Protein AF-A2Z6J5-F1 (afdb_monomer_lite)

pLDDT: mean 91.25, std 9.2, range [42.19, 98.94]

Secondary structure (DSSP, 8-state):
-HHHHHHHSS-HHHHHHHHHTT--EEEEEEEGGGGGTTSPPTT--S-HHHHHHHHHHHHHHTT-EEEEEEEE-TT-SSSSGGGT-SSS---TTSSHHHHHHHHHHHHHHHHHHTT-TTEEEEES-S-PBTTTS-HHHHHHHHHHHHHHHHTT-SSSEEEEEPPBT-TTHHHHHHHHTTSTTEEEE----GGGSGGGTT--HHHHHHHIIIIIHHHHHHHS-TT-----TT-EEEEEETTT--EEEEGGGSSSBEEEEESS-SSTTEEEEEESSSSEEEEE-TTSPEEEE-TTSBEEEEESS--GGG-EEEEEETTEEEEEEEE-TTSPEEEE-GGGBEEEEE-SS---STT-TT-EEEEEEE---SHHHHHHHS-HHHHHHHHHHHHHHSS-HHHHHHHHHTT--EEEEEEEGGGGGTTSPSTT--S-HHHHHHHHHHHHHHHT-EEEEEEEE-TT-SSSSGGGT-SSS---TTSSHHHHHHHHHHHHHHHHHHTT-TTEEEEES-S-PBTTTS-HHHHHHHHHHHHHHHHTT-SSSEEEEEPPBTS-TTTTHHHHHTSTTEEEEEE--STT-GGGTT--HHHHHHHIIIIIHHHHHHH--TTS-EEEEEE-

Structure (mmCIF, N/CA/C/O backbone):
data_AF-A2Z6J5-F1
#
_entry.id   AF-A2Z6J5-F1
#
loop_
_atom_site.group_PDB
_atom_site.id
_atom_site.type_symbol
_atom_site.label_atom_id
_atom_site.label_alt_id
_atom_site.label_comp_id
_atom_site.label_asym_id
_atom_site.label_entity_id
_atom_site.label_seq_id
_atom_site.pdbx_PDB_ins_code
_atom_site.Cartn_x
_atom_site.Cartn_y
_atom_site.Cartn_z
_atom_site.occupancy
_atom_site.B_iso_or_equiv
_atom_site.auth_seq_id
_atom_site.auth_comp_id
_atom_site.auth_asym_id
_atom_site.auth_atom_id
_atom_site.pdbx_PDB_model_num
ATOM 1 N N . MET A 1 1 ? 4.887 -47.463 -28.286 1.00 60.59 1 MET A N 1
ATOM 2 C CA . MET A 1 1 ? 5.098 -46.760 -27.005 1.00 60.59 1 MET A CA 1
ATOM 3 C C . MET A 1 1 ? 4.842 -45.259 -27.115 1.00 60.59 1 MET A C 1
ATOM 5 O O . MET A 1 1 ? 3.904 -44.834 -26.471 1.00 60.59 1 MET A O 1
ATOM 9 N N . SER A 1 2 ? 5.540 -44.450 -27.928 1.00 60.44 2 SER A N 1
ATOM 10 C CA . SER A 1 2 ? 5.317 -42.980 -27.911 1.00 60.44 2 SER A CA 1
ATOM 11 C C . SER A 1 2 ? 3.942 -42.510 -28.423 1.00 60.44 2 SER A C 1
ATOM 13 O O . SER A 1 2 ? 3.309 -41.690 -27.771 1.00 60.44 2 SER A O 1
ATOM 15 N N . PHE A 1 3 ? 3.428 -43.069 -29.528 1.00 62.59 3 PHE A N 1
ATOM 16 C CA . PHE A 1 3 ? 2.075 -42.740 -30.022 1.00 62.59 3 PHE A CA 1
ATOM 17 C C . PHE A 1 3 ? 0.967 -43.173 -29.044 1.00 62.59 3 PHE A C 1
ATOM 19 O O . PHE A 1 3 ? 0.002 -42.450 -28.812 1.00 62.59 3 PHE A O 1
ATOM 26 N N . GLU A 1 4 ? 1.134 -44.344 -28.423 1.00 71.62 4 GLU A N 1
ATOM 27 C CA . GLU A 1 4 ? 0.250 -44.834 -27.357 1.00 71.62 4 GLU A CA 1
ATOM 28 C C . GLU A 1 4 ? 0.311 -43.904 -26.137 1.00 71.62 4 GLU A C 1
ATOM 30 O O . GLU A 1 4 ? -0.721 -43.463 -25.659 1.00 71.62 4 GLU A O 1
ATOM 35 N N . HIS A 1 5 ? 1.508 -43.482 -25.720 1.00 78.12 5 HIS A N 1
ATOM 36 C CA . HIS A 1 5 ? 1.690 -42.538 -24.619 1.00 78.12 5 HIS A CA 1
ATOM 37 C C . HIS A 1 5 ? 0.968 -41.201 -24.862 1.00 78.12 5 HIS A C 1
ATOM 39 O O . HIS A 1 5 ? 0.194 -40.773 -24.011 1.00 78.12 5 HIS A O 1
ATOM 45 N N . TRP A 1 6 ? 1.144 -40.555 -26.020 1.00 79.56 6 TRP A N 1
ATOM 46 C CA . TRP A 1 6 ? 0.478 -39.271 -26.294 1.00 79.56 6 TRP A CA 1
ATOM 47 C C . TRP A 1 6 ? -1.042 -39.376 -26.435 1.00 79.56 6 TRP A C 1
ATOM 49 O O . TRP A 1 6 ? -1.739 -38.402 -26.172 1.00 79.56 6 TRP A O 1
ATOM 59 N N . SER A 1 7 ? -1.562 -40.544 -26.817 1.00 76.50 7 SER A N 1
ATOM 60 C CA . SER A 1 7 ? -3.005 -40.776 -26.943 1.00 76.50 7 SER A CA 1
ATOM 61 C C . SER A 1 7 ? -3.673 -41.267 -25.655 1.00 76.50 7 SER A C 1
ATOM 63 O O . SER A 1 7 ? -4.898 -41.380 -25.637 1.00 76.50 7 SER A O 1
ATOM 65 N N . THR A 1 8 ? -2.915 -41.539 -24.583 1.00 80.44 8 THR A N 1
ATOM 66 C CA . THR A 1 8 ? -3.466 -42.043 -23.310 1.00 80.44 8 THR A CA 1
ATOM 67 C C . THR A 1 8 ? -2.998 -41.306 -22.055 1.00 80.44 8 THR A C 1
ATOM 69 O O . THR A 1 8 ? -3.588 -41.525 -21.002 1.00 80.44 8 THR A O 1
ATOM 72 N N . TYR A 1 9 ? -1.929 -40.505 -22.113 1.00 81.31 9 TYR A N 1
ATOM 73 C CA . TYR A 1 9 ? -1.322 -39.913 -20.915 1.00 81.31 9 TYR A CA 1
ATOM 74 C C . TYR A 1 9 ? -1.959 -38.583 -20.504 1.00 81.31 9 TYR A C 1
ATOM 76 O O . TYR A 1 9 ? -2.359 -38.447 -19.355 1.00 81.31 9 TYR A O 1
ATOM 84 N N . ILE A 1 10 ? -2.074 -37.632 -21.438 1.00 86.25 10 ILE A N 1
ATOM 85 C CA . ILE A 1 10 ? -2.779 -36.360 -21.233 1.00 86.25 10 ILE A CA 1
ATOM 86 C C . ILE A 1 10 ? -3.929 -36.280 -22.230 1.00 86.25 10 ILE A C 1
ATOM 88 O O . ILE A 1 10 ? -3.725 -36.322 -23.443 1.00 86.25 10 ILE A O 1
ATOM 92 N N . LEU A 1 11 ? -5.139 -36.164 -21.704 1.00 93.12 11 LEU A N 1
ATOM 93 C CA . LEU A 1 11 ? -6.399 -36.212 -22.424 1.00 93.12 11 LEU A CA 1
ATOM 94 C C . LEU A 1 11 ? -7.224 -34.953 -22.150 1.00 93.12 11 LEU A C 1
ATOM 96 O O . LEU A 1 11 ? -6.984 -34.195 -21.212 1.00 93.12 11 LEU A O 1
ATOM 100 N N . GLU A 1 12 ? -8.289 -34.767 -22.927 1.00 95.44 12 GLU A N 1
ATOM 101 C CA . GLU A 1 12 ? -9.234 -33.666 -22.724 1.00 95.44 12 GLU A CA 1
ATOM 102 C C . GLU A 1 12 ? -9.779 -33.595 -21.283 1.00 95.44 12 GLU A C 1
ATOM 104 O O . GLU A 1 12 ? -9.973 -32.509 -20.730 1.00 95.44 12 GLU A O 1
ATOM 109 N N . ASN A 1 13 ? -10.020 -34.754 -20.661 1.00 95.19 13 ASN A N 1
ATOM 110 C CA . ASN A 1 13 ? -10.529 -34.825 -19.292 1.00 95.19 13 ASN A CA 1
ATOM 111 C C . ASN A 1 13 ? -9.565 -34.208 -18.270 1.00 95.19 13 ASN A C 1
ATOM 113 O O . ASN A 1 13 ? -10.039 -33.678 -17.265 1.00 95.19 13 ASN A O 1
ATOM 117 N N . ASP A 1 14 ? -8.258 -34.211 -18.533 1.00 95.38 14 ASP A N 1
ATOM 118 C CA . ASP A 1 14 ? -7.268 -33.587 -17.656 1.00 95.38 14 ASP A CA 1
ATOM 119 C C . ASP A 1 14 ? -7.378 -32.060 -17.716 1.00 95.38 14 ASP A C 1
ATOM 121 O O . ASP A 1 14 ? -7.395 -31.399 -16.683 1.00 95.38 14 ASP A O 1
ATOM 125 N N . PHE A 1 15 ? -7.592 -31.484 -18.904 1.00 97.12 15 PHE A N 1
ATOM 126 C CA . PHE A 1 15 ? -7.839 -30.044 -19.065 1.00 97.12 15 PHE A CA 1
ATOM 127 C C . PHE A 1 15 ? -9.146 -29.620 -18.392 1.00 97.12 15 PHE A C 1
ATOM 129 O O . PHE A 1 15 ? -9.201 -28.601 -17.699 1.00 97.12 15 PHE A O 1
ATOM 136 N N . LYS A 1 16 ? -10.195 -30.439 -18.528 1.00 95.25 16 LYS A N 1
ATOM 137 C CA . LYS A 1 16 ? -11.450 -30.229 -17.802 1.00 95.25 16 LYS A CA 1
ATOM 138 C C . LYS A 1 16 ? -11.230 -30.259 -16.290 1.00 95.25 16 LYS A C 1
ATOM 140 O O . LYS A 1 16 ? -11.782 -29.416 -15.583 1.00 95.25 16 LYS A O 1
ATOM 145 N N . PHE A 1 17 ? -10.453 -31.220 -15.793 1.00 93.25 17 PHE A N 1
ATOM 146 C CA . PHE A 1 17 ? -10.133 -31.348 -14.374 1.00 93.25 17 PHE A CA 1
ATOM 147 C C . PHE A 1 17 ? -9.347 -30.132 -13.866 1.00 93.25 17 PHE A C 1
ATOM 149 O O . PHE A 1 17 ? -9.744 -29.544 -12.863 1.00 93.25 17 PHE A O 1
ATOM 156 N N . ILE A 1 18 ? -8.302 -29.709 -14.582 1.00 90.75 18 ILE A N 1
ATOM 157 C CA . ILE A 1 18 ? -7.483 -28.527 -14.267 1.00 90.75 18 ILE A CA 1
ATOM 158 C C . ILE A 1 18 ? -8.373 -27.282 -14.144 1.00 90.75 18 ILE A C 1
ATOM 160 O O . ILE A 1 18 ? -8.389 -26.639 -13.094 1.00 90.75 18 ILE A O 1
ATOM 164 N N . SER A 1 19 ? -9.193 -27.008 -15.162 1.00 87.69 19 SER A N 1
ATOM 165 C CA . SER A 1 19 ? -10.121 -25.869 -15.174 1.00 87.69 19 SER A CA 1
ATOM 166 C C . SER A 1 19 ? -11.160 -25.941 -14.044 1.00 87.69 19 SER A C 1
ATOM 168 O O . SER A 1 19 ? -11.390 -24.962 -13.335 1.00 87.69 19 SER A O 1
ATOM 170 N N . SER A 1 20 ? -11.732 -27.125 -13.785 1.00 88.12 20 SER A N 1
ATOM 171 C CA . SER A 1 20 ? -12.742 -27.316 -12.726 1.00 88.12 20 SER A CA 1
ATOM 172 C C . SER A 1 20 ? -12.194 -27.107 -11.308 1.00 88.12 20 SER A C 1
ATOM 174 O O . SER A 1 20 ? -12.975 -26.873 -10.390 1.00 88.12 20 SER A O 1
ATOM 176 N N . ASN A 1 21 ? -10.872 -27.181 -11.122 1.00 87.00 21 ASN A N 1
ATOM 177 C CA . ASN A 1 21 ? -10.198 -26.909 -9.849 1.00 87.00 21 ASN A CA 1
ATOM 178 C C . ASN A 1 21 ? -9.680 -25.461 -9.738 1.00 87.00 21 ASN A C 1
ATOM 180 O O . ASN A 1 21 ? -8.939 -25.146 -8.811 1.00 87.00 21 ASN A O 1
ATOM 184 N N . GLY A 1 22 ? -10.060 -24.571 -10.663 1.00 82.75 22 GLY A N 1
ATOM 185 C CA . GLY A 1 22 ? -9.698 -23.151 -10.619 1.00 82.75 22 GLY A CA 1
ATOM 186 C C . GLY A 1 22 ? -8.278 -22.832 -11.097 1.00 82.75 22 GLY A C 1
ATOM 187 O O . GLY A 1 22 ? -7.841 -21.690 -10.968 1.00 82.75 22 GLY A O 1
ATOM 188 N N . LEU A 1 23 ? -7.560 -23.808 -11.664 1.00 85.88 23 LEU A N 1
ATOM 189 C CA . LEU A 1 23 ? -6.293 -23.561 -12.352 1.00 85.88 23 LEU A CA 1
ATOM 190 C C . LEU A 1 23 ? -6.575 -22.939 -13.726 1.00 85.88 23 LEU A C 1
ATOM 192 O O . LEU A 1 23 ? -7.567 -23.272 -14.371 1.00 85.88 23 LEU A O 1
ATOM 196 N N . ASN A 1 24 ? -5.704 -22.037 -14.177 1.00 90.56 24 ASN A N 1
ATOM 197 C CA . ASN A 1 24 ? -5.952 -21.193 -15.352 1.00 90.56 24 ASN A CA 1
ATOM 198 C C . ASN A 1 24 ? -4.941 -21.383 -16.495 1.00 90.56 24 ASN A C 1
ATOM 200 O O . ASN A 1 24 ? -5.095 -20.763 -17.546 1.00 90.56 24 ASN A O 1
ATOM 204 N N . ALA A 1 25 ? -3.920 -22.225 -16.318 1.00 93.69 25 ALA A N 1
ATOM 205 C CA . ALA A 1 25 ? -2.904 -22.459 -17.334 1.00 93.69 25 ALA A CA 1
ATOM 206 C C . ALA A 1 25 ? -2.280 -23.857 -17.249 1.00 93.69 25 ALA A C 1
ATOM 208 O O . ALA A 1 25 ? -2.289 -24.497 -16.197 1.00 93.69 25 ALA A O 1
ATOM 209 N N . VAL A 1 26 ? -1.697 -24.298 -18.364 1.00 96.69 26 VAL A N 1
ATOM 210 C CA . VAL A 1 26 ? -0.869 -25.502 -18.479 1.00 96.69 26 VAL A CA 1
ATOM 211 C C . VAL A 1 26 ? 0.477 -25.159 -19.115 1.00 96.69 26 VAL A C 1
ATOM 213 O O . VAL A 1 26 ? 0.531 -24.429 -20.102 1.00 96.69 26 VAL A O 1
ATOM 216 N N . ARG A 1 27 ? 1.571 -25.697 -18.567 1.00 96.88 27 ARG A N 1
ATOM 217 C CA . ARG A 1 27 ? 2.914 -25.632 -19.164 1.00 96.88 27 ARG A CA 1
ATOM 218 C C . ARG A 1 27 ? 3.211 -26.957 -19.847 1.00 96.88 27 ARG A C 1
ATOM 220 O O . ARG A 1 27 ? 3.160 -27.998 -19.198 1.00 96.88 27 ARG A O 1
ATOM 227 N N . ILE A 1 28 ? 3.476 -26.917 -21.150 1.00 96.69 28 ILE A N 1
ATOM 228 C CA . ILE A 1 28 ? 3.654 -28.112 -21.977 1.00 96.69 28 ILE A CA 1
ATOM 229 C C . ILE A 1 28 ? 5.087 -28.135 -22.517 1.00 96.69 28 ILE A C 1
ATOM 231 O O . ILE A 1 28 ? 5.405 -27.333 -23.401 1.00 96.69 28 ILE A O 1
ATOM 235 N N . PRO A 1 29 ? 5.943 -29.042 -22.013 1.00 96.00 29 PRO A N 1
ATOM 236 C CA . PRO A 1 29 ? 7.308 -29.177 -22.493 1.00 96.00 29 PRO A CA 1
ATOM 237 C C . PRO A 1 29 ? 7.336 -29.831 -23.878 1.00 96.00 29 PRO A C 1
ATOM 239 O O . PRO A 1 29 ? 6.694 -30.856 -24.120 1.00 96.00 29 PRO A O 1
ATOM 242 N N . VAL A 1 30 ? 8.117 -29.255 -24.786 1.00 96.44 30 VAL A N 1
ATOM 243 C CA . VAL A 1 30 ? 8.359 -29.768 -26.136 1.00 96.44 30 VAL A CA 1
ATOM 244 C C . VAL A 1 30 ? 9.850 -29.830 -26.440 1.00 96.44 30 VAL A C 1
ATOM 246 O O . VAL A 1 30 ? 10.638 -29.005 -25.983 1.00 96.44 30 VAL A O 1
ATOM 249 N N . GLY A 1 31 ? 10.246 -30.817 -27.240 1.00 95.88 31 GLY A N 1
ATOM 250 C CA . GLY A 1 31 ? 11.599 -30.906 -27.781 1.00 95.88 31 GLY A CA 1
ATOM 251 C C . GLY A 1 31 ? 11.687 -30.339 -29.190 1.00 95.88 31 GLY A C 1
ATOM 252 O O . GLY A 1 31 ? 10.709 -30.359 -29.936 1.00 95.88 31 GLY A O 1
ATOM 253 N N . TRP A 1 32 ? 12.875 -29.876 -29.577 1.00 96.69 32 TRP A N 1
ATOM 254 C CA . TRP A 1 32 ? 13.135 -29.226 -30.866 1.00 96.69 32 TRP A CA 1
ATOM 255 C C . TRP A 1 32 ? 12.673 -30.024 -32.096 1.00 96.69 32 TRP A C 1
ATOM 257 O O . TRP A 1 32 ? 12.294 -29.442 -33.113 1.00 96.69 32 TRP A O 1
ATOM 267 N N . TRP A 1 33 ? 12.657 -31.355 -32.003 1.00 95.75 33 TRP A N 1
ATOM 268 C CA . TRP A 1 33 ? 12.222 -32.245 -33.079 1.00 95.75 33 TRP A CA 1
ATOM 269 C C . TRP A 1 33 ? 10.749 -32.060 -33.465 1.00 95.75 33 TRP A C 1
ATOM 271 O O . TRP A 1 33 ? 10.379 -32.438 -34.573 1.00 95.75 33 TRP A O 1
ATOM 281 N N . ILE A 1 34 ? 9.927 -31.427 -32.615 1.00 96.50 34 ILE A N 1
ATOM 282 C CA . ILE A 1 34 ? 8.524 -31.101 -32.919 1.00 96.50 34 ILE A CA 1
ATOM 283 C C . ILE A 1 34 ? 8.379 -30.256 -34.194 1.00 96.50 34 ILE A C 1
ATOM 285 O O . ILE A 1 34 ? 7.385 -30.374 -34.905 1.00 96.50 34 ILE A O 1
ATOM 289 N N . ALA A 1 35 ? 9.385 -29.441 -34.529 1.00 96.81 35 ALA A N 1
ATOM 290 C CA . ALA A 1 35 ? 9.395 -28.638 -35.752 1.00 96.81 35 ALA A CA 1
ATOM 291 C C . ALA A 1 35 ? 9.601 -29.478 -37.031 1.00 96.81 35 ALA A C 1
ATOM 293 O O . ALA A 1 35 ? 9.440 -28.966 -38.135 1.00 96.81 35 ALA A O 1
ATOM 294 N N . SER A 1 36 ? 9.968 -30.756 -36.892 1.00 96.25 36 SER A N 1
ATOM 295 C CA . SER A 1 36 ? 10.157 -31.715 -37.991 1.00 96.25 36 SER A CA 1
ATOM 296 C C . SER A 1 36 ? 9.050 -32.775 -38.064 1.00 96.25 36 SER A C 1
ATOM 298 O O . SER A 1 36 ? 9.156 -33.726 -38.841 1.00 96.25 36 SER A O 1
ATOM 300 N N . ASP A 1 37 ? 7.980 -32.637 -37.276 1.00 94.00 37 ASP A N 1
ATOM 301 C CA . ASP A 1 37 ? 6.844 -33.555 -37.337 1.00 94.00 37 ASP A CA 1
ATOM 302 C C . ASP A 1 37 ? 6.162 -33.539 -38.721 1.00 94.00 37 ASP A C 1
ATOM 304 O O . ASP A 1 37 ? 6.057 -32.485 -39.354 1.00 94.00 37 ASP A O 1
ATOM 308 N N . PRO A 1 38 ? 5.681 -34.698 -39.219 1.00 93.19 38 PRO A N 1
ATOM 309 C CA . PRO A 1 38 ? 5.594 -35.996 -38.535 1.00 93.19 38 PRO A CA 1
ATOM 310 C C . PRO A 1 38 ? 6.847 -36.887 -38.674 1.00 93.19 38 PRO A C 1
ATOM 312 O O . PRO A 1 38 ? 6.816 -38.037 -38.243 1.00 93.19 38 PRO A O 1
ATOM 315 N N . ASN A 1 39 ? 7.934 -36.399 -39.284 1.00 94.75 39 ASN A N 1
ATOM 316 C CA . ASN A 1 39 ? 9.128 -37.197 -39.595 1.00 94.75 39 ASN A CA 1
ATOM 317 C C . ASN A 1 39 ? 10.403 -36.590 -38.978 1.00 94.75 39 ASN A C 1
ATOM 319 O O . ASN A 1 39 ? 11.304 -36.180 -39.718 1.00 94.75 39 ASN A O 1
ATOM 323 N N . PRO A 1 40 ? 10.503 -36.511 -37.640 1.00 94.69 40 PRO A N 1
ATOM 324 C CA . PRO A 1 40 ? 11.703 -36.002 -36.999 1.00 94.69 40 PRO A CA 1
ATOM 325 C C . PRO A 1 40 ? 12.915 -36.921 -37.226 1.00 94.69 40 PRO A C 1
ATOM 327 O O . PRO A 1 40 ? 12.762 -38.109 -37.527 1.00 94.69 40 PRO A O 1
ATOM 330 N N . PRO A 1 41 ? 14.143 -36.396 -37.076 1.00 91.50 41 PRO A N 1
ATOM 331 C CA . PRO A 1 41 ? 15.349 -37.202 -37.208 1.00 91.50 41 PRO A CA 1
ATOM 332 C C . PRO A 1 41 ? 15.449 -38.255 -36.095 1.00 91.50 41 PRO A C 1
ATOM 334 O O . PRO A 1 41 ? 15.133 -37.991 -34.935 1.00 91.50 41 PRO A O 1
ATOM 337 N N . ALA A 1 42 ? 15.954 -39.443 -36.433 1.00 89.19 42 ALA A N 1
ATOM 338 C CA . ALA A 1 42 ? 16.201 -40.501 -35.455 1.00 89.19 42 ALA A CA 1
ATOM 339 C C . ALA A 1 42 ? 17.187 -40.029 -34.358 1.00 89.19 42 ALA A C 1
ATOM 341 O O . ALA A 1 42 ? 18.159 -39.339 -34.675 1.00 89.19 42 ALA A O 1
ATOM 342 N N . PRO A 1 43 ? 16.991 -40.414 -33.081 1.00 89.56 43 PRO A N 1
ATOM 343 C CA . PRO A 1 43 ? 16.043 -41.419 -32.584 1.00 89.56 43 PRO A CA 1
ATOM 344 C C . PRO A 1 43 ? 14.640 -40.878 -32.249 1.00 89.56 43 PRO A C 1
ATOM 346 O O . PRO A 1 43 ? 13.828 -41.622 -31.699 1.00 89.56 43 PRO A O 1
ATOM 349 N N . PHE A 1 44 ? 14.347 -39.608 -32.538 1.00 90.88 44 PHE A N 1
ATOM 350 C CA . PHE A 1 44 ? 13.048 -39.013 -32.235 1.00 90.88 44 PHE A CA 1
ATOM 351 C C . PHE A 1 44 ? 11.957 -39.571 -33.155 1.00 90.88 44 PHE A C 1
ATOM 353 O O . PHE A 1 44 ? 12.217 -40.003 -34.277 1.00 90.88 44 PHE A O 1
ATOM 360 N N . VAL A 1 45 ? 10.723 -39.583 -32.656 1.00 90.19 45 VAL A N 1
ATOM 361 C CA . VAL A 1 45 ? 9.547 -40.107 -33.362 1.00 90.19 45 VAL A CA 1
ATOM 362 C C . VAL A 1 45 ? 8.479 -39.027 -33.433 1.00 90.19 45 VAL A C 1
ATOM 364 O O . VAL A 1 45 ? 8.372 -38.227 -32.504 1.00 90.19 45 VAL A O 1
ATOM 367 N N . GLY A 1 46 ? 7.724 -38.982 -34.531 1.00 89.06 46 GLY A N 1
ATOM 368 C CA . GLY A 1 46 ? 6.747 -37.919 -34.760 1.00 89.06 46 GLY A CA 1
ATOM 369 C C . GLY A 1 46 ? 5.369 -38.195 -34.173 1.00 89.06 46 GLY A C 1
ATOM 370 O O . GLY A 1 46 ? 5.013 -39.351 -33.932 1.00 89.06 46 GLY A O 1
ATOM 371 N N . GLY A 1 47 ? 4.601 -37.125 -33.952 1.00 88.44 47 GLY A N 1
ATOM 372 C CA . GLY A 1 47 ? 3.249 -37.148 -33.377 1.00 88.44 47 GLY A CA 1
ATOM 373 C C . GLY A 1 47 ? 3.057 -36.192 -32.191 1.00 88.44 47 GLY A C 1
ATOM 374 O O . GLY A 1 47 ? 1.932 -36.021 -31.721 1.00 88.44 47 GLY A O 1
ATOM 375 N N . SER A 1 48 ? 4.121 -35.535 -31.719 1.00 90.69 48 SER A N 1
ATOM 376 C CA . SER A 1 48 ? 4.046 -34.568 -30.620 1.00 90.69 48 SER A CA 1
ATOM 377 C C . SER A 1 48 ? 3.354 -33.266 -31.032 1.00 90.69 48 SER A C 1
ATOM 379 O O . SER A 1 48 ? 2.705 -32.636 -30.199 1.00 90.69 48 SER A O 1
ATOM 381 N N . LEU A 1 49 ? 3.423 -32.879 -32.310 1.00 95.06 49 LEU A N 1
ATOM 382 C CA . LEU A 1 49 ? 2.744 -31.690 -32.823 1.00 95.06 49 LEU A CA 1
ATOM 383 C C . LEU A 1 49 ? 1.219 -31.839 -32.784 1.00 95.06 49 LEU A C 1
ATOM 385 O O . LEU A 1 49 ? 0.530 -30.921 -32.350 1.00 95.06 49 LEU A O 1
ATOM 389 N N . GLU A 1 50 ? 0.691 -33.007 -33.165 1.00 93.50 50 GLU A N 1
ATOM 390 C CA . GLU A 1 50 ? -0.749 -33.285 -33.084 1.00 93.50 50 GLU A CA 1
ATOM 391 C C . GLU A 1 50 ? -1.236 -33.312 -31.625 1.00 93.50 50 GLU A C 1
ATOM 393 O O . GLU A 1 50 ? -2.324 -32.820 -31.317 1.00 93.50 50 GLU A O 1
ATOM 398 N N . ALA A 1 51 ? -0.421 -33.839 -30.706 1.00 94.00 51 ALA A N 1
ATOM 399 C CA . ALA A 1 51 ? -0.717 -33.803 -29.277 1.00 94.00 51 ALA A CA 1
ATOM 400 C C . ALA A 1 51 ? -0.773 -32.361 -28.737 1.00 94.00 51 ALA A C 1
ATOM 402 O O . ALA A 1 51 ? -1.697 -32.018 -27.997 1.00 94.00 51 ALA A O 1
ATOM 403 N N . LEU A 1 52 ? 0.154 -31.491 -29.152 1.00 96.25 52 LEU A N 1
ATOM 404 C CA . LEU A 1 52 ? 0.127 -30.076 -28.777 1.00 96.25 52 LEU A CA 1
ATOM 405 C C . LEU A 1 52 ? -1.078 -29.343 -29.395 1.00 96.25 52 LEU A C 1
ATOM 407 O O . LEU A 1 52 ? -1.745 -28.580 -28.701 1.00 96.25 52 LEU A O 1
ATOM 411 N N . ASP A 1 53 ? -1.430 -29.625 -30.652 1.00 97.06 53 ASP A N 1
ATOM 412 C CA . ASP A 1 53 ? -2.638 -29.070 -31.279 1.00 97.06 53 ASP A CA 1
ATOM 413 C C . ASP A 1 53 ? -3.917 -29.465 -30.518 1.00 97.06 53 ASP A C 1
ATOM 415 O O . ASP A 1 53 ? -4.832 -28.655 -30.357 1.00 97.06 53 ASP A O 1
ATOM 419 N N . ASN A 1 54 ? -3.996 -30.717 -30.051 1.00 96.25 54 ASN A N 1
ATOM 420 C CA . ASN A 1 54 ? -5.085 -31.187 -29.195 1.00 96.25 54 ASN A CA 1
ATOM 421 C C . ASN A 1 54 ? -5.137 -30.405 -27.878 1.00 96.25 54 ASN A C 1
ATOM 423 O O . ASN A 1 54 ? -6.210 -29.938 -27.496 1.00 96.25 54 ASN A O 1
ATOM 427 N N . ALA A 1 55 ? -3.990 -30.203 -27.228 1.00 97.06 55 ALA A N 1
ATOM 428 C CA . ALA A 1 55 ? -3.901 -29.430 -25.997 1.00 97.06 55 ALA A CA 1
ATOM 429 C C . ALA A 1 55 ? -4.409 -27.991 -26.170 1.00 97.06 55 ALA A C 1
ATOM 431 O O . ALA A 1 55 ? -5.181 -27.528 -25.335 1.00 97.06 55 ALA A O 1
ATOM 432 N N . PHE A 1 56 ? -4.068 -27.307 -27.268 1.00 98.38 56 PHE A N 1
ATOM 433 C CA . PHE A 1 56 ? -4.615 -25.978 -27.565 1.00 98.38 56 PHE A CA 1
ATOM 434 C C . PHE A 1 56 ? -6.137 -26.004 -27.754 1.00 98.38 56 PHE A C 1
ATOM 436 O O . PHE A 1 56 ? -6.834 -25.176 -27.172 1.00 98.38 56 PHE A O 1
ATOM 443 N N . ARG A 1 57 ? -6.684 -26.991 -28.481 1.00 98.12 57 ARG A N 1
ATOM 444 C CA . ARG A 1 57 ? -8.146 -27.142 -28.626 1.00 98.12 57 ARG A CA 1
ATOM 445 C C . ARG A 1 57 ? -8.847 -27.346 -27.283 1.00 98.12 57 ARG A C 1
ATOM 447 O O . ARG A 1 57 ? -9.915 -26.782 -27.046 1.00 98.12 57 ARG A O 1
ATOM 454 N N . TRP A 1 58 ? -8.276 -28.168 -26.406 1.00 98.31 58 TRP A N 1
ATOM 455 C CA . TRP A 1 58 ? -8.837 -28.412 -25.078 1.00 98.31 58 TRP A CA 1
ATOM 456 C C . TRP A 1 58 ? -8.695 -27.184 -24.177 1.00 98.31 58 TRP A C 1
ATOM 458 O O . TRP A 1 58 ? -9.643 -26.832 -23.479 1.00 98.31 58 TRP A O 1
ATOM 468 N N . ALA A 1 59 ? -7.556 -26.496 -24.233 1.00 98.19 59 ALA A N 1
ATOM 469 C CA . ALA A 1 59 ? -7.325 -25.263 -23.496 1.00 98.19 59 ALA A CA 1
ATOM 470 C C . ALA A 1 59 ? -8.344 -24.181 -23.871 1.00 98.19 59 ALA A C 1
ATOM 472 O O . ALA A 1 59 ? -8.958 -23.600 -22.980 1.00 98.19 59 ALA A O 1
ATOM 473 N N . GLU A 1 60 ? -8.616 -23.993 -25.165 1.00 97.12 60 GLU A N 1
ATOM 474 C CA . GLU A 1 60 ? -9.624 -23.038 -25.640 1.00 97.12 60 GLU A CA 1
ATOM 475 C C . GLU A 1 60 ? -11.018 -23.394 -25.111 1.00 97.12 60 GLU A C 1
ATOM 477 O O . GLU A 1 60 ? -11.744 -22.535 -24.608 1.00 97.12 60 GLU A O 1
ATOM 482 N N . LYS A 1 61 ? -11.380 -24.682 -25.152 1.00 97.81 61 LYS A N 1
ATOM 483 C CA . LYS A 1 61 ? -12.674 -25.176 -24.662 1.00 97.81 61 LYS A CA 1
ATOM 484 C C . LYS A 1 61 ? -12.880 -24.942 -23.163 1.00 97.81 61 LYS A C 1
ATOM 486 O O . LYS A 1 61 ? -14.011 -24.703 -22.743 1.00 97.81 61 LYS A O 1
ATOM 491 N N . TYR A 1 62 ? -11.818 -25.035 -22.365 1.00 95.94 62 TYR A N 1
ATOM 492 C CA . TYR A 1 62 ? -11.877 -24.930 -20.902 1.00 95.94 62 TYR A CA 1
ATOM 493 C C . TYR A 1 62 ? -11.304 -23.617 -20.349 1.00 95.94 62 TYR A C 1
ATOM 495 O O . TYR A 1 62 ? -11.109 -23.509 -19.137 1.00 95.94 62 TYR A O 1
ATOM 503 N N . ASN A 1 63 ? -11.090 -22.620 -21.217 1.00 92.75 63 ASN A N 1
ATOM 504 C CA . ASN A 1 63 ? -10.564 -21.296 -20.879 1.00 92.75 63 ASN A CA 1
ATOM 505 C C . ASN A 1 63 ? -9.232 -21.350 -20.104 1.00 92.75 63 ASN A C 1
ATOM 507 O O . ASN A 1 63 ? -9.059 -20.687 -19.082 1.00 92.75 63 ASN A O 1
ATOM 511 N N . LEU A 1 64 ? -8.307 -22.179 -20.586 1.00 96.00 64 LEU A N 1
ATOM 512 C CA . LEU A 1 64 ? -6.954 -22.311 -20.058 1.00 96.00 64 LEU A CA 1
ATOM 513 C C . LEU A 1 64 ? -5.949 -21.634 -20.995 1.00 96.00 64 LEU A C 1
ATOM 515 O O . LEU A 1 64 ? -6.076 -21.692 -22.221 1.00 96.00 64 LEU A O 1
ATOM 519 N N . GLY A 1 65 ? -4.922 -21.030 -20.404 1.00 97.88 65 GLY A N 1
ATOM 520 C CA . GLY A 1 65 ? -3.718 -20.609 -21.107 1.00 97.88 65 GLY A CA 1
ATOM 521 C C . GLY A 1 65 ? -2.742 -21.771 -21.314 1.00 97.88 65 GLY A C 1
ATOM 522 O O . GLY A 1 65 ? -2.615 -22.650 -20.468 1.00 97.88 65 GLY A O 1
ATOM 523 N N . VAL A 1 66 ? -2.014 -21.766 -22.422 1.00 98.50 66 VAL A N 1
ATOM 524 C CA . VAL A 1 66 ? -0.946 -22.715 -22.744 1.00 98.50 66 VAL A CA 1
ATOM 525 C C . VAL A 1 66 ? 0.380 -21.970 -22.750 1.00 98.50 66 VAL A C 1
ATOM 527 O O . VAL A 1 66 ? 0.559 -20.988 -23.476 1.00 98.50 66 VAL A O 1
ATOM 530 N N . ILE A 1 67 ? 1.311 -22.456 -21.936 1.00 98.69 67 ILE A N 1
ATOM 531 C CA . ILE A 1 67 ? 2.720 -22.084 -21.956 1.00 98.69 67 ILE A CA 1
ATOM 532 C C . ILE A 1 67 ? 3.445 -23.163 -22.756 1.00 98.69 67 ILE A C 1
ATOM 534 O O . ILE A 1 67 ? 3.543 -24.307 -22.307 1.00 98.69 67 ILE A O 1
ATOM 538 N N . VAL A 1 68 ? 3.916 -22.815 -23.951 1.00 98.50 68 VAL A N 1
ATOM 539 C CA . VAL A 1 68 ? 4.730 -23.721 -24.770 1.00 98.50 68 VAL A CA 1
ATOM 540 C C . VAL A 1 68 ? 6.172 -23.600 -24.309 1.00 98.50 68 VAL A C 1
ATOM 542 O O . VAL A 1 68 ? 6.763 -22.532 -24.440 1.00 98.50 68 VAL A O 1
ATOM 545 N N . ASP A 1 69 ? 6.724 -24.682 -23.774 1.00 98.12 69 ASP A N 1
ATOM 546 C CA . ASP A 1 69 ? 8.046 -24.688 -23.160 1.00 98.12 69 ASP A CA 1
ATOM 547 C C . ASP A 1 69 ? 9.053 -25.469 -23.999 1.00 98.12 69 ASP A C 1
ATOM 549 O O . ASP A 1 69 ? 8.949 -26.691 -24.117 1.00 98.12 69 ASP A O 1
ATOM 553 N N . LEU A 1 70 ? 10.027 -24.771 -24.600 1.00 98.19 70 LEU A N 1
ATOM 554 C CA . LEU A 1 70 ? 11.121 -25.434 -25.300 1.00 98.19 70 LEU A CA 1
ATOM 555 C C . LEU A 1 70 ? 12.087 -26.069 -24.293 1.00 98.19 70 LEU A C 1
ATOM 557 O O . LEU A 1 70 ? 13.094 -25.492 -23.873 1.00 98.19 70 LEU A O 1
ATOM 561 N N . HIS A 1 71 ? 11.774 -27.313 -23.958 1.00 96.69 71 HIS A N 1
ATOM 562 C CA . HIS A 1 71 ? 12.403 -28.047 -22.876 1.00 96.69 71 HIS A CA 1
ATOM 563 C C . HIS A 1 71 ? 13.697 -28.754 -23.303 1.00 96.69 71 HIS A C 1
ATOM 565 O O . HIS A 1 71 ? 14.580 -28.998 -22.481 1.00 96.69 71 HIS A O 1
ATOM 571 N N . ALA A 1 72 ? 13.837 -29.055 -24.599 1.00 96.81 72 ALA A N 1
ATOM 572 C CA . ALA A 1 72 ? 15.017 -29.698 -25.174 1.00 96.81 72 ALA A CA 1
ATOM 573 C C . ALA A 1 72 ? 15.457 -29.003 -26.468 1.00 96.81 72 ALA A C 1
ATOM 575 O O . ALA A 1 72 ? 14.755 -29.060 -27.485 1.00 96.81 72 ALA A O 1
ATOM 576 N N . ALA A 1 73 ? 16.640 -28.386 -26.445 1.00 96.62 73 ALA A N 1
ATOM 577 C CA . ALA A 1 73 ? 17.250 -27.760 -27.616 1.00 96.62 73 ALA A CA 1
ATOM 578 C C . ALA A 1 73 ? 18.172 -28.730 -28.391 1.00 96.62 73 ALA A C 1
ATOM 580 O O . ALA A 1 73 ? 18.682 -29.696 -27.813 1.00 96.62 73 ALA A O 1
ATOM 581 N N . PRO A 1 74 ? 18.439 -28.494 -29.693 1.00 94.69 74 PRO A N 1
ATOM 582 C CA . PRO A 1 74 ? 19.409 -29.276 -30.455 1.00 94.69 74 PRO A CA 1
ATOM 583 C C . PRO A 1 74 ? 20.780 -29.291 -29.767 1.00 94.69 74 PRO A C 1
ATOM 585 O O . PRO A 1 74 ? 21.381 -28.249 -29.520 1.00 94.69 74 PRO A O 1
ATOM 588 N N . GLY A 1 75 ? 21.293 -30.482 -29.455 1.00 92.62 75 GLY A N 1
ATOM 589 C CA . GLY A 1 75 ? 22.576 -30.638 -28.767 1.00 92.62 75 GLY A CA 1
ATOM 590 C C . GLY A 1 75 ? 22.530 -30.497 -27.242 1.00 92.62 75 GLY A C 1
ATOM 591 O O . GLY A 1 75 ? 23.591 -30.569 -26.631 1.00 92.62 75 GLY A O 1
ATOM 592 N N . SER A 1 76 ? 21.349 -30.360 -26.627 1.00 95.69 76 SER A N 1
ATOM 593 C CA . SER A 1 76 ? 21.153 -30.346 -25.170 1.00 95.69 76 SER A CA 1
ATOM 594 C C . SER A 1 76 ? 21.781 -29.139 -24.460 1.00 95.69 76 SER A C 1
ATOM 596 O O . SER A 1 76 ? 23.000 -28.955 -24.434 1.00 95.69 76 SER A O 1
ATOM 598 N N . GLN A 1 77 ? 20.948 -28.301 -23.844 1.00 96.06 77 GLN A N 1
ATOM 599 C CA . GLN A 1 77 ? 21.375 -27.112 -23.093 1.00 96.06 77 GLN A CA 1
ATOM 600 C C . GLN A 1 77 ? 21.936 -27.427 -21.699 1.00 96.06 77 GLN A C 1
ATOM 602 O O . GLN A 1 77 ? 22.543 -26.560 -21.068 1.00 96.06 77 GLN A O 1
ATOM 607 N N . ASN A 1 78 ? 21.767 -28.666 -21.239 1.00 95.25 78 ASN A N 1
ATOM 608 C CA . ASN A 1 78 ? 22.300 -29.210 -19.995 1.00 95.25 78 ASN A CA 1
ATOM 609 C C . ASN A 1 78 ? 22.518 -30.745 -20.153 1.00 95.25 78 ASN A C 1
ATOM 611 O O . ASN A 1 78 ? 22.186 -31.288 -21.210 1.00 95.25 78 ASN A O 1
ATOM 615 N N . PRO A 1 79 ? 23.135 -31.450 -19.184 1.00 93.81 79 PRO A N 1
ATOM 616 C CA . PRO A 1 79 ? 23.516 -32.858 -19.320 1.00 93.81 79 PRO A CA 1
ATOM 617 C C . PRO A 1 79 ? 22.421 -33.844 -18.877 1.00 93.81 79 PRO A C 1
ATOM 619 O O . PRO A 1 79 ? 22.687 -35.042 -18.799 1.00 93.81 79 PRO A O 1
ATOM 622 N N . TRP A 1 80 ? 21.226 -33.371 -18.525 1.00 92.31 80 TRP A N 1
ATOM 623 C CA . TRP A 1 80 ? 20.174 -34.214 -17.959 1.00 92.31 80 TRP A CA 1
ATOM 624 C C . TRP A 1 80 ? 19.216 -34.746 -19.028 1.00 92.31 80 TRP A C 1
ATOM 626 O O . TRP A 1 80 ? 19.147 -34.261 -20.155 1.00 92.31 80 TRP A O 1
ATOM 636 N N . GLU A 1 81 ? 18.463 -35.780 -18.679 1.00 89.50 81 GLU A N 1
ATOM 637 C CA . GLU A 1 81 ? 17.580 -36.505 -19.590 1.00 89.50 81 GLU A CA 1
ATOM 638 C C . GLU A 1 81 ? 16.439 -35.643 -20.146 1.00 89.50 81 GLU A C 1
ATOM 640 O O . GLU A 1 81 ? 16.037 -35.822 -21.297 1.00 89.50 81 GLU A O 1
ATOM 645 N N . HIS A 1 82 ? 15.943 -34.677 -19.368 1.00 89.81 82 HIS A N 1
ATOM 646 C CA . HIS A 1 82 ? 14.815 -33.831 -19.767 1.00 89.81 82 HIS A CA 1
ATOM 647 C C . HIS A 1 82 ? 15.167 -32.865 -20.914 1.00 89.81 82 HIS A C 1
ATOM 649 O O . HIS A 1 82 ? 14.287 -32.498 -21.691 1.00 89.81 82 HIS A O 1
ATOM 655 N N . SER A 1 83 ? 16.447 -32.519 -21.096 1.00 93.12 83 SER A N 1
ATOM 656 C CA . SER A 1 83 ? 16.928 -31.727 -22.239 1.00 93.12 83 SER A CA 1
ATOM 657 C C . SER A 1 83 ? 17.269 -32.573 -23.473 1.00 93.12 83 SER A C 1
ATOM 659 O O . SER A 1 83 ? 17.700 -32.044 -24.500 1.00 93.12 83 SER A O 1
ATOM 661 N N . GLY A 1 84 ? 17.034 -33.889 -23.411 1.00 88.88 84 GLY A N 1
ATOM 662 C CA . GLY A 1 84 ? 17.307 -34.820 -24.502 1.00 88.88 84 GLY A CA 1
ATOM 663 C C . GLY A 1 84 ? 18.775 -35.240 -24.607 1.00 88.88 84 GLY A C 1
ATOM 664 O O . GLY A 1 84 ? 19.179 -35.753 -25.656 1.00 88.88 84 GLY A O 1
ATOM 665 N N . SER A 1 85 ? 19.577 -35.044 -23.551 1.00 88.06 85 SER A N 1
ATOM 666 C CA . SER A 1 85 ? 20.962 -35.516 -23.519 1.00 88.06 85 SER A CA 1
ATOM 667 C C . SER A 1 85 ? 21.018 -37.045 -23.582 1.00 88.06 85 SER A C 1
ATOM 669 O O . SER A 1 85 ? 20.358 -37.746 -22.816 1.00 88.06 85 SER A O 1
ATOM 671 N N . ARG A 1 86 ? 21.829 -37.585 -24.498 1.00 84.06 86 ARG A N 1
ATOM 672 C CA . ARG A 1 86 ? 21.991 -39.039 -24.674 1.00 84.06 86 ARG A CA 1
ATOM 673 C C . ARG A 1 86 ? 22.920 -39.664 -23.629 1.00 84.06 86 ARG A C 1
ATOM 675 O O . ARG A 1 86 ? 22.741 -40.821 -23.260 1.00 84.06 86 ARG A O 1
ATOM 682 N N . ASP A 1 87 ? 23.965 -38.940 -23.250 1.00 89.25 87 ASP A N 1
ATOM 683 C CA . ASP A 1 87 ? 25.125 -39.452 -22.508 1.00 89.25 87 ASP A CA 1
ATOM 684 C C . ASP A 1 87 ? 25.720 -38.421 -21.532 1.00 89.25 87 ASP A C 1
ATOM 686 O O . ASP A 1 87 ? 26.855 -38.569 -21.080 1.00 89.25 87 ASP A O 1
ATOM 690 N N . GLY A 1 88 ? 24.972 -37.361 -21.217 1.00 91.06 88 GLY A N 1
ATOM 691 C CA . GLY A 1 88 ? 25.460 -36.240 -20.415 1.00 91.06 88 GLY A CA 1
ATOM 692 C C . GLY A 1 88 ? 26.224 -35.189 -21.222 1.00 91.06 88 GLY A C 1
ATOM 693 O O . GLY A 1 88 ? 26.754 -34.230 -20.653 1.00 91.06 88 GLY A O 1
ATOM 694 N N . SER A 1 89 ? 26.304 -35.333 -22.548 1.00 91.00 89 SER A N 1
ATOM 695 C CA . SER A 1 89 ? 26.824 -34.277 -23.409 1.00 91.00 89 SER A CA 1
ATOM 696 C C . SER A 1 89 ? 25.914 -33.045 -23.399 1.00 91.00 89 SER A C 1
ATOM 698 O O . SER A 1 89 ? 24.687 -33.128 -23.375 1.00 91.00 89 SER A O 1
ATOM 700 N N . GLN A 1 90 ? 26.568 -31.884 -23.410 1.00 93.81 90 GLN A N 1
ATOM 701 C CA . GLN A 1 90 ? 25.962 -30.561 -23.514 1.00 93.81 90 GLN A CA 1
ATOM 702 C C . GLN A 1 90 ? 26.728 -29.835 -24.617 1.00 93.81 90 GLN A C 1
ATOM 704 O O . GLN A 1 90 ? 27.846 -29.361 -24.384 1.00 93.81 90 GLN A O 1
ATOM 709 N N . THR A 1 91 ? 26.173 -29.846 -25.825 1.00 93.12 91 THR A N 1
ATOM 710 C CA . THR A 1 91 ? 26.769 -29.253 -27.029 1.00 93.12 91 THR A CA 1
ATOM 711 C C . THR A 1 91 ? 25.931 -28.119 -27.608 1.00 93.12 91 THR A C 1
ATOM 713 O O . THR A 1 91 ? 26.364 -27.497 -28.574 1.00 93.12 91 THR A O 1
ATOM 716 N N . TRP A 1 92 ? 24.758 -27.820 -27.046 1.00 95.12 92 TRP A N 1
ATOM 717 C CA . TRP A 1 92 ? 24.011 -26.625 -27.427 1.00 95.12 92 TRP A CA 1
ATOM 718 C C . TRP A 1 92 ? 24.863 -25.376 -27.179 1.00 95.12 92 TRP A C 1
ATOM 720 O O . TRP A 1 92 ? 25.461 -25.217 -26.113 1.00 95.12 92 TRP A O 1
ATOM 730 N N . GLY A 1 93 ? 24.955 -24.513 -28.189 1.00 87.88 93 GLY A N 1
ATOM 731 C CA . GLY A 1 93 ? 25.732 -23.280 -28.120 1.00 87.88 93 GLY A CA 1
ATOM 732 C C . GLY A 1 93 ? 27.237 -23.428 -28.362 1.00 87.88 93 GLY A C 1
ATOM 733 O O . GLY A 1 93 ? 27.932 -22.419 -28.443 1.00 87.88 93 GLY A O 1
ATOM 734 N N . THR A 1 94 ? 27.773 -24.640 -28.561 1.00 86.88 94 THR A N 1
ATOM 735 C CA . THR A 1 94 ? 29.186 -24.799 -28.977 1.00 86.88 94 THR A CA 1
ATOM 736 C C . THR A 1 94 ? 29.426 -24.354 -30.422 1.00 86.88 94 THR A C 1
ATOM 738 O O . THR A 1 94 ? 30.561 -24.090 -30.813 1.00 86.88 94 THR A O 1
ATOM 741 N N . THR A 1 95 ? 28.352 -24.252 -31.206 1.00 84.50 95 THR A N 1
ATOM 742 C CA . THR A 1 95 ? 28.313 -23.724 -32.570 1.00 84.50 95 THR A CA 1
ATOM 743 C C . THR A 1 95 ? 27.085 -22.832 -32.736 1.00 84.50 95 THR A C 1
ATOM 745 O O . THR A 1 95 ? 26.043 -23.087 -32.122 1.00 84.50 95 THR A O 1
ATOM 748 N N . ASP A 1 96 ? 27.172 -21.833 -33.619 1.00 88.69 96 ASP A N 1
ATOM 749 C CA . ASP A 1 96 ? 26.026 -20.976 -33.956 1.00 88.69 96 ASP A CA 1
ATOM 750 C C . ASP A 1 96 ? 24.866 -21.776 -34.575 1.00 88.69 96 ASP A C 1
ATOM 752 O O . ASP A 1 96 ? 23.709 -21.385 -34.447 1.00 88.69 96 ASP A O 1
ATOM 756 N N . GLU A 1 97 ? 25.152 -22.919 -35.209 1.00 92.31 97 GLU A N 1
ATOM 757 C CA . GLU A 1 97 ? 24.151 -23.755 -35.878 1.00 92.31 97 GLU A CA 1
ATOM 758 C C . GLU A 1 97 ? 23.060 -24.241 -34.914 1.00 92.31 97 GLU A C 1
ATOM 760 O O . GLU A 1 97 ? 21.873 -24.109 -35.212 1.00 92.31 97 GLU A O 1
ATOM 765 N N . THR A 1 98 ? 23.438 -24.735 -33.731 1.00 93.50 98 THR A N 1
ATOM 766 C CA . THR A 1 98 ? 22.461 -25.221 -32.738 1.00 93.50 98 THR A CA 1
ATOM 767 C C . THR A 1 98 ? 21.586 -24.088 -32.194 1.00 93.50 98 THR A C 1
ATOM 769 O O . THR A 1 98 ? 20.376 -24.258 -32.047 1.00 93.50 98 THR A O 1
ATOM 772 N N . ILE A 1 99 ? 22.156 -22.897 -31.980 1.00 95.31 99 ILE A N 1
ATOM 773 C CA . ILE A 1 99 ? 21.421 -21.692 -31.562 1.00 95.31 99 ILE A CA 1
ATOM 774 C C . ILE A 1 99 ? 20.430 -21.265 -32.650 1.00 95.31 99 ILE A C 1
ATOM 776 O O . ILE A 1 99 ? 19.254 -21.059 -32.357 1.00 95.31 99 ILE A O 1
ATOM 780 N N . ILE A 1 100 ? 20.875 -21.186 -33.909 1.00 96.38 100 ILE A N 1
ATOM 781 C CA . ILE A 1 100 ? 20.029 -20.817 -35.054 1.00 96.38 100 ILE A CA 1
ATOM 782 C C . ILE A 1 100 ? 18.862 -21.797 -35.199 1.00 96.38 100 ILE A C 1
ATOM 784 O O . ILE A 1 100 ? 17.720 -21.363 -35.338 1.00 96.38 100 ILE A O 1
ATOM 788 N N . GLN A 1 101 ? 19.124 -23.104 -35.113 1.00 96.25 101 GLN A N 1
ATOM 789 C CA . GLN A 1 101 ? 18.073 -24.124 -35.158 1.00 96.25 101 GLN A CA 1
ATOM 790 C C . GLN A 1 101 ? 17.075 -23.962 -34.004 1.00 96.25 101 GLN A C 1
ATOM 792 O O . GLN A 1 101 ? 15.872 -24.109 -34.199 1.00 96.25 101 GLN A O 1
ATOM 797 N N . THR A 1 102 ? 17.548 -23.588 -32.813 1.00 98.12 102 THR A N 1
ATOM 798 C CA . THR A 1 102 ? 16.677 -23.353 -31.651 1.00 98.12 102 THR A CA 1
ATOM 799 C C . THR A 1 102 ? 15.766 -22.142 -31.886 1.00 98.12 102 THR A C 1
ATOM 801 O O . THR A 1 102 ? 14.560 -22.228 -31.669 1.00 98.12 102 THR A O 1
ATOM 804 N N . VAL A 1 103 ? 16.302 -21.039 -32.429 1.00 98.69 103 VAL A N 1
ATOM 805 C CA . VAL A 1 103 ? 15.500 -19.864 -32.824 1.00 98.69 103 VAL A CA 1
ATOM 806 C C . VAL A 1 103 ? 14.466 -20.230 -33.896 1.00 98.69 103 VAL A C 1
ATOM 808 O O . VAL A 1 103 ? 13.335 -19.755 -33.833 1.00 98.69 103 VAL A O 1
ATOM 811 N N . GLN A 1 104 ? 14.813 -21.094 -34.856 1.00 98.50 104 GLN A N 1
ATOM 812 C CA . GLN A 1 104 ? 13.876 -21.574 -35.882 1.00 98.50 104 GLN A CA 1
ATOM 813 C C . GLN A 1 104 ? 12.722 -22.391 -35.288 1.00 98.50 104 GLN A C 1
ATOM 815 O O . GLN A 1 104 ? 11.588 -22.257 -35.745 1.00 98.50 104 GLN A O 1
ATOM 820 N N . VAL A 1 105 ? 12.978 -23.194 -34.250 1.00 98.50 105 VAL A N 1
ATOM 821 C CA . VAL A 1 105 ? 11.917 -23.916 -33.529 1.00 98.50 105 VAL A CA 1
ATOM 822 C C . VAL A 1 105 ? 10.975 -22.939 -32.823 1.00 98.50 105 VAL A C 1
ATOM 824 O O . VAL A 1 105 ? 9.758 -23.092 -32.918 1.00 98.50 105 VAL A O 1
ATOM 827 N N . ILE A 1 106 ? 11.512 -21.906 -32.165 1.00 98.81 106 ILE A N 1
ATOM 828 C CA . ILE A 1 106 ? 10.697 -20.858 -31.532 1.00 98.81 106 ILE A CA 1
ATOM 829 C C . ILE A 1 106 ? 9.858 -20.103 -32.570 1.00 98.81 106 ILE A C 1
ATOM 831 O O . ILE A 1 106 ? 8.665 -19.897 -32.350 1.00 98.81 106 ILE A O 1
ATOM 835 N N . ASP A 1 107 ? 10.446 -19.733 -33.712 1.00 98.75 107 ASP A N 1
ATOM 836 C CA . ASP A 1 107 ? 9.735 -19.084 -34.823 1.00 98.75 107 ASP A CA 1
ATOM 837 C C . ASP A 1 107 ? 8.571 -19.958 -35.320 1.00 98.75 107 ASP A C 1
ATOM 839 O O . ASP A 1 107 ? 7.442 -19.481 -35.436 1.00 98.75 107 ASP A O 1
ATOM 843 N N . PHE A 1 108 ? 8.817 -21.259 -35.510 1.00 98.69 108 PHE A N 1
ATOM 844 C CA . PHE A 1 108 ? 7.800 -22.234 -35.900 1.00 98.69 108 PHE A CA 1
ATOM 845 C C . PHE A 1 108 ? 6.646 -22.306 -34.888 1.00 98.69 108 PHE A C 1
ATOM 847 O O . PHE A 1 108 ? 5.487 -22.126 -35.274 1.00 98.69 108 PHE A O 1
ATOM 854 N N . LEU A 1 109 ? 6.943 -22.515 -33.601 1.00 98.62 109 LEU A N 1
ATOM 855 C CA . LEU A 1 109 ? 5.929 -22.634 -32.546 1.00 98.62 109 LEU A CA 1
ATOM 856 C C . LEU A 1 109 ? 5.111 -21.344 -32.402 1.00 98.62 109 LEU A C 1
ATOM 858 O O . LEU A 1 109 ? 3.879 -21.393 -32.368 1.00 98.62 109 LEU A O 1
ATOM 862 N N . ALA A 1 110 ? 5.779 -20.188 -32.388 1.00 98.31 110 ALA A N 1
ATOM 863 C CA . ALA A 1 110 ? 5.113 -18.895 -32.308 1.00 98.31 110 ALA A CA 1
ATOM 864 C C . ALA A 1 110 ? 4.212 -18.651 -33.525 1.00 98.31 110 ALA A C 1
ATOM 866 O O . ALA A 1 110 ? 3.049 -18.292 -33.358 1.00 98.31 110 ALA A O 1
ATOM 867 N N . SER A 1 111 ? 4.699 -18.908 -34.745 1.00 98.44 111 SER A N 1
ATOM 868 C CA . SER A 1 111 ? 3.911 -18.723 -35.971 1.00 98.44 111 SER A CA 1
ATOM 869 C C . SER A 1 111 ? 2.633 -19.567 -35.990 1.00 98.44 111 SER A C 1
ATOM 871 O O . SER A 1 111 ? 1.590 -19.108 -36.462 1.00 98.44 111 SER A O 1
ATOM 873 N N . ARG A 1 112 ? 2.700 -20.790 -35.444 1.00 98.31 112 ARG A N 1
ATOM 874 C CA . ARG A 1 112 ? 1.590 -21.743 -35.428 1.00 98.31 112 ARG A CA 1
ATOM 875 C C . ARG A 1 112 ? 0.495 -21.337 -34.449 1.00 98.31 112 ARG A C 1
ATOM 877 O O . ARG A 1 112 ? -0.679 -21.386 -34.808 1.00 98.31 112 ARG A O 1
ATOM 884 N N . TYR A 1 113 ? 0.875 -20.941 -33.234 1.00 98.50 113 TYR A N 1
ATOM 885 C CA . TYR A 1 113 ? -0.074 -20.737 -32.136 1.00 98.50 113 TYR A CA 1
ATOM 886 C C . TYR A 1 113 ? -0.403 -19.271 -31.847 1.00 98.50 113 TYR A C 1
ATOM 888 O O . TYR A 1 113 ? -1.332 -19.018 -31.091 1.00 98.50 113 TYR A O 1
ATOM 896 N N . ALA A 1 114 ? 0.274 -18.298 -32.471 1.00 96.62 114 ALA A N 1
ATOM 897 C CA . ALA A 1 114 ? 0.080 -16.863 -32.206 1.00 96.62 114 ALA A CA 1
ATOM 898 C C . ALA A 1 114 ? -1.369 -16.363 -32.313 1.00 96.62 114 ALA A C 1
ATOM 900 O O . ALA A 1 114 ? -1.710 -15.356 -31.700 1.00 96.62 114 ALA A O 1
ATOM 901 N N . LYS A 1 115 ? -2.210 -17.034 -33.108 1.00 95.25 115 LYS A N 1
ATOM 902 C CA . LYS A 1 115 ? -3.627 -16.680 -33.289 1.00 95.25 115 LYS A CA 1
ATOM 903 C C . LYS A 1 115 ? -4.572 -17.400 -32.327 1.00 95.25 115 LYS A C 1
ATOM 905 O O . LYS A 1 115 ? -5.760 -17.087 -32.331 1.00 95.25 115 LYS A O 1
ATOM 910 N N . SER A 1 116 ? -4.083 -18.376 -31.563 1.00 97.06 116 SER A N 1
ATOM 911 C CA . SER A 1 116 ? -4.902 -19.051 -30.562 1.00 97.06 116 SER A CA 1
ATOM 912 C C . SER A 1 116 ? -5.078 -18.129 -29.354 1.00 97.06 116 SER A C 1
ATOM 914 O O . SER A 1 116 ? -4.076 -17.672 -28.800 1.00 97.06 116 SER A O 1
ATOM 916 N N . PRO A 1 117 ? -6.318 -17.884 -28.893 1.00 92.69 117 PRO A N 1
ATOM 917 C CA . PRO A 1 117 ? -6.556 -17.127 -27.666 1.00 92.69 117 PRO A CA 1
ATOM 918 C C . PRO A 1 117 ? -6.013 -17.844 -26.422 1.00 92.69 117 PRO A C 1
ATOM 920 O O . PRO A 1 117 ? -5.843 -17.214 -25.383 1.00 92.69 117 PRO A O 1
ATOM 923 N N . SER A 1 118 ? -5.722 -19.144 -26.524 1.00 97.62 118 SER A N 1
ATOM 924 C CA . SER A 1 118 ? -5.101 -19.918 -25.454 1.00 97.62 118 SER A CA 1
ATOM 925 C C . SER A 1 118 ? -3.578 -19.834 -25.441 1.00 97.62 118 SER A C 1
ATOM 927 O O . SER A 1 118 ? -2.985 -20.388 -24.525 1.00 97.62 118 SER A O 1
ATOM 929 N N . LEU A 1 119 ? -2.900 -19.160 -26.381 1.00 98.31 119 LEU A N 1
ATOM 930 C CA . LEU A 1 119 ? -1.452 -18.959 -26.254 1.00 98.31 119 LEU A CA 1
ATOM 931 C C . LEU A 1 119 ? -1.158 -17.935 -25.149 1.00 98.31 119 LEU A C 1
ATOM 933 O O . LEU A 1 119 ? -1.237 -16.729 -25.372 1.00 98.31 119 LEU A O 1
ATOM 937 N N . LEU A 1 120 ? -0.775 -18.424 -23.968 1.00 97.50 120 LEU A N 1
ATOM 938 C CA . LEU A 1 120 ? -0.419 -17.577 -22.832 1.00 97.50 120 LEU A CA 1
ATOM 939 C C . LEU A 1 120 ? 1.040 -17.133 -22.909 1.00 97.50 120 LEU A C 1
ATOM 941 O O . LEU A 1 120 ? 1.337 -15.952 -22.726 1.00 97.50 120 LEU A O 1
ATOM 945 N N . ALA A 1 121 ? 1.956 -18.071 -23.163 1.00 98.25 121 ALA A N 1
ATOM 946 C CA . ALA A 1 121 ? 3.379 -17.770 -23.208 1.00 98.25 121 ALA A CA 1
ATOM 947 C C . ALA A 1 121 ? 4.183 -18.749 -24.070 1.00 98.25 121 ALA A C 1
ATOM 949 O O . ALA A 1 121 ? 3.767 -19.884 -24.311 1.00 98.25 121 ALA A O 1
ATOM 950 N N . VAL A 1 122 ? 5.373 -18.310 -24.477 1.00 98.62 122 VAL A N 1
ATOM 951 C CA . VAL A 1 122 ? 6.413 -19.156 -25.073 1.00 98.62 122 VAL A CA 1
ATOM 952 C C . VAL A 1 122 ? 7.664 -19.059 -24.209 1.00 98.62 122 VAL A C 1
ATOM 954 O O . VAL A 1 122 ? 8.239 -17.977 -24.079 1.00 98.62 122 VAL A O 1
ATOM 957 N N . GLU A 1 123 ? 8.090 -20.173 -23.624 1.00 98.44 123 GLU A N 1
ATOM 958 C CA . GLU A 1 123 ? 9.379 -20.276 -22.946 1.00 98.44 123 GLU A CA 1
ATOM 959 C C . GLU A 1 123 ? 10.467 -20.654 -23.936 1.00 98.44 123 GLU A C 1
ATOM 961 O O . GLU A 1 123 ? 10.387 -21.654 -24.651 1.00 98.44 123 GLU A O 1
ATOM 966 N N . LEU A 1 124 ? 11.469 -19.777 -24.009 1.00 98.56 124 LEU A N 1
ATOM 967 C CA . LEU A 1 124 ? 12.475 -19.813 -25.056 1.00 98.56 124 LEU A CA 1
ATOM 968 C C . LEU A 1 124 ? 13.449 -20.972 -24.871 1.00 98.56 124 LEU A C 1
ATOM 970 O O . LEU A 1 124 ? 13.953 -21.490 -25.862 1.00 98.56 124 LEU A O 1
ATOM 974 N N . LEU A 1 125 ? 13.774 -21.336 -23.633 1.00 97.69 125 LEU A N 1
ATOM 975 C CA . LEU A 1 125 ? 14.681 -22.434 -23.316 1.00 97.69 125 LEU A CA 1
ATOM 976 C C . LEU A 1 125 ? 14.590 -22.758 -21.828 1.00 97.69 125 LEU A C 1
ATOM 978 O O . LEU A 1 125 ? 14.806 -21.860 -21.019 1.00 97.69 125 LEU A O 1
ATOM 982 N N . ASN A 1 126 ? 14.357 -24.020 -21.480 1.00 96.88 126 ASN A N 1
ATOM 983 C CA . ASN A 1 126 ? 14.358 -24.468 -20.089 1.00 96.88 126 ASN A CA 1
ATOM 984 C C . ASN A 1 126 ? 15.783 -24.761 -19.579 1.00 96.88 126 ASN A C 1
ATOM 986 O O . ASN A 1 126 ? 16.507 -25.557 -20.181 1.00 96.88 126 ASN A O 1
ATOM 990 N N . GLU A 1 127 ? 16.169 -24.189 -18.437 1.00 94.69 127 GLU A N 1
ATOM 991 C CA . GLU A 1 127 ? 17.313 -24.623 -17.613 1.00 94.69 127 GLU A CA 1
ATOM 992 C C . GLU A 1 127 ? 18.674 -24.756 -18.341 1.00 94.69 127 GLU A C 1
ATOM 994 O O . GLU A 1 127 ? 19.310 -25.822 -18.309 1.00 94.69 127 GLU A O 1
ATOM 999 N N . PRO A 1 128 ? 19.180 -23.697 -19.004 1.00 95.62 128 PRO A N 1
ATOM 1000 C CA . PRO A 1 128 ? 20.531 -23.720 -19.562 1.00 95.62 128 PRO A CA 1
ATOM 1001 C C . PRO A 1 128 ? 21.588 -23.845 -18.450 1.00 95.62 128 PRO A C 1
ATOM 1003 O O . PRO A 1 128 ? 21.516 -23.146 -17.441 1.00 95.62 128 PRO A O 1
ATOM 1006 N N . LEU A 1 129 ? 22.601 -24.703 -18.626 1.00 94.94 129 LEU A N 1
ATOM 1007 C CA . LEU A 1 129 ? 23.610 -24.957 -17.585 1.00 94.94 129 LEU A CA 1
ATOM 1008 C C . LEU A 1 129 ? 24.926 -24.191 -17.815 1.00 94.94 129 LEU A C 1
ATOM 1010 O O . LEU A 1 129 ? 25.594 -24.353 -18.845 1.00 94.94 129 LEU A O 1
ATOM 1014 N N . ALA A 1 130 ? 25.351 -23.422 -16.810 1.00 92.81 130 ALA A N 1
ATOM 1015 C CA . ALA A 1 130 ? 26.668 -22.790 -16.752 1.00 92.81 130 ALA A CA 1
ATOM 1016 C C . ALA A 1 130 ? 27.783 -23.785 -16.341 1.00 92.81 130 ALA A C 1
ATOM 1018 O O . ALA A 1 130 ? 27.510 -24.791 -15.687 1.00 92.81 130 ALA A O 1
ATOM 1019 N N . PRO A 1 131 ? 29.062 -23.532 -16.694 1.00 90.75 131 PRO A N 1
ATOM 1020 C CA . PRO A 1 131 ? 29.572 -22.391 -17.463 1.00 90.75 131 PRO A CA 1
ATOM 1021 C C . PRO A 1 131 ? 29.598 -22.625 -18.983 1.00 90.75 131 PRO A C 1
ATOM 1023 O O . PRO A 1 131 ? 30.054 -21.757 -19.723 1.00 90.75 131 PRO A O 1
ATOM 1026 N N . LYS A 1 132 ? 29.159 -23.799 -19.463 1.00 92.06 132 LYS A N 1
ATOM 1027 C CA . LYS A 1 132 ? 29.176 -24.135 -20.899 1.00 92.06 132 LYS A CA 1
ATOM 1028 C C . LYS A 1 132 ? 28.243 -23.236 -21.709 1.00 92.06 132 LYS A C 1
ATOM 1030 O O . LYS A 1 132 ? 28.614 -22.816 -22.801 1.00 92.06 132 LYS A O 1
ATOM 1035 N N . VAL A 1 133 ? 27.082 -22.893 -21.153 1.00 93.88 133 VAL A N 1
ATOM 1036 C CA . VAL A 1 133 ? 26.321 -21.724 -21.600 1.00 93.88 133 VAL A CA 1
ATOM 1037 C C . VAL A 1 133 ? 26.915 -20.496 -20.916 1.00 93.88 133 VAL A C 1
ATOM 1039 O O . VAL A 1 133 ? 27.061 -20.481 -19.694 1.00 93.88 133 VAL A O 1
ATOM 1042 N N . SER A 1 134 ? 27.287 -19.481 -21.697 1.00 93.44 134 SER A N 1
ATOM 1043 C CA . SER A 1 134 ? 27.805 -18.205 -21.188 1.00 93.44 134 SER A CA 1
ATOM 1044 C C . SER A 1 134 ? 26.734 -17.114 -21.221 1.00 93.44 134 SER A C 1
ATOM 1046 O O . SER A 1 134 ? 25.794 -17.180 -22.016 1.00 93.44 134 SER A O 1
ATOM 1048 N N . ALA A 1 135 ? 26.902 -16.063 -20.410 1.00 93.38 135 ALA A N 1
ATOM 1049 C CA . ALA A 1 135 ? 25.963 -14.941 -20.362 1.00 93.38 135 ALA A CA 1
ATOM 1050 C C . ALA A 1 135 ? 25.744 -14.292 -21.741 1.00 93.38 135 ALA A C 1
ATOM 1052 O O . ALA A 1 135 ? 24.610 -14.080 -22.165 1.00 93.38 135 ALA A O 1
ATOM 1053 N N . GLY A 1 136 ? 26.830 -14.015 -22.473 1.00 93.38 136 GLY A N 1
ATOM 1054 C CA . GLY A 1 136 ? 26.761 -13.384 -23.794 1.00 93.38 136 GLY A CA 1
ATOM 1055 C C . GLY A 1 136 ? 26.042 -14.244 -24.836 1.00 93.38 136 GLY A C 1
ATOM 1056 O O . GLY A 1 136 ? 25.248 -13.727 -25.621 1.00 93.38 136 GLY A O 1
ATOM 1057 N N . MET A 1 137 ? 26.271 -15.559 -24.805 1.00 93.81 137 MET A N 1
ATOM 1058 C CA . MET A 1 137 ? 25.582 -16.518 -25.669 1.00 93.81 137 MET A CA 1
ATOM 1059 C C . MET A 1 137 ? 24.082 -16.546 -25.376 1.00 93.81 137 MET A C 1
ATOM 1061 O O . MET A 1 137 ? 23.271 -16.436 -26.295 1.00 93.81 137 MET A O 1
ATOM 1065 N N . LEU A 1 138 ? 23.719 -16.634 -24.095 1.00 95.69 138 LEU A N 1
ATOM 1066 C CA . LEU A 1 138 ? 22.328 -16.723 -23.674 1.00 95.69 138 LEU A CA 1
ATOM 1067 C C . LEU A 1 138 ? 21.553 -15.436 -23.986 1.00 95.69 138 LEU A C 1
ATOM 1069 O O . LEU A 1 138 ? 20.447 -15.502 -24.512 1.00 95.69 138 LEU A O 1
ATOM 1073 N N . LYS A 1 139 ? 22.161 -14.262 -23.768 1.00 95.62 139 LYS A N 1
ATOM 1074 C CA . LYS A 1 139 ? 21.579 -12.964 -24.147 1.00 95.62 139 LYS A CA 1
ATOM 1075 C C . LYS A 1 139 ? 21.341 -12.846 -25.649 1.00 95.62 139 LYS A C 1
ATOM 1077 O O . LYS A 1 139 ? 20.271 -12.407 -26.062 1.00 95.62 139 LYS A O 1
ATOM 1082 N N . LYS A 1 140 ? 22.320 -13.246 -26.471 1.00 95.12 140 LYS A N 1
ATOM 1083 C CA . LYS A 1 140 ? 22.177 -13.248 -27.935 1.00 95.12 140 LYS A CA 1
ATOM 1084 C C . LYS A 1 140 ? 21.016 -14.151 -28.358 1.00 95.12 140 LYS A C 1
ATOM 1086 O O . LYS A 1 140 ? 20.141 -13.705 -29.092 1.00 95.12 140 LYS A O 1
ATOM 1091 N N . TYR A 1 141 ? 20.974 -15.377 -27.838 1.00 98.00 141 TYR A N 1
ATOM 1092 C CA . TYR A 1 141 ? 19.889 -16.312 -28.118 1.00 98.00 141 TYR A CA 1
ATOM 1093 C C . TYR A 1 141 ? 18.519 -15.757 -27.700 1.00 98.00 141 TYR A C 1
ATOM 1095 O O . TYR A 1 141 ? 17.603 -15.717 -28.518 1.00 98.00 141 TYR A O 1
ATOM 1103 N N . TYR A 1 142 ? 18.379 -15.280 -26.460 1.00 98.31 142 TYR A N 1
ATOM 1104 C CA . TYR A 1 142 ? 17.117 -14.733 -25.964 1.00 98.31 142 TYR A CA 1
ATOM 1105 C C . TYR A 1 142 ? 16.658 -13.503 -26.745 1.00 98.31 142 TYR A C 1
ATOM 1107 O O . TYR A 1 142 ? 15.465 -13.383 -27.004 1.00 98.31 142 TYR A O 1
ATOM 1115 N N . GLN A 1 143 ? 17.569 -12.633 -27.190 1.00 97.75 143 GLN A N 1
ATOM 1116 C CA . GLN A 1 143 ? 17.231 -11.521 -28.082 1.00 97.75 143 GLN A CA 1
ATOM 1117 C C . GLN A 1 143 ? 16.641 -12.017 -29.411 1.00 97.75 143 GLN A C 1
ATOM 1119 O O . GLN A 1 143 ? 15.602 -11.517 -29.850 1.00 97.75 143 GLN A O 1
ATOM 1124 N N . ASP A 1 144 ? 17.301 -12.982 -30.054 1.00 98.19 144 ASP A N 1
ATOM 1125 C CA . ASP A 1 144 ? 16.907 -13.495 -31.369 1.00 98.19 144 ASP A CA 1
ATOM 1126 C C . ASP A 1 144 ? 15.592 -14.289 -31.294 1.00 98.19 144 ASP A C 1
ATOM 1128 O O . ASP A 1 144 ? 14.695 -14.102 -32.120 1.00 98.19 144 ASP A O 1
ATOM 1132 N N . ALA A 1 145 ? 15.434 -15.121 -30.264 1.00 98.56 145 ALA A N 1
ATOM 1133 C CA . ALA A 1 145 ? 14.234 -15.914 -30.033 1.00 98.56 145 ALA A CA 1
ATOM 1134 C C . ALA A 1 145 ? 13.044 -15.057 -29.554 1.00 98.56 145 ALA A C 1
ATOM 1136 O O . ALA A 1 145 ? 11.923 -15.258 -30.022 1.00 98.56 145 ALA A O 1
ATOM 1137 N N . TYR A 1 146 ? 13.269 -14.029 -28.725 1.00 98.50 146 TYR A N 1
ATOM 1138 C CA . TYR A 1 146 ? 12.242 -13.029 -28.402 1.00 98.50 146 TYR A CA 1
ATOM 1139 C C . TYR A 1 146 ? 11.736 -12.331 -29.668 1.00 98.50 146 TYR A C 1
ATOM 1141 O O . TYR A 1 146 ? 10.527 -12.220 -29.885 1.00 98.50 146 TYR A O 1
ATOM 1149 N N . ASN A 1 147 ? 12.656 -11.908 -30.542 1.00 97.62 147 ASN A N 1
ATOM 1150 C CA . ASN A 1 147 ? 12.296 -11.304 -31.820 1.00 97.62 147 ASN A CA 1
ATOM 1151 C C . ASN A 1 147 ? 11.485 -12.279 -32.684 1.00 97.62 147 ASN A C 1
ATOM 1153 O O . ASN A 1 147 ? 10.526 -11.852 -33.319 1.00 97.62 147 ASN A O 1
ATOM 1157 N N . ALA A 1 148 ? 11.820 -13.574 -32.686 1.00 98.56 148 ALA A N 1
ATOM 1158 C CA . ALA A 1 148 ? 11.057 -14.599 -33.398 1.00 98.56 148 ALA A CA 1
ATOM 1159 C C . ALA A 1 148 ? 9.607 -14.719 -32.896 1.00 98.56 148 ALA A C 1
ATOM 1161 O O . ALA A 1 148 ? 8.693 -14.734 -33.717 1.00 98.56 148 ALA A O 1
ATOM 1162 N N . VAL A 1 149 ? 9.368 -14.702 -31.578 1.00 98.38 149 VAL A N 1
ATOM 1163 C CA . VAL A 1 149 ? 7.996 -14.686 -31.028 1.00 98.38 149 VAL A CA 1
ATOM 1164 C C . VAL A 1 149 ? 7.257 -13.404 -31.425 1.00 98.38 149 VAL A C 1
ATOM 1166 O O . VAL A 1 149 ? 6.124 -13.446 -31.915 1.00 98.38 149 VAL A O 1
ATOM 1169 N N . ARG A 1 150 ? 7.917 -12.249 -31.273 1.00 97.12 150 ARG A N 1
ATOM 1170 C CA . ARG A 1 150 ? 7.316 -10.929 -31.523 1.00 97.12 150 ARG A CA 1
ATOM 1171 C C . ARG A 1 150 ? 7.007 -10.636 -32.989 1.00 97.12 150 ARG A C 1
ATOM 1173 O O . ARG A 1 150 ? 6.226 -9.726 -33.250 1.00 97.12 150 ARG A O 1
ATOM 1180 N N . LYS A 1 151 ? 7.531 -11.415 -33.943 1.00 97.75 151 LYS A N 1
ATOM 1181 C CA . LYS A 1 151 ? 7.078 -11.370 -35.347 1.00 97.75 151 LYS A CA 1
ATOM 1182 C C . LYS A 1 151 ? 5.593 -11.706 -35.496 1.00 97.75 151 LYS A C 1
ATOM 1184 O O . LYS A 1 151 ? 4.964 -11.209 -36.426 1.00 97.75 151 LYS A O 1
ATOM 1189 N N . TYR A 1 152 ? 5.053 -12.559 -34.622 1.00 97.56 152 TYR A N 1
ATOM 1190 C CA . TYR A 1 152 ? 3.719 -13.140 -34.794 1.00 97.56 152 TYR A CA 1
ATOM 1191 C C . TYR A 1 152 ? 2.714 -12.705 -33.726 1.00 97.56 152 TYR A C 1
ATOM 1193 O O . TYR A 1 152 ? 1.521 -12.664 -34.018 1.00 97.56 152 TYR A O 1
ATOM 1201 N N . THR A 1 153 ? 3.164 -12.370 -32.511 1.00 89.00 153 THR A N 1
ATOM 1202 C CA . THR A 1 153 ? 2.269 -11.940 -31.426 1.00 89.00 153 THR A CA 1
ATOM 1203 C C . THR A 1 153 ? 2.912 -10.919 -30.485 1.00 89.00 153 THR A C 1
ATOM 1205 O O . THR A 1 153 ? 4.044 -11.084 -30.016 1.00 89.00 153 THR A O 1
ATOM 1208 N N . SER A 1 154 ? 2.165 -9.854 -30.186 1.00 87.94 154 SER A N 1
ATOM 1209 C CA . SER A 1 154 ? 2.469 -8.884 -29.126 1.00 87.94 154 SER A CA 1
ATOM 1210 C C . SER A 1 154 ? 1.939 -9.302 -27.756 1.00 87.94 154 SER A C 1
ATOM 1212 O O . SER A 1 154 ? 2.367 -8.730 -26.756 1.00 87.94 154 SER A O 1
ATOM 1214 N N . ASP A 1 155 ? 1.027 -10.274 -27.719 1.00 85.12 155 ASP A N 1
ATOM 1215 C CA . ASP A 1 155 ? 0.159 -10.513 -26.564 1.00 85.12 155 ASP A CA 1
ATOM 1216 C C . ASP A 1 155 ? 0.704 -11.627 -25.668 1.00 85.12 155 ASP A C 1
ATOM 1218 O O . ASP A 1 155 ? 0.641 -11.521 -24.446 1.00 85.12 155 ASP A O 1
ATOM 1222 N N . ALA A 1 156 ? 1.294 -12.672 -26.262 1.00 90.31 156 ALA A N 1
ATOM 1223 C CA . ALA A 1 156 ? 1.869 -13.775 -25.498 1.00 90.31 156 ALA A CA 1
ATOM 1224 C C . ALA A 1 156 ? 3.070 -13.308 -24.659 1.00 90.31 156 ALA A C 1
ATOM 1226 O O . ALA A 1 156 ? 3.922 -12.540 -25.130 1.00 90.31 156 ALA A O 1
ATOM 1227 N N . TYR A 1 157 ? 3.189 -13.821 -23.436 1.00 96.38 157 TYR A N 1
ATOM 1228 C CA . TYR A 1 157 ? 4.396 -13.633 -22.640 1.00 96.38 157 TYR A CA 1
ATOM 1229 C C . TYR A 1 157 ? 5.578 -14.400 -23.253 1.00 96.38 157 TYR A C 1
ATOM 1231 O O . TYR A 1 157 ? 5.409 -15.450 -23.874 1.00 96.38 157 TYR A O 1
ATOM 1239 N N . VAL A 1 158 ? 6.792 -13.882 -23.076 1.00 97.25 158 VAL A N 1
ATOM 1240 C CA . VAL A 1 158 ? 8.029 -14.550 -23.502 1.00 97.25 158 VAL A CA 1
ATOM 1241 C C . VAL A 1 158 ? 8.845 -14.898 -22.270 1.00 97.25 158 VAL A C 1
ATOM 1243 O O . VAL A 1 158 ? 9.340 -14.010 -21.581 1.00 97.25 158 VAL A O 1
ATOM 1246 N N . ILE A 1 159 ? 8.971 -16.186 -21.975 1.00 98.00 159 ILE A N 1
ATOM 1247 C CA . ILE A 1 159 ? 9.645 -16.654 -20.766 1.00 98.00 159 ILE A CA 1
ATOM 1248 C C . ILE A 1 159 ? 11.124 -16.931 -21.076 1.00 98.00 159 ILE A C 1
ATOM 1250 O O . ILE A 1 159 ? 11.458 -17.634 -22.031 1.00 98.00 159 ILE A O 1
ATOM 1254 N N . MET A 1 160 ? 12.012 -16.362 -20.262 1.00 97.31 160 MET A N 1
ATOM 1255 C CA . MET A 1 160 ? 13.462 -16.553 -20.297 1.00 97.31 160 MET A CA 1
ATOM 1256 C C . MET A 1 160 ? 13.896 -17.246 -19.006 1.00 97.31 160 MET A C 1
ATOM 1258 O O . MET A 1 160 ? 13.723 -16.687 -17.924 1.00 97.31 160 MET A O 1
ATOM 1262 N N . SER A 1 161 ? 14.468 -18.444 -19.108 1.00 94.38 161 SER A N 1
ATOM 1263 C CA . SER A 1 161 ? 14.912 -19.208 -17.940 1.00 94.38 161 SER A CA 1
ATOM 1264 C C . SER A 1 161 ? 16.230 -18.688 -17.370 1.00 94.38 161 SER A C 1
ATOM 1266 O O . SER A 1 161 ? 17.159 -18.312 -18.101 1.00 94.38 161 SER A O 1
ATOM 1268 N N . ASN A 1 162 ? 16.312 -18.693 -16.043 1.00 89.88 162 ASN A N 1
ATOM 1269 C CA . ASN A 1 162 ? 17.542 -18.497 -15.308 1.00 89.88 162 ASN A CA 1
ATOM 1270 C C . ASN A 1 162 ? 18.530 -19.651 -15.571 1.00 89.88 162 ASN A C 1
ATOM 1272 O O . ASN A 1 162 ? 18.166 -20.819 -15.424 1.00 89.88 162 ASN A O 1
ATOM 1276 N N . PRO A 1 163 ? 19.802 -19.360 -15.883 1.00 91.12 163 PRO A N 1
ATOM 1277 C CA . PRO A 1 163 ? 20.810 -20.400 -16.014 1.00 91.12 163 PRO A CA 1
ATOM 1278 C C . PRO A 1 163 ? 21.118 -21.090 -14.677 1.00 91.12 163 PRO A C 1
ATOM 1280 O O . PRO A 1 163 ? 21.325 -20.446 -13.645 1.00 91.12 163 PRO A O 1
ATOM 1283 N N . ILE A 1 164 ? 21.217 -22.418 -14.701 1.00 89.75 164 ILE A N 1
ATOM 1284 C CA . ILE A 1 164 ? 21.596 -23.207 -13.527 1.00 89.75 164 ILE A CA 1
ATOM 1285 C C . ILE A 1 164 ? 23.089 -23.024 -13.242 1.00 89.75 164 ILE A C 1
ATOM 1287 O O . ILE A 1 164 ? 23.917 -23.023 -14.156 1.00 89.75 164 ILE A O 1
ATOM 1291 N N . ASN A 1 165 ? 23.432 -22.906 -11.954 1.00 85.75 165 ASN A N 1
ATOM 1292 C CA . ASN A 1 165 ? 24.800 -22.774 -11.437 1.00 85.75 165 ASN A CA 1
ATOM 1293 C C . ASN A 1 165 ? 25.595 -21.588 -12.017 1.00 85.75 165 ASN A C 1
ATOM 1295 O O . ASN A 1 165 ? 26.823 -21.633 -12.073 1.00 85.75 165 ASN A O 1
ATOM 1299 N N . ALA A 1 166 ? 24.909 -20.526 -12.445 1.00 84.62 166 ALA A N 1
ATOM 1300 C CA . ALA A 1 166 ? 25.541 -19.319 -12.961 1.00 84.62 166 ALA A CA 1
ATOM 1301 C C . ALA A 1 166 ? 25.715 -18.242 -11.882 1.00 84.62 166 ALA A C 1
ATOM 1303 O O . ALA A 1 166 ? 24.755 -17.845 -11.215 1.00 84.62 166 ALA A O 1
ATOM 1304 N N . ASP A 1 167 ? 26.914 -17.671 -11.808 1.00 86.25 167 ASP A N 1
ATOM 1305 C CA . ASP A 1 167 ? 27.209 -16.442 -11.062 1.00 86.25 167 ASP A CA 1
ATOM 1306 C C . ASP A 1 167 ? 26.656 -15.176 -11.751 1.00 86.25 167 ASP A C 1
ATOM 1308 O O . ASP A 1 167 ? 26.541 -14.121 -11.129 1.00 86.25 167 ASP A O 1
ATOM 1312 N N . TYR A 1 168 ? 26.234 -15.293 -13.012 1.00 85.06 168 TYR A N 1
ATOM 1313 C CA . TYR A 1 168 ? 25.683 -14.216 -13.837 1.00 85.06 168 TYR A CA 1
ATOM 1314 C C . TYR A 1 168 ? 24.140 -14.220 -13.935 1.00 85.06 168 TYR A C 1
ATOM 1316 O O . TYR A 1 168 ? 23.566 -13.522 -14.767 1.00 85.06 168 TYR A O 1
ATOM 1324 N N . SER A 1 169 ? 23.437 -14.959 -13.069 1.00 84.69 169 SER A N 1
ATOM 1325 C CA . SER A 1 169 ? 21.959 -15.022 -13.021 1.00 84.69 169 SER A CA 1
ATOM 1326 C C . SER A 1 169 ? 21.292 -13.631 -12.976 1.00 84.69 169 SER A C 1
ATOM 1328 O O . SER A 1 169 ? 20.382 -13.334 -13.752 1.00 84.69 169 SER A O 1
ATOM 1330 N N . ASN A 1 170 ? 21.820 -12.720 -12.146 1.00 82.12 170 ASN A N 1
ATOM 1331 C CA . ASN A 1 170 ? 21.343 -11.332 -12.052 1.00 82.12 170 ASN A CA 1
ATOM 1332 C C . ASN A 1 170 ? 21.540 -10.535 -13.352 1.00 82.12 170 ASN A C 1
ATOM 1334 O O . ASN A 1 170 ? 20.762 -9.631 -13.649 1.00 82.12 170 ASN A O 1
ATOM 1338 N N . GLU A 1 171 ? 22.572 -10.860 -14.130 1.00 85.00 171 GLU A N 1
ATOM 1339 C CA . GLU A 1 171 ? 22.857 -10.218 -15.413 1.00 85.00 171 GLU A CA 1
ATOM 1340 C C . GLU A 1 171 ? 21.809 -10.601 -16.473 1.00 85.00 171 GLU A C 1
ATOM 1342 O O . GLU A 1 171 ? 21.421 -9.768 -17.296 1.00 85.00 171 GLU A O 1
ATOM 1347 N N . ILE A 1 172 ? 21.331 -11.852 -16.442 1.00 88.50 172 ILE A N 1
ATOM 1348 C CA . ILE A 1 172 ? 20.258 -12.334 -17.324 1.00 88.50 172 ILE A CA 1
ATOM 1349 C C . ILE A 1 172 ? 18.906 -11.785 -16.876 1.00 88.50 172 ILE A C 1
ATOM 1351 O O . ILE A 1 172 ? 18.147 -11.339 -17.731 1.00 88.50 172 ILE A O 1
ATOM 1355 N N . LEU A 1 173 ? 18.640 -11.726 -15.565 1.00 86.31 173 LEU A N 1
ATOM 1356 C CA . LEU A 1 173 ? 17.455 -11.048 -15.033 1.00 86.31 173 LEU A CA 1
ATOM 1357 C C . LEU A 1 173 ? 17.402 -9.601 -15.540 1.00 86.31 173 LEU A C 1
ATOM 1359 O O . LEU A 1 173 ? 16.428 -9.215 -16.180 1.00 86.31 173 LEU A O 1
ATOM 1363 N N . GLN A 1 174 ? 18.482 -8.829 -15.344 1.00 79.31 174 GLN A N 1
ATOM 1364 C CA . GLN A 1 174 ? 18.598 -7.445 -15.828 1.00 79.31 174 GLN A CA 1
ATOM 1365 C C . GLN A 1 174 ? 18.329 -7.317 -17.329 1.00 79.31 174 GLN A C 1
ATOM 1367 O O . GLN A 1 174 ? 17.621 -6.408 -17.756 1.00 79.31 174 GLN A O 1
ATOM 1372 N N . PHE A 1 175 ? 18.861 -8.245 -18.119 1.00 83.38 175 PHE A N 1
ATOM 1373 C CA . PHE A 1 175 ? 18.615 -8.295 -19.551 1.00 83.38 175 PHE A CA 1
ATOM 1374 C C . PHE A 1 175 ? 17.140 -8.578 -19.883 1.00 83.38 175 PHE A C 1
ATOM 1376 O O . PHE A 1 175 ? 16.562 -7.851 -20.687 1.00 83.38 175 PHE A O 1
ATOM 1383 N N . ALA A 1 176 ? 16.512 -9.568 -19.241 1.00 84.38 176 ALA A N 1
ATOM 1384 C CA . ALA A 1 176 ? 15.132 -9.978 -19.508 1.00 84.38 176 ALA A CA 1
ATOM 1385 C C . ALA A 1 176 ? 14.115 -8.848 -19.269 1.00 84.38 176 ALA A C 1
ATOM 1387 O O . ALA A 1 176 ? 13.234 -8.628 -20.097 1.00 84.38 176 ALA A O 1
ATOM 1388 N N . GLY A 1 177 ? 14.259 -8.059 -18.202 1.00 78.12 177 GLY A N 1
ATOM 1389 C CA . GLY A 1 177 ? 13.357 -6.920 -17.956 1.00 78.12 177 GLY A CA 1
ATOM 1390 C C . GLY A 1 177 ? 13.524 -5.723 -18.891 1.00 78.12 177 GLY A C 1
ATOM 1391 O O . GLY A 1 177 ? 12.750 -4.774 -18.789 1.00 78.12 177 GLY A O 1
ATOM 1392 N N . GLY A 1 178 ? 14.477 -5.759 -19.829 1.00 76.31 178 GLY A N 1
ATOM 1393 C CA . GLY A 1 178 ? 14.505 -4.833 -20.964 1.00 76.31 178 GLY A CA 1
ATOM 1394 C C . GLY A 1 178 ? 13.432 -5.123 -22.024 1.00 76.31 178 GLY A C 1
ATOM 1395 O O . GLY A 1 178 ? 13.239 -4.315 -22.934 1.00 76.31 178 GLY A O 1
ATOM 1396 N N . PHE A 1 179 ? 12.730 -6.258 -21.926 1.00 76.38 179 PHE A N 1
ATOM 1397 C CA . PHE A 1 179 ? 11.796 -6.748 -22.936 1.00 76.38 179 PHE A CA 1
ATOM 1398 C C . PHE A 1 179 ? 10.334 -6.660 -22.481 1.00 76.38 179 PHE A C 1
ATOM 1400 O O . PHE A 1 179 ? 9.969 -7.048 -21.372 1.00 76.38 179 PHE A O 1
ATOM 1407 N N . PHE A 1 180 ? 9.463 -6.180 -23.371 1.00 79.50 180 PHE A N 1
ATOM 1408 C CA . PHE A 1 180 ? 8.028 -6.090 -23.103 1.00 79.50 180 PHE A CA 1
ATOM 1409 C C . PHE A 1 180 ? 7.375 -7.479 -23.049 1.00 79.50 180 PHE A C 1
ATOM 1411 O O . PHE A 1 180 ? 7.547 -8.306 -23.950 1.00 79.50 180 PHE A O 1
ATOM 1418 N N . GLY A 1 181 ? 6.585 -7.722 -22.001 1.00 78.88 181 GLY A N 1
ATOM 1419 C CA . GLY A 1 181 ? 5.914 -9.005 -21.791 1.00 78.88 181 GLY A CA 1
ATOM 1420 C C . GLY A 1 181 ? 6.885 -10.165 -21.561 1.00 78.88 181 GLY A C 1
ATOM 1421 O O . GLY A 1 181 ? 6.529 -11.305 -21.848 1.00 78.88 181 GLY A O 1
ATOM 1422 N N . ALA A 1 182 ? 8.112 -9.894 -21.105 1.00 89.38 182 ALA A N 1
ATOM 1423 C CA . ALA A 1 182 ? 9.041 -10.938 -20.704 1.00 89.38 182 ALA A CA 1
ATOM 1424 C C . ALA A 1 182 ? 8.761 -11.420 -19.274 1.00 89.38 182 ALA A C 1
ATOM 1426 O O . ALA A 1 182 ? 8.347 -10.647 -18.409 1.00 89.38 182 ALA A O 1
ATOM 1427 N N . VAL A 1 183 ? 9.004 -12.703 -19.036 1.00 90.50 183 VAL A N 1
ATOM 1428 C CA . VAL A 1 183 ? 8.899 -13.360 -17.729 1.00 90.50 183 VAL A CA 1
ATOM 1429 C C . VAL A 1 183 ? 10.226 -14.057 -17.456 1.00 90.50 183 VAL A C 1
ATOM 1431 O O . VAL A 1 183 ? 10.776 -14.702 -18.345 1.00 90.50 183 VAL A O 1
ATOM 1434 N N . PHE A 1 184 ? 10.756 -13.919 -16.244 1.00 90.25 184 PHE A N 1
ATOM 1435 C CA . PHE A 1 184 ? 11.994 -14.584 -15.844 1.00 90.25 184 PHE A CA 1
ATOM 1436 C C . PHE A 1 184 ? 11.659 -15.852 -15.054 1.00 90.25 184 PHE A C 1
ATOM 1438 O O . PHE A 1 184 ? 11.068 -15.753 -13.978 1.00 90.25 184 PHE A O 1
ATOM 1445 N N . ASP A 1 185 ? 11.989 -17.022 -15.602 1.00 90.25 185 ASP A N 1
ATOM 1446 C CA . ASP A 1 185 ? 11.727 -18.314 -14.955 1.00 90.25 185 ASP A CA 1
ATOM 1447 C C . ASP A 1 185 ? 12.881 -18.709 -14.029 1.00 90.25 185 ASP A C 1
ATOM 1449 O O . ASP A 1 185 ? 14.053 -18.549 -14.373 1.00 90.25 185 ASP A O 1
ATOM 1453 N N . VAL A 1 186 ? 12.545 -19.212 -12.843 1.00 85.88 186 VAL A N 1
ATOM 1454 C CA . VAL A 1 186 ? 13.491 -19.582 -11.786 1.00 85.88 186 VAL A CA 1
ATOM 1455 C C . VAL A 1 186 ? 13.190 -20.990 -11.285 1.00 85.88 186 VAL A C 1
ATOM 1457 O O . VAL A 1 186 ? 12.095 -21.291 -10.812 1.00 85.88 186 VAL A O 1
ATOM 1460 N N . HIS A 1 187 ? 14.200 -21.852 -11.326 1.00 84.12 187 HIS A N 1
ATOM 1461 C CA . HIS A 1 187 ? 14.059 -23.272 -11.015 1.00 84.12 187 HIS A CA 1
ATOM 1462 C C . HIS A 1 187 ? 14.564 -23.582 -9.603 1.00 84.12 187 HIS A C 1
ATOM 1464 O O . HIS A 1 187 ? 15.748 -23.839 -9.376 1.00 84.12 187 HIS A O 1
ATOM 1470 N N . TYR A 1 188 ? 13.658 -23.521 -8.623 1.00 78.94 188 TYR A N 1
ATOM 1471 C CA . TYR A 1 188 ? 13.958 -23.804 -7.217 1.00 78.94 188 TYR A CA 1
ATOM 1472 C C . TYR A 1 188 ? 13.508 -25.206 -6.802 1.00 78.94 188 TYR A C 1
ATOM 1474 O O . TYR A 1 188 ? 12.317 -25.464 -6.632 1.00 78.94 188 TYR A O 1
ATOM 1482 N N . TYR A 1 189 ? 14.470 -26.085 -6.523 1.00 79.00 189 TYR A N 1
ATOM 1483 C CA . TYR A 1 189 ? 14.197 -27.449 -6.071 1.00 79.00 189 TYR A CA 1
ATOM 1484 C C . TYR A 1 189 ? 14.572 -27.650 -4.603 1.00 79.00 189 TYR A C 1
ATOM 1486 O O . TYR A 1 189 ? 15.711 -27.973 -4.273 1.00 79.00 189 TYR A O 1
ATOM 1494 N N . ASN A 1 190 ? 13.595 -27.514 -3.704 1.00 76.56 190 ASN A N 1
ATOM 1495 C CA . ASN A 1 190 ? 13.793 -27.866 -2.292 1.00 76.56 190 ASN A CA 1
ATOM 1496 C C . ASN A 1 190 ? 14.015 -29.381 -2.123 1.00 76.56 190 ASN A C 1
ATOM 1498 O O . ASN A 1 190 ? 14.829 -29.800 -1.310 1.00 76.56 190 ASN A O 1
ATOM 1502 N N . MET A 1 191 ? 13.340 -30.197 -2.939 1.00 73.62 191 MET A N 1
ATOM 1503 C CA . MET A 1 191 ? 13.360 -31.664 -2.853 1.00 73.62 191 MET A CA 1
ATOM 1504 C C . MET A 1 191 ? 14.701 -32.324 -3.207 1.00 73.62 191 MET A C 1
ATOM 1506 O O . MET A 1 191 ? 14.900 -33.486 -2.879 1.00 73.62 191 MET A O 1
ATOM 1510 N N . PHE A 1 192 ? 15.607 -31.612 -3.884 1.00 76.81 192 PHE A N 1
ATOM 1511 C CA . PHE A 1 192 ? 16.943 -32.122 -4.225 1.00 76.81 192 PHE A CA 1
ATOM 1512 C C . PHE A 1 192 ? 18.035 -31.584 -3.294 1.00 76.81 192 PHE A C 1
ATOM 1514 O O . PHE A 1 192 ? 19.218 -31.853 -3.493 1.00 76.81 192 PHE A O 1
ATOM 1521 N N . ASN A 1 193 ? 17.651 -30.816 -2.274 1.00 77.81 193 ASN A N 1
ATOM 1522 C CA . ASN A 1 193 ? 18.560 -30.302 -1.267 1.00 77.81 193 ASN A CA 1
ATOM 1523 C C . ASN A 1 193 ? 18.414 -31.132 0.012 1.00 77.81 193 ASN A C 1
ATOM 1525 O O . ASN A 1 193 ? 17.395 -31.044 0.689 1.00 77.81 193 ASN A O 1
ATOM 1529 N N . GLY A 1 194 ? 19.469 -31.865 0.383 1.00 81.56 194 GLY A N 1
ATOM 1530 C CA . GLY A 1 194 ? 19.466 -32.750 1.556 1.00 81.56 194 GLY A CA 1
ATOM 1531 C C . GLY A 1 194 ? 19.159 -32.062 2.895 1.00 81.56 194 GLY A C 1
ATOM 1532 O O . GLY A 1 194 ? 18.820 -32.718 3.876 1.00 81.56 194 GLY A O 1
ATOM 1533 N N . SER A 1 195 ? 19.208 -30.725 2.947 1.00 80.00 195 SER A N 1
ATOM 1534 C CA . SER A 1 195 ? 18.746 -29.943 4.105 1.00 80.00 195 SER A CA 1
ATOM 1535 C C . SER A 1 195 ? 17.241 -30.104 4.368 1.00 80.00 195 SER A C 1
ATOM 1537 O O . SER A 1 195 ? 16.783 -29.842 5.477 1.00 80.00 195 SER A O 1
ATOM 1539 N N . PHE A 1 196 ? 16.476 -30.536 3.362 1.00 81.06 196 PHE A N 1
ATOM 1540 C CA . PHE A 1 196 ? 15.027 -30.708 3.417 1.00 81.06 196 PHE A CA 1
ATOM 1541 C C . PHE A 1 196 ? 14.602 -32.150 3.747 1.00 81.06 196 PHE A C 1
ATOM 1543 O O . PHE A 1 196 ? 13.436 -32.364 4.080 1.00 81.06 196 PHE A O 1
ATOM 1550 N N . ASP A 1 197 ? 15.524 -33.121 3.745 1.00 83.62 197 ASP A N 1
ATOM 1551 C CA . ASP A 1 197 ? 15.220 -34.560 3.861 1.00 83.62 197 ASP A CA 1
ATOM 1552 C C . ASP A 1 197 ? 14.499 -34.944 5.167 1.00 83.62 197 ASP A C 1
ATOM 1554 O O . ASP A 1 197 ? 13.725 -35.898 5.193 1.00 83.62 197 ASP A O 1
ATOM 1558 N N . ASN A 1 198 ? 14.720 -34.190 6.251 1.00 84.75 198 ASN A N 1
ATOM 1559 C CA . ASN A 1 198 ? 14.135 -34.445 7.577 1.00 84.75 198 ASN A CA 1
ATOM 1560 C C . ASN A 1 198 ? 13.113 -33.378 8.011 1.00 84.75 198 ASN A C 1
ATOM 1562 O O . ASN A 1 198 ? 12.847 -33.210 9.203 1.00 84.75 198 ASN A O 1
ATOM 1566 N N . THR A 1 199 ? 12.563 -32.622 7.061 1.00 82.25 199 THR A N 1
ATOM 1567 C CA . THR A 1 199 ? 11.603 -31.544 7.338 1.00 82.25 199 THR A CA 1
ATOM 1568 C C . THR A 1 199 ? 10.159 -32.028 7.213 1.00 82.25 199 THR A C 1
ATOM 1570 O O . THR A 1 199 ? 9.854 -32.971 6.483 1.00 82.25 199 THR A O 1
ATOM 1573 N N . THR A 1 200 ? 9.236 -31.393 7.940 1.00 86.75 200 THR A N 1
ATOM 1574 C CA . THR A 1 200 ? 7.802 -31.678 7.788 1.00 86.75 200 THR A CA 1
ATOM 1575 C C . THR A 1 200 ? 7.230 -30.937 6.578 1.00 86.75 200 THR A C 1
ATOM 1577 O O . THR A 1 200 ? 7.749 -29.900 6.165 1.00 86.75 200 THR A O 1
ATOM 1580 N N . ALA A 1 201 ? 6.111 -31.426 6.032 1.00 81.06 201 ALA A N 1
ATOM 1581 C CA . ALA A 1 201 ? 5.388 -30.722 4.968 1.00 81.06 201 ALA A CA 1
ATOM 1582 C C . ALA A 1 201 ? 4.999 -29.289 5.381 1.00 81.06 201 ALA A C 1
ATOM 1584 O O . ALA A 1 201 ? 5.148 -28.366 4.586 1.00 81.06 201 ALA A O 1
ATOM 1585 N N . GLU A 1 202 ? 4.582 -29.093 6.638 1.00 81.94 202 GLU A N 1
ATOM 1586 C CA . GLU A 1 202 ? 4.287 -27.765 7.192 1.00 81.94 202 GLU A CA 1
ATOM 1587 C C . GLU A 1 202 ? 5.530 -26.871 7.191 1.00 81.94 202 GLU A C 1
ATOM 1589 O O . GLU A 1 202 ? 5.470 -25.738 6.725 1.00 81.94 202 GLU A O 1
ATOM 1594 N N . TRP A 1 203 ? 6.683 -27.383 7.635 1.00 84.19 203 TRP A N 1
ATOM 1595 C CA . TRP A 1 203 ? 7.926 -26.614 7.610 1.00 84.19 203 TRP A CA 1
ATOM 1596 C C . TRP A 1 203 ? 8.303 -26.204 6.181 1.00 84.19 203 TRP A C 1
ATOM 1598 O O . TRP A 1 203 ? 8.664 -25.054 5.954 1.00 84.19 203 TRP A O 1
ATOM 1608 N N . ASN A 1 204 ? 8.129 -27.096 5.201 1.00 80.38 204 ASN A N 1
ATOM 1609 C CA . ASN A 1 204 ? 8.360 -26.780 3.790 1.00 80.38 204 ASN A CA 1
ATOM 1610 C C . ASN A 1 204 ? 7.427 -25.683 3.270 1.00 80.38 204 ASN A C 1
ATOM 1612 O O . ASN A 1 204 ? 7.883 -24.782 2.565 1.00 80.38 204 ASN A O 1
ATOM 1616 N N . ILE A 1 205 ? 6.144 -25.721 3.642 1.00 79.81 205 ILE A N 1
ATOM 1617 C CA . ILE A 1 205 ? 5.177 -24.668 3.304 1.00 79.81 205 ILE A CA 1
ATOM 1618 C C . ILE A 1 205 ? 5.613 -23.336 3.923 1.00 79.81 205 ILE A C 1
ATOM 1620 O O . ILE A 1 205 ? 5.618 -22.315 3.234 1.00 79.81 205 ILE A O 1
ATOM 1624 N N . GLN A 1 206 ? 6.025 -23.341 5.191 1.00 80.56 206 GLN A N 1
ATOM 1625 C CA . GLN A 1 206 ? 6.491 -22.141 5.884 1.00 80.56 206 GLN A CA 1
ATOM 1626 C C . GLN A 1 206 ? 7.785 -21.591 5.277 1.00 80.56 206 GLN A C 1
ATOM 1628 O O . GLN A 1 206 ? 7.871 -20.391 5.046 1.00 80.56 206 GLN A O 1
ATOM 1633 N N . PHE A 1 207 ? 8.755 -22.439 4.929 1.00 82.00 207 PHE A N 1
ATOM 1634 C CA . PHE A 1 207 ? 9.985 -22.020 4.250 1.00 82.00 207 PHE A CA 1
ATOM 1635 C C . PHE A 1 207 ? 9.688 -21.383 2.884 1.00 82.00 207 PHE A C 1
ATOM 1637 O O . PHE A 1 207 ? 10.232 -20.336 2.532 1.00 82.00 207 PHE A O 1
ATOM 1644 N N . VAL A 1 208 ? 8.768 -21.966 2.108 1.00 79.88 208 VAL A N 1
ATOM 1645 C CA . VAL A 1 208 ? 8.331 -21.362 0.840 1.00 79.88 208 VAL A CA 1
ATOM 1646 C C . VAL A 1 208 ? 7.665 -20.002 1.085 1.00 7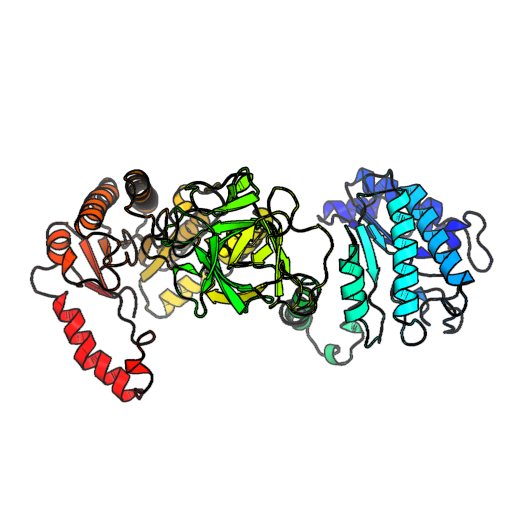9.88 208 VAL A C 1
ATOM 1648 O O . VAL A 1 208 ? 7.954 -19.033 0.381 1.00 79.88 208 VAL A O 1
ATOM 1651 N N . ARG A 1 209 ? 6.800 -19.901 2.100 1.00 76.38 209 ARG A N 1
ATOM 1652 C CA . ARG A 1 209 ? 6.083 -18.663 2.436 1.00 76.38 209 ARG A CA 1
ATOM 1653 C C . ARG A 1 209 ? 6.979 -17.572 2.998 1.00 76.38 209 ARG A C 1
ATOM 1655 O O . ARG A 1 209 ? 6.748 -16.414 2.673 1.00 76.38 209 ARG A O 1
ATOM 1662 N N . ASN A 1 210 ? 7.977 -17.903 3.802 1.00 77.50 210 ASN A N 1
ATOM 1663 C CA . ASN A 1 210 ? 8.757 -16.915 4.543 1.00 77.50 210 ASN A CA 1
ATOM 1664 C C . ASN A 1 210 ? 10.043 -16.551 3.801 1.00 77.50 210 ASN A C 1
ATOM 1666 O O . ASN A 1 210 ? 10.307 -15.369 3.575 1.00 77.50 210 ASN A O 1
ATOM 1670 N N . ASP A 1 211 ? 10.786 -17.555 3.344 1.00 77.50 211 ASP A N 1
ATOM 1671 C CA . ASP A 1 211 ? 12.110 -17.378 2.754 1.00 77.50 211 ASP A CA 1
ATOM 1672 C C . ASP A 1 211 ? 12.019 -17.282 1.229 1.00 77.50 211 ASP A C 1
ATOM 1674 O O . ASP A 1 211 ? 12.380 -16.262 0.633 1.00 77.50 211 ASP A O 1
ATOM 1678 N N . ARG A 1 212 ? 11.432 -18.296 0.576 1.00 76.50 212 ARG A N 1
ATOM 1679 C CA . ARG A 1 212 ? 11.370 -18.331 -0.896 1.00 76.50 212 ARG A CA 1
ATOM 1680 C C . ARG A 1 212 ? 10.536 -17.185 -1.461 1.00 76.50 212 ARG A C 1
ATOM 1682 O O . ARG A 1 212 ? 10.891 -16.612 -2.487 1.00 76.50 212 ARG A O 1
ATOM 1689 N N . SER A 1 213 ? 9.452 -16.803 -0.787 1.00 72.06 213 SER A N 1
ATOM 1690 C CA . SER A 1 213 ? 8.638 -15.662 -1.211 1.00 72.06 213 SER A CA 1
ATOM 1691 C C . SER A 1 213 ? 9.409 -14.339 -1.138 1.00 72.06 213 SER A C 1
ATOM 1693 O O . SER A 1 213 ? 9.180 -13.459 -1.965 1.00 72.06 213 SER A O 1
ATOM 1695 N N . ALA A 1 214 ? 10.338 -14.182 -0.188 1.00 66.19 214 ALA A N 1
ATOM 1696 C CA . ALA A 1 214 ? 11.182 -12.997 -0.088 1.00 66.19 214 ALA A CA 1
ATOM 1697 C C . ALA A 1 214 ? 12.210 -12.947 -1.228 1.00 66.19 214 ALA A C 1
ATOM 1699 O O . ALA A 1 214 ? 12.381 -11.891 -1.840 1.00 66.19 214 ALA A O 1
ATOM 1700 N N . GLU A 1 215 ? 12.816 -14.088 -1.567 1.00 66.56 215 GLU A N 1
ATOM 1701 C CA . GLU A 1 215 ? 13.697 -14.230 -2.732 1.00 66.56 215 GLU A CA 1
ATOM 1702 C C . GLU A 1 215 ? 12.948 -13.925 -4.037 1.00 66.56 215 GLU A C 1
ATOM 1704 O O . GLU A 1 215 ? 13.386 -13.072 -4.810 1.00 66.56 215 GLU A O 1
ATOM 1709 N N . LEU A 1 216 ? 11.760 -14.507 -4.239 1.00 66.94 216 LEU A N 1
ATOM 1710 C CA . LEU A 1 216 ? 10.901 -14.223 -5.395 1.00 66.94 216 LEU A CA 1
ATOM 1711 C C . LEU A 1 216 ? 10.500 -12.744 -5.454 1.00 66.94 216 LEU A C 1
ATOM 1713 O O . LEU A 1 216 ? 10.594 -12.121 -6.508 1.00 66.94 216 LEU A O 1
ATOM 1717 N N . ARG A 1 217 ? 10.134 -12.132 -4.319 1.00 64.81 217 ARG A N 1
ATOM 1718 C CA . ARG A 1 217 ? 9.877 -10.683 -4.222 1.00 64.81 217 ARG A CA 1
ATOM 1719 C C . ARG A 1 217 ? 11.103 -9.832 -4.547 1.00 64.81 217 ARG A C 1
ATOM 1721 O O . ARG A 1 217 ? 10.936 -8.661 -4.876 1.00 64.81 217 ARG A O 1
ATOM 1728 N N . SER A 1 218 ? 12.317 -10.358 -4.413 1.00 59.72 218 SER A N 1
ATOM 1729 C CA . SER A 1 218 ? 13.538 -9.624 -4.754 1.00 59.72 218 SER A CA 1
ATOM 1730 C C . SER A 1 218 ? 13.806 -9.623 -6.263 1.00 59.72 218 SER A C 1
ATOM 1732 O O . SER A 1 218 ? 14.242 -8.601 -6.791 1.00 59.72 218 SER A O 1
ATOM 1734 N N . VAL A 1 219 ? 13.447 -10.705 -6.968 1.00 53.88 219 VAL A N 1
ATOM 1735 C CA . VAL A 1 219 ? 13.641 -10.850 -8.424 1.00 53.88 219 VAL A CA 1
ATOM 1736 C C . VAL A 1 219 ? 12.448 -10.365 -9.253 1.00 53.88 219 VAL A C 1
ATOM 1738 O O . VAL A 1 219 ? 12.637 -9.905 -10.372 1.00 53.88 219 VAL A O 1
ATOM 1741 N N . THR A 1 220 ? 11.232 -10.331 -8.693 1.00 54.88 220 THR A N 1
ATOM 1742 C CA . THR A 1 220 ? 10.078 -9.636 -9.307 1.00 54.88 220 THR A CA 1
ATOM 1743 C C . THR A 1 220 ? 10.184 -8.113 -9.204 1.00 54.88 220 THR A C 1
ATOM 1745 O O . THR A 1 220 ? 9.457 -7.380 -9.871 1.00 54.88 220 THR A O 1
ATOM 1748 N N . LYS A 1 221 ? 11.128 -7.604 -8.403 1.00 56.03 221 LYS A N 1
ATOM 1749 C CA . LYS A 1 221 ? 11.419 -6.174 -8.244 1.00 56.03 221 LYS A CA 1
ATOM 1750 C C . LYS A 1 221 ? 12.534 -5.708 -9.159 1.00 56.03 221 LYS A C 1
ATOM 1752 O O . LYS A 1 221 ? 13.353 -4.875 -8.755 1.00 56.03 221 LYS A O 1
ATOM 1757 N N . GLN A 1 222 ? 12.518 -6.147 -10.413 1.00 42.19 222 GLN A N 1
ATOM 1758 C CA . GLN A 1 222 ? 13.446 -5.596 -11.390 1.00 42.19 222 GLN A CA 1
ATOM 1759 C C . GLN A 1 222 ? 13.342 -4.061 -11.477 1.00 42.19 222 GLN A C 1
ATOM 1761 O O . GLN A 1 222 ? 14.326 -3.415 -11.801 1.00 42.19 222 GLN A O 1
ATOM 1766 N N . ASN A 1 223 ? 12.220 -3.479 -11.022 1.00 46.91 223 ASN A N 1
ATOM 1767 C CA . ASN A 1 223 ? 12.030 -2.048 -10.801 1.00 46.91 223 ASN A CA 1
ATOM 1768 C C . ASN A 1 223 ? 11.081 -1.726 -9.628 1.00 46.91 223 ASN A C 1
ATOM 1770 O O . ASN A 1 223 ? 10.067 -1.068 -9.829 1.00 46.91 223 ASN A O 1
ATOM 1774 N N . GLY A 1 224 ? 11.380 -2.154 -8.392 1.00 43.69 224 GLY A N 1
ATOM 1775 C CA . GLY A 1 224 ? 10.524 -1.828 -7.230 1.00 43.69 224 GLY A CA 1
ATOM 1776 C C . GLY A 1 224 ? 10.142 -0.327 -7.195 1.00 43.69 224 GLY A C 1
ATOM 1777 O O . GLY A 1 224 ? 11.069 0.485 -7.134 1.00 43.69 224 GLY A O 1
ATOM 1778 N N . PRO A 1 225 ? 8.855 0.072 -7.307 1.00 42.66 225 PRO A N 1
ATOM 1779 C CA . PRO A 1 225 ? 8.459 1.459 -7.591 1.00 42.66 225 PRO A CA 1
ATOM 1780 C C . PRO A 1 225 ? 8.945 2.474 -6.541 1.00 42.66 225 PRO A C 1
ATOM 1782 O O . PRO A 1 225 ? 9.339 2.111 -5.435 1.00 42.66 225 PRO A O 1
ATOM 1785 N N . LEU A 1 226 ? 8.850 3.773 -6.844 1.00 49.28 226 LEU A N 1
ATOM 1786 C CA . LEU A 1 226 ? 8.436 4.724 -5.804 1.00 49.28 226 LEU A CA 1
ATOM 1787 C C . LEU A 1 226 ? 7.011 4.296 -5.424 1.00 49.28 226 LEU A C 1
ATOM 1789 O O . LEU A 1 226 ? 6.048 4.666 -6.088 1.00 49.28 226 LEU A O 1
ATOM 1793 N N . THR A 1 227 ? 6.888 3.364 -4.479 1.00 51.00 227 THR A N 1
ATOM 1794 C CA . THR A 1 227 ? 5.619 2.669 -4.200 1.00 51.00 227 THR A CA 1
ATOM 1795 C C . THR A 1 227 ? 4.641 3.506 -3.404 1.00 51.00 227 THR A C 1
ATOM 1797 O O . THR A 1 227 ? 3.476 3.138 -3.321 1.00 51.00 227 THR A O 1
ATOM 1800 N N . TYR A 1 228 ? 5.079 4.621 -2.831 1.00 65.44 228 TYR A N 1
ATOM 1801 C CA . TYR A 1 228 ? 4.272 5.316 -1.848 1.00 65.44 228 TYR A CA 1
ATOM 1802 C C . TYR A 1 228 ? 3.846 6.671 -2.396 1.00 65.44 228 TYR A C 1
ATOM 1804 O O . TYR A 1 228 ? 4.657 7.588 -2.560 1.00 65.44 228 TYR A O 1
ATOM 1812 N N . ASP A 1 229 ? 2.555 6.772 -2.709 1.00 83.75 229 ASP A N 1
ATOM 1813 C CA . ASP A 1 229 ? 1.887 8.066 -2.822 1.00 83.75 229 ASP A CA 1
ATOM 1814 C C . ASP A 1 229 ? 2.249 8.907 -1.582 1.00 83.75 229 ASP A C 1
ATOM 1816 O O . ASP A 1 229 ? 2.393 8.387 -0.477 1.00 83.75 229 ASP A O 1
ATOM 1820 N N . GLY A 1 230 ? 2.521 10.186 -1.771 1.00 88.25 230 GLY A N 1
ATOM 1821 C CA . GLY A 1 230 ? 3.008 11.052 -0.708 1.00 88.25 230 GLY A CA 1
ATOM 1822 C C . GLY A 1 230 ? 4.501 10.993 -0.409 1.00 88.25 230 GLY A C 1
ATOM 1823 O O . GLY A 1 230 ? 4.943 11.723 0.478 1.00 88.25 230 GLY A O 1
ATOM 1824 N N . THR A 1 231 ? 5.298 10.192 -1.130 1.00 90.31 231 THR A N 1
ATOM 1825 C CA . THR A 1 231 ? 6.766 10.245 -0.998 1.00 90.31 231 THR A CA 1
ATOM 1826 C C . THR A 1 231 ? 7.265 11.664 -1.265 1.00 90.31 231 THR A C 1
ATOM 1828 O O . THR A 1 231 ? 6.906 12.276 -2.273 1.00 90.31 231 THR A O 1
ATOM 1831 N N . GLN A 1 232 ? 8.111 12.168 -0.373 1.00 91.94 232 GLN A N 1
ATOM 1832 C CA . GLN A 1 232 ? 8.722 13.486 -0.446 1.00 91.94 232 GLN A CA 1
ATOM 1833 C C . GLN A 1 232 ? 10.135 13.378 -1.015 1.00 91.94 232 GLN A C 1
ATOM 1835 O O . GLN A 1 232 ? 11.022 12.778 -0.405 1.00 91.94 232 GLN A O 1
ATOM 1840 N N . LEU A 1 233 ? 10.339 13.969 -2.189 1.00 92.94 233 LEU A N 1
ATOM 1841 C CA . LEU A 1 233 ? 11.601 13.953 -2.917 1.00 92.94 233 LEU A CA 1
ATOM 1842 C C . LEU A 1 233 ? 12.189 15.352 -3.064 1.00 92.94 233 LEU A C 1
ATOM 1844 O O . LEU A 1 233 ? 11.469 16.331 -3.249 1.00 92.94 233 LEU A O 1
ATOM 1848 N N . GLN A 1 234 ? 13.515 15.417 -3.070 1.00 96.44 234 GLN A N 1
ATOM 1849 C CA . GLN A 1 234 ? 14.276 16.598 -3.467 1.00 96.44 234 GLN A CA 1
ATOM 1850 C C . GLN A 1 234 ? 15.145 16.242 -4.669 1.00 96.44 234 GLN A C 1
ATOM 1852 O O . GLN A 1 234 ? 15.814 15.209 -4.666 1.00 96.44 234 GLN A O 1
ATOM 1857 N N . PHE A 1 235 ? 15.153 17.099 -5.689 1.00 97.25 235 PHE A N 1
ATOM 1858 C CA . PHE A 1 235 ? 15.882 16.873 -6.938 1.00 97.25 235 PHE A CA 1
ATOM 1859 C C . PHE A 1 235 ? 17.038 17.861 -7.044 1.00 97.25 235 PHE A C 1
ATOM 1861 O O . PHE A 1 235 ? 16.812 19.067 -7.115 1.00 97.25 235 PHE A O 1
ATOM 1868 N N . LYS A 1 236 ? 18.274 17.366 -7.077 1.00 97.88 236 LYS A N 1
ATOM 1869 C CA . LYS A 1 236 ? 19.484 18.168 -7.257 1.00 97.88 236 LYS A CA 1
ATOM 1870 C C . LYS A 1 236 ? 20.034 17.973 -8.660 1.00 97.88 236 LYS A C 1
ATOM 1872 O O . LYS A 1 236 ? 20.366 16.857 -9.044 1.00 97.88 236 LYS A O 1
ATOM 1877 N N . SER A 1 237 ? 20.147 19.052 -9.420 1.00 97.19 237 SER A N 1
ATOM 1878 C CA . SER A 1 237 ? 20.735 19.008 -10.758 1.00 97.19 237 SER A CA 1
ATOM 1879 C C . SER A 1 237 ? 22.216 18.649 -10.694 1.00 97.19 237 SER A C 1
ATOM 1881 O O . SER A 1 237 ? 22.962 19.210 -9.887 1.00 97.19 237 SER A O 1
ATOM 1883 N N . VAL A 1 238 ? 22.651 17.737 -11.565 1.00 95.75 238 VAL A N 1
ATOM 1884 C CA . VAL A 1 238 ? 24.062 17.325 -11.643 1.00 95.75 238 VAL A CA 1
ATOM 1885 C C . VAL A 1 238 ? 24.951 18.348 -12.351 1.00 95.75 238 VAL A C 1
ATOM 1887 O O . VAL A 1 238 ? 26.152 18.375 -12.096 1.00 95.75 238 VAL A O 1
ATOM 1890 N N . THR A 1 239 ? 24.379 19.217 -13.191 1.00 94.25 239 THR A N 1
ATOM 1891 C CA . THR A 1 239 ? 25.152 20.166 -14.011 1.00 94.25 239 THR A CA 1
ATOM 1892 C C . THR A 1 239 ? 25.486 21.461 -13.283 1.00 94.25 239 THR A C 1
ATOM 1894 O O . THR A 1 239 ? 26.572 22.004 -13.471 1.00 94.25 239 THR A O 1
ATOM 1897 N N . ASN A 1 240 ? 24.578 21.969 -12.441 1.00 94.69 240 ASN A N 1
ATOM 1898 C CA . ASN A 1 240 ? 24.798 23.202 -11.676 1.00 94.69 240 ASN A CA 1
ATOM 1899 C C . ASN A 1 240 ? 24.849 22.995 -10.153 1.00 94.69 240 ASN A C 1
ATOM 1901 O O . ASN A 1 240 ? 25.062 23.964 -9.429 1.00 94.69 240 ASN A O 1
ATOM 1905 N N . ASN A 1 241 ? 24.681 21.760 -9.664 1.00 95.81 241 ASN A N 1
ATOM 1906 C CA . ASN A 1 241 ? 24.678 21.407 -8.240 1.00 95.81 241 ASN A CA 1
ATOM 1907 C C . ASN A 1 241 ? 23.632 22.149 -7.387 1.00 95.81 241 ASN A C 1
ATOM 1909 O O . ASN A 1 241 ? 23.800 22.244 -6.170 1.00 95.81 241 ASN A O 1
ATOM 1913 N N . MET A 1 242 ? 22.541 22.619 -7.995 1.00 97.81 242 MET A N 1
ATOM 1914 C CA . MET A 1 242 ? 21.441 23.289 -7.299 1.00 97.81 242 MET A CA 1
ATOM 1915 C C . MET A 1 242 ? 20.197 22.401 -7.224 1.00 97.81 242 MET A C 1
ATOM 1917 O O . MET A 1 242 ? 19.923 21.609 -8.129 1.00 97.81 242 MET A O 1
ATOM 1921 N N . TYR A 1 243 ? 19.427 22.547 -6.150 1.00 98.44 243 TYR A N 1
ATOM 1922 C CA . TYR A 1 243 ? 18.130 21.900 -5.984 1.00 98.44 243 TYR A CA 1
ATOM 1923 C C . TYR A 1 243 ? 17.049 22.596 -6.804 1.00 98.44 243 TYR A C 1
ATOM 1925 O O . TYR A 1 243 ? 17.036 23.826 -6.910 1.00 98.44 243 TYR A O 1
ATOM 1933 N N . LEU A 1 244 ? 16.134 21.789 -7.346 1.00 98.44 244 LEU A N 1
ATOM 1934 C CA . LEU A 1 244 ? 14.852 22.263 -7.842 1.00 98.44 244 LEU A CA 1
ATOM 1935 C C . LEU A 1 244 ? 14.052 22.863 -6.686 1.00 98.44 244 LEU A C 1
ATOM 1937 O O . LEU A 1 244 ? 13.997 22.274 -5.612 1.00 98.44 244 LEU A O 1
ATOM 1941 N N . ALA A 1 245 ? 13.414 24.001 -6.929 1.00 98.25 245 ALA A N 1
ATOM 1942 C CA . ALA A 1 245 ? 12.613 24.736 -5.968 1.00 98.25 245 ALA A CA 1
ATOM 1943 C C . ALA A 1 245 ? 11.355 25.283 -6.641 1.00 98.25 245 ALA A C 1
ATOM 1945 O O . ALA A 1 245 ? 11.417 25.817 -7.753 1.00 98.25 245 ALA A O 1
ATOM 1946 N N . ALA A 1 246 ? 10.221 25.179 -5.954 1.00 97.88 246 ALA A N 1
ATOM 1947 C CA . ALA A 1 246 ? 9.012 25.902 -6.313 1.00 97.88 246 ALA A CA 1
ATOM 1948 C C . ALA A 1 246 ? 9.083 27.318 -5.737 1.00 97.88 246 ALA A C 1
ATOM 1950 O O . ALA A 1 246 ? 9.016 27.500 -4.520 1.00 97.88 246 ALA A O 1
ATOM 1951 N N . GLU A 1 247 ? 9.232 28.332 -6.592 1.00 96.31 247 GLU A N 1
ATOM 1952 C CA . GLU A 1 247 ? 9.290 29.720 -6.125 1.00 96.31 247 GLU A CA 1
ATOM 1953 C C . GLU A 1 247 ? 7.998 30.096 -5.382 1.00 96.31 247 GLU A C 1
ATOM 1955 O O . GLU A 1 247 ? 6.894 29.723 -5.788 1.00 96.31 247 GLU A O 1
ATOM 1960 N N . ASN A 1 248 ? 8.151 30.812 -4.263 1.00 96.12 248 ASN A N 1
ATOM 1961 C CA . ASN A 1 248 ? 7.096 31.112 -3.284 1.00 96.12 248 ASN A CA 1
ATOM 1962 C C . ASN A 1 248 ? 6.437 29.880 -2.630 1.00 96.12 248 ASN A C 1
ATOM 1964 O O . ASN A 1 248 ? 5.372 30.002 -2.030 1.00 96.12 248 ASN A O 1
ATOM 1968 N N . GLY A 1 249 ? 7.039 28.691 -2.749 1.00 94.88 249 GLY A N 1
ATOM 1969 C CA . GLY A 1 249 ? 6.445 27.419 -2.327 1.00 94.88 249 GLY A CA 1
ATOM 1970 C C . GLY A 1 249 ? 5.358 26.899 -3.277 1.00 94.88 249 GLY A C 1
ATOM 1971 O O . GLY A 1 249 ? 4.751 25.866 -3.000 1.00 94.88 249 GLY A O 1
ATOM 1972 N N . GLY A 1 250 ? 5.106 27.598 -4.386 1.00 96.38 250 GLY A N 1
ATOM 1973 C CA . GLY A 1 250 ? 4.012 27.355 -5.324 1.00 96.38 250 GLY A CA 1
ATOM 1974 C C . GLY A 1 250 ? 3.414 28.666 -5.845 1.00 96.38 250 GLY A C 1
ATOM 1975 O O . GLY A 1 250 ? 3.534 29.719 -5.222 1.00 96.38 250 GLY A O 1
ATOM 1976 N N . GLY A 1 251 ? 2.784 28.608 -7.017 1.00 95.44 251 GLY A N 1
ATOM 1977 C CA . GLY A 1 251 ? 2.139 29.744 -7.679 1.00 95.44 251 GLY A CA 1
ATOM 1978 C C . GLY A 1 251 ? 3.040 30.460 -8.681 1.00 95.44 251 GLY A C 1
ATOM 1979 O O . GLY A 1 251 ? 2.651 31.489 -9.226 1.00 95.44 251 GLY A O 1
ATOM 1980 N N . SER A 1 252 ? 4.230 29.918 -8.937 1.00 95.81 252 SER A N 1
ATOM 1981 C CA . SER A 1 252 ? 5.240 30.494 -9.825 1.00 95.81 252 SER A CA 1
ATOM 1982 C C . SER A 1 252 ? 6.046 29.394 -10.538 1.00 95.81 252 SER A C 1
ATOM 1984 O O . SER A 1 252 ? 5.601 28.249 -10.634 1.00 95.81 252 SER A O 1
ATOM 1986 N N . ALA A 1 253 ? 7.206 29.746 -11.089 1.00 96.50 253 ALA A N 1
ATOM 1987 C CA . ALA A 1 253 ? 8.110 28.843 -11.791 1.00 96.50 253 ALA A CA 1
ATOM 1988 C C . ALA A 1 253 ? 8.779 27.811 -10.865 1.00 96.50 253 ALA A C 1
ATOM 1990 O O . ALA A 1 253 ? 9.011 28.065 -9.681 1.00 96.50 253 ALA A O 1
ATOM 1991 N N . ILE A 1 254 ? 9.149 26.670 -11.450 1.00 98.19 254 ILE A N 1
ATOM 1992 C CA . ILE A 1 254 ? 10.145 25.759 -10.885 1.00 98.19 254 ILE A CA 1
ATOM 1993 C C . ILE A 1 254 ? 11.525 26.176 -11.400 1.00 98.19 254 ILE A C 1
ATOM 1995 O O . ILE A 1 254 ? 11.725 26.359 -12.602 1.00 98.19 254 ILE A O 1
ATOM 1999 N N . VAL A 1 255 ? 12.485 26.325 -10.492 1.00 97.88 255 VAL A N 1
ATOM 2000 C CA . VAL A 1 255 ? 13.852 26.784 -10.790 1.00 97.88 255 VAL A CA 1
ATOM 2001 C C . VAL A 1 255 ? 14.884 25.916 -10.076 1.00 97.88 255 VAL A C 1
ATOM 2003 O O . VAL A 1 255 ? 14.561 25.254 -9.103 1.00 97.88 255 VAL A O 1
ATOM 2006 N N . ALA A 1 256 ? 16.130 25.921 -10.542 1.00 98.00 256 ALA A N 1
ATOM 2007 C CA . ALA A 1 256 ? 17.251 25.173 -9.978 1.00 98.00 256 ALA A CA 1
ATOM 2008 C C . ALA A 1 256 ? 18.339 26.134 -9.472 1.00 98.00 256 ALA A C 1
ATOM 2010 O O . ALA A 1 256 ? 19.351 26.347 -10.144 1.00 98.00 256 ALA A O 1
ATOM 2011 N N . ASN A 1 257 ? 18.116 26.763 -8.317 1.00 96.25 257 ASN A N 1
ATOM 2012 C CA . ASN A 1 257 ? 18.949 27.867 -7.812 1.00 96.25 257 ASN A CA 1
ATOM 2013 C C . ASN A 1 257 ? 19.219 27.811 -6.292 1.00 96.25 257 ASN A C 1
ATOM 2015 O O . ASN A 1 257 ? 19.636 28.813 -5.712 1.00 96.25 257 ASN A O 1
ATOM 2019 N N . ARG A 1 258 ? 18.952 26.678 -5.630 1.00 96.75 258 ARG A N 1
ATOM 2020 C CA . ARG A 1 258 ? 19.112 26.523 -4.176 1.00 96.75 258 ARG A CA 1
ATOM 2021 C C . ARG A 1 258 ? 20.271 25.595 -3.842 1.00 96.75 258 ARG A C 1
ATOM 2023 O O . ARG A 1 258 ? 20.315 24.464 -4.313 1.00 96.75 258 ARG A O 1
ATOM 2030 N N . GLU A 1 259 ? 21.182 26.042 -2.983 1.00 96.12 259 GLU A N 1
ATOM 2031 C CA . GLU A 1 259 ? 22.313 25.220 -2.519 1.00 96.12 259 GLU A CA 1
ATOM 2032 C C . GLU A 1 259 ? 21.905 24.198 -1.448 1.00 96.12 259 GLU A C 1
ATOM 2034 O O . GLU A 1 259 ? 22.502 23.125 -1.332 1.00 96.12 259 GLU A O 1
ATOM 2039 N N . LYS A 1 260 ? 20.880 24.534 -0.659 1.00 96.12 260 LYS A N 1
ATOM 2040 C CA . LYS A 1 260 ? 20.330 23.711 0.421 1.00 96.12 260 LYS A CA 1
ATOM 2041 C C . LYS A 1 260 ? 18.832 23.550 0.220 1.00 96.12 260 LYS A C 1
ATOM 2043 O O . LYS A 1 260 ? 18.170 24.502 -0.182 1.00 96.12 260 LYS A O 1
ATOM 2048 N N . ALA A 1 261 ? 18.329 22.363 0.526 1.00 95.38 261 ALA A N 1
ATOM 2049 C CA . ALA A 1 261 ? 16.922 22.033 0.393 1.00 95.38 261 ALA A CA 1
ATOM 2050 C C . ALA A 1 261 ? 16.194 22.091 1.743 1.00 95.38 261 ALA A C 1
ATOM 2052 O O . ALA A 1 261 ? 16.749 21.723 2.780 1.00 95.38 261 ALA A O 1
ATOM 2053 N N . SER A 1 262 ? 14.952 22.561 1.706 1.00 94.06 262 SER A N 1
ATOM 2054 C CA . SER A 1 262 ? 13.994 22.621 2.807 1.00 94.06 262 SER A CA 1
ATOM 2055 C C . SER A 1 262 ? 12.580 22.420 2.230 1.00 94.06 262 SER A C 1
ATOM 2057 O O . SER A 1 262 ? 12.374 21.527 1.408 1.00 94.06 262 SER A O 1
ATOM 2059 N N . GLY A 1 263 ? 11.587 23.213 2.643 1.00 94.06 263 GLY A N 1
ATOM 2060 C CA . GLY A 1 263 ? 10.192 23.057 2.222 1.00 94.06 263 GLY A CA 1
ATOM 2061 C C . GLY A 1 263 ? 9.943 23.288 0.727 1.00 94.06 263 GLY A C 1
ATOM 2062 O O . GLY A 1 263 ? 9.256 22.489 0.101 1.00 94.06 263 GLY A O 1
ATOM 2063 N N . TRP A 1 264 ? 10.497 24.350 0.133 1.00 97.56 264 TRP A N 1
ATOM 2064 C CA . TRP A 1 264 ? 10.200 24.724 -1.262 1.00 97.56 264 TRP A CA 1
ATOM 2065 C C . TRP A 1 264 ? 10.886 23.822 -2.290 1.00 97.56 264 TRP A C 1
ATOM 2067 O O . TRP A 1 264 ? 10.444 23.734 -3.434 1.00 97.56 264 TRP A O 1
ATOM 2077 N N . GLU A 1 265 ? 11.951 23.144 -1.875 1.00 98.06 265 GLU A N 1
ATOM 2078 C CA . GLU A 1 265 ? 12.709 22.190 -2.683 1.00 98.06 265 GLU A CA 1
ATOM 2079 C C . GLU A 1 265 ? 12.165 20.758 -2.571 1.00 98.06 265 GLU A C 1
ATOM 2081 O O . GLU A 1 265 ? 12.687 19.842 -3.209 1.00 98.06 265 GLU A O 1
ATOM 2086 N N . THR A 1 266 ? 11.130 20.556 -1.751 1.00 96.38 266 THR A N 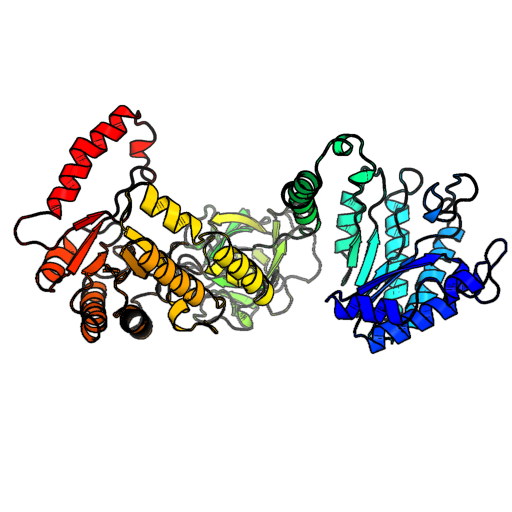1
ATOM 2087 C CA . THR A 1 266 ? 10.531 19.248 -1.489 1.00 96.38 266 THR A CA 1
ATOM 2088 C C . THR A 1 266 ? 9.242 19.076 -2.289 1.00 96.38 266 THR A C 1
ATOM 2090 O O . THR A 1 266 ? 8.302 19.864 -2.182 1.00 96.38 266 THR A O 1
ATOM 2093 N N . PHE A 1 267 ? 9.194 18.007 -3.078 1.00 96.19 267 PHE A N 1
ATOM 2094 C CA . PHE A 1 267 ? 8.090 17.654 -3.963 1.00 96.19 267 PHE A CA 1
ATOM 2095 C C . PHE A 1 267 ? 7.436 16.368 -3.477 1.00 96.19 267 PHE A C 1
ATOM 2097 O O . PHE A 1 267 ? 8.114 15.375 -3.219 1.00 96.19 267 PHE A O 1
ATOM 2104 N N . LYS A 1 268 ? 6.111 16.371 -3.388 1.00 94.88 268 LYS A N 1
ATOM 2105 C CA . LYS A 1 268 ? 5.308 15.214 -2.997 1.00 94.88 268 LYS A CA 1
ATOM 2106 C C . LYS A 1 268 ? 4.818 14.481 -4.239 1.00 94.88 268 LYS A C 1
ATOM 2108 O O . LYS A 1 268 ? 4.291 15.108 -5.160 1.00 94.88 268 LYS A O 1
ATOM 2113 N N . LEU A 1 269 ? 4.973 13.163 -4.267 1.00 93.19 269 LEU A N 1
ATOM 2114 C CA . LEU A 1 269 ? 4.530 12.341 -5.389 1.00 93.19 269 LEU A CA 1
ATOM 2115 C C . LEU A 1 269 ? 3.076 11.918 -5.231 1.00 93.19 269 LEU A C 1
ATOM 2117 O O . LEU A 1 269 ? 2.747 11.224 -4.282 1.00 93.19 269 LEU A O 1
ATOM 2121 N N . TRP A 1 270 ? 2.226 12.250 -6.194 1.00 93.12 270 TRP A N 1
ATOM 2122 C CA . TRP A 1 270 ? 0.893 11.664 -6.321 1.00 93.12 270 TRP A CA 1
ATOM 2123 C C . TRP A 1 270 ? 0.942 10.569 -7.371 1.00 93.12 270 TRP A C 1
ATOM 2125 O O . TRP A 1 270 ? 1.157 10.850 -8.550 1.00 93.12 270 TRP A O 1
ATOM 2135 N N . ARG A 1 271 ? 0.793 9.314 -6.949 1.00 89.44 271 ARG A N 1
ATOM 2136 C CA . ARG A 1 271 ? 0.960 8.164 -7.837 1.00 89.44 271 ARG A CA 1
ATOM 2137 C C . ARG A 1 271 ? -0.276 7.992 -8.713 1.00 89.44 271 ARG A C 1
ATOM 2139 O O . ARG A 1 271 ? -1.393 7.924 -8.208 1.00 89.44 271 ARG A O 1
ATOM 2146 N N . ILE A 1 272 ? -0.048 7.881 -10.021 1.00 85.62 272 ILE A N 1
ATOM 2147 C CA . ILE A 1 272 ? -1.058 7.468 -11.005 1.00 85.62 272 ILE A CA 1
ATOM 2148 C C . ILE A 1 272 ? -0.841 5.991 -11.355 1.00 85.62 272 ILE A C 1
ATOM 2150 O O . ILE A 1 272 ? -1.783 5.208 -11.374 1.00 85.62 272 ILE A O 1
ATOM 2154 N N . ASN A 1 273 ? 0.410 5.602 -11.619 1.00 80.81 273 ASN A N 1
ATOM 2155 C CA . ASN A 1 273 ? 0.833 4.212 -11.800 1.00 80.81 273 ASN A CA 1
ATOM 2156 C C . ASN A 1 273 ? 2.321 4.055 -11.422 1.00 80.81 273 ASN A C 1
ATOM 2158 O O . ASN A 1 273 ? 2.907 4.945 -10.817 1.00 80.81 273 ASN A O 1
ATOM 2162 N N . GLU A 1 274 ? 2.947 2.926 -11.753 1.00 75.25 274 GLU A N 1
ATOM 2163 C CA . GLU A 1 274 ? 4.332 2.604 -11.366 1.00 75.25 274 GLU A CA 1
ATOM 2164 C C . GLU A 1 274 ? 5.386 3.639 -11.768 1.00 75.25 274 GLU A C 1
ATOM 2166 O O . GLU A 1 274 ? 6.363 3.822 -11.041 1.00 75.25 274 GLU A O 1
ATOM 2171 N N . THR A 1 275 ? 5.201 4.307 -12.905 1.00 78.81 275 THR A N 1
ATOM 2172 C CA . THR A 1 275 ? 6.177 5.267 -13.442 1.00 78.81 275 THR A CA 1
ATOM 2173 C C . THR A 1 275 ? 5.615 6.674 -13.572 1.00 78.81 275 THR A C 1
ATOM 2175 O O . THR A 1 275 ? 6.383 7.609 -13.778 1.00 78.81 275 THR A O 1
ATOM 2178 N N . THR A 1 276 ? 4.300 6.841 -13.437 1.00 86.94 276 THR A N 1
ATOM 2179 C CA . THR A 1 276 ? 3.592 8.084 -13.743 1.00 86.94 276 THR A CA 1
ATOM 2180 C C . THR A 1 276 ? 3.035 8.726 -12.479 1.00 86.94 276 THR A C 1
ATOM 2182 O O . THR A 1 276 ? 2.341 8.077 -11.693 1.00 86.94 276 THR A O 1
ATOM 2185 N N . PHE A 1 277 ? 3.316 10.016 -12.308 1.00 93.56 277 PHE A N 1
ATOM 2186 C CA . PHE A 1 277 ? 3.031 10.775 -11.099 1.00 93.56 277 PHE A CA 1
ATOM 2187 C C . PHE A 1 277 ? 2.585 12.201 -11.426 1.00 93.56 277 PHE A C 1
ATOM 2189 O O . PHE A 1 277 ? 2.995 12.780 -12.433 1.00 93.56 277 PHE A O 1
ATOM 2196 N N . ASN A 1 278 ? 1.813 12.805 -10.527 1.00 96.38 278 ASN A N 1
ATOM 2197 C CA . ASN A 1 278 ? 1.798 14.257 -10.387 1.00 96.38 278 ASN A CA 1
ATOM 2198 C C . ASN A 1 278 ? 2.808 14.666 -9.305 1.00 96.38 278 ASN A C 1
ATOM 2200 O O . ASN A 1 278 ? 3.050 13.927 -8.352 1.00 96.38 278 ASN A O 1
ATOM 2204 N N . LEU A 1 279 ? 3.397 15.850 -9.450 1.00 96.44 279 LEU A N 1
ATOM 2205 C CA . LEU A 1 279 ? 4.340 16.421 -8.487 1.00 96.44 279 LEU A CA 1
ATOM 2206 C C . LEU A 1 279 ? 3.645 17.586 -7.782 1.00 96.44 279 LEU A C 1
ATOM 2208 O O . LEU A 1 279 ? 3.307 18.571 -8.438 1.00 96.44 279 LEU A O 1
ATOM 2212 N N . ARG A 1 280 ? 3.415 17.480 -6.473 1.00 96.12 280 ARG A N 1
ATOM 2213 C CA . ARG A 1 280 ? 2.769 18.525 -5.667 1.00 96.12 280 ARG A CA 1
ATOM 2214 C C . ARG A 1 280 ? 3.812 19.280 -4.841 1.00 96.12 280 ARG A C 1
ATOM 2216 O O . ARG A 1 280 ? 4.687 18.662 -4.237 1.00 96.12 280 ARG A O 1
ATOM 2223 N N . VAL A 1 281 ? 3.738 20.607 -4.832 1.00 97.12 281 VAL A N 1
ATOM 2224 C CA . VAL A 1 281 ? 4.694 21.493 -4.144 1.00 97.12 281 VAL A CA 1
ATOM 2225 C C . VAL A 1 281 ? 4.177 21.927 -2.768 1.00 97.12 281 VAL A C 1
ATOM 2227 O O . VAL A 1 281 ? 3.059 21.589 -2.381 1.00 97.12 281 VAL A O 1
ATOM 2230 N N . PHE A 1 282 ? 4.990 22.682 -2.024 1.00 94.81 282 PHE A N 1
ATOM 2231 C CA . PHE A 1 282 ? 4.737 23.090 -0.637 1.00 94.81 282 PHE A CA 1
ATOM 2232 C C . PHE A 1 282 ? 3.340 23.700 -0.398 1.00 94.81 282 PHE A C 1
ATOM 2234 O O . PHE A 1 282 ? 2.642 23.281 0.522 1.00 94.81 282 PHE A O 1
ATOM 2241 N N . ASN A 1 283 ? 2.887 24.615 -1.262 1.00 94.31 283 ASN A N 1
ATOM 2242 C CA . ASN A 1 283 ? 1.559 25.247 -1.198 1.00 94.31 283 ASN A CA 1
ATOM 2243 C C . ASN A 1 283 ? 0.467 24.445 -1.927 1.00 94.31 283 ASN A C 1
ATOM 2245 O O . ASN A 1 283 ? -0.495 25.014 -2.440 1.00 94.31 283 ASN A O 1
ATOM 2249 N N . ASN A 1 284 ? 0.608 23.118 -1.988 1.00 92.81 284 ASN A N 1
ATOM 2250 C CA . ASN A 1 284 ? -0.393 22.178 -2.496 1.00 92.81 284 ASN A CA 1
ATOM 2251 C C . ASN A 1 284 ? -0.750 22.299 -3.992 1.00 92.81 284 ASN A C 1
ATOM 2253 O O . ASN A 1 284 ? -1.673 21.623 -4.450 1.00 92.81 284 ASN A O 1
ATOM 2257 N N . GLN A 1 285 ? -0.018 23.109 -4.757 1.00 96.69 285 GLN A N 1
ATOM 2258 C CA . GLN A 1 285 ? -0.159 23.210 -6.210 1.00 96.69 285 GLN A CA 1
ATOM 2259 C C . GLN A 1 285 ? 0.613 22.102 -6.930 1.00 96.69 285 GLN A C 1
ATOM 2261 O O . GLN A 1 285 ? 1.537 21.508 -6.376 1.00 96.69 285 GLN A O 1
ATOM 2266 N N . PHE A 1 286 ? 0.250 21.837 -8.177 1.00 98.00 286 PHE A N 1
ATOM 2267 C CA . PHE A 1 286 ? 0.862 20.825 -9.024 1.00 98.00 286 PHE A CA 1
ATOM 2268 C C . PHE A 1 286 ? 1.814 21.454 -10.027 1.00 98.00 286 PHE A C 1
ATOM 2270 O O . PHE A 1 286 ? 1.522 22.501 -10.612 1.00 98.00 286 PHE A O 1
ATOM 2277 N N . VAL A 1 287 ? 2.949 20.787 -10.223 1.00 98.25 287 VAL A N 1
ATOM 2278 C CA . VAL A 1 287 ? 3.888 21.100 -11.297 1.00 98.25 287 VAL A CA 1
ATOM 2279 C C . VAL A 1 287 ? 3.200 20.858 -12.640 1.00 98.25 287 VAL A C 1
ATOM 2281 O O . VAL A 1 287 ? 2.521 19.850 -12.805 1.00 98.25 287 VAL A O 1
ATOM 2284 N N . SER A 1 288 ? 3.397 21.758 -13.598 1.00 97.00 288 SER A N 1
ATOM 2285 C CA . SER A 1 288 ? 2.877 21.686 -14.961 1.00 97.00 288 SER A CA 1
ATOM 2286 C C . SER A 1 288 ? 3.870 22.267 -15.970 1.00 97.00 288 SER A C 1
ATOM 2288 O O . SER A 1 288 ? 4.863 22.905 -15.600 1.00 97.00 288 SER A O 1
ATOM 2290 N N . ILE A 1 289 ? 3.615 22.040 -17.261 1.00 93.50 289 ILE A N 1
ATOM 2291 C CA . ILE A 1 289 ? 4.356 22.697 -18.345 1.00 93.50 289 ILE A CA 1
ATOM 2292 C C . ILE A 1 289 ? 3.544 23.877 -18.897 1.00 93.50 289 ILE A C 1
ATOM 2294 O O . ILE A 1 289 ? 2.419 23.706 -19.363 1.00 93.50 289 ILE A O 1
ATOM 2298 N N . GLY A 1 290 ? 4.137 25.071 -18.912 1.00 85.44 290 GLY A N 1
ATOM 2299 C CA . GLY A 1 290 ? 3.606 26.238 -19.614 1.00 85.44 290 GLY A CA 1
ATOM 2300 C C . GLY A 1 290 ? 3.748 26.131 -21.139 1.00 85.44 290 GLY A C 1
ATOM 2301 O O . GLY A 1 290 ? 4.565 25.374 -21.658 1.00 85.44 290 GLY A O 1
ATOM 2302 N N . GLY A 1 291 ? 2.991 26.940 -21.889 1.00 78.56 291 GLY A N 1
ATOM 2303 C CA . GLY A 1 291 ? 2.949 26.875 -23.363 1.00 78.56 291 GLY A CA 1
ATOM 2304 C C . GLY A 1 291 ? 4.281 27.136 -24.087 1.00 78.56 291 GLY A C 1
ATOM 2305 O O . GLY A 1 291 ? 4.416 26.804 -25.259 1.00 78.56 291 GLY A O 1
ATOM 2306 N N . ASN A 1 292 ? 5.277 27.697 -23.399 1.00 82.12 292 ASN A N 1
ATOM 2307 C CA . ASN A 1 292 ? 6.640 27.914 -23.897 1.00 82.12 292 ASN A CA 1
ATOM 2308 C C . ASN A 1 292 ? 7.643 26.835 -23.434 1.00 82.12 292 ASN A C 1
ATOM 2310 O O . ASN A 1 292 ? 8.845 27.007 -23.618 1.00 82.12 292 ASN A O 1
ATOM 2314 N N . GLY A 1 293 ? 7.176 25.758 -22.792 1.00 86.56 293 GLY A N 1
ATOM 2315 C CA . GLY A 1 293 ? 8.027 24.710 -22.228 1.00 86.56 293 GLY A CA 1
ATOM 2316 C C . GLY A 1 293 ? 8.601 25.026 -20.844 1.00 86.56 293 GLY A C 1
ATOM 2317 O O . GLY A 1 293 ? 9.355 24.208 -20.319 1.00 86.56 293 GLY A O 1
ATOM 2318 N N . ALA A 1 294 ? 8.273 26.171 -20.234 1.00 94.00 294 ALA A N 1
ATOM 2319 C CA . ALA A 1 294 ? 8.673 26.477 -18.860 1.00 94.00 294 ALA A CA 1
ATOM 2320 C C . ALA A 1 294 ? 7.962 25.556 -17.862 1.00 94.00 294 ALA A C 1
ATOM 2322 O O . ALA A 1 294 ? 6.780 25.257 -18.024 1.00 94.00 294 ALA A O 1
ATOM 2323 N N . VAL A 1 295 ? 8.665 25.138 -16.812 1.00 97.75 295 VAL A N 1
ATOM 2324 C CA . VAL A 1 295 ? 8.070 24.345 -15.731 1.00 97.75 295 VAL A CA 1
ATOM 2325 C C . VAL A 1 295 ? 7.562 25.286 -14.644 1.00 97.75 295 VAL A C 1
ATOM 2327 O O . VAL A 1 295 ? 8.312 26.121 -14.138 1.00 97.75 295 VAL A O 1
ATOM 2330 N N . ILE A 1 296 ? 6.286 25.171 -14.290 1.00 97.12 296 ILE A N 1
ATOM 2331 C CA . ILE A 1 296 ? 5.611 26.032 -13.306 1.00 97.12 296 ILE A CA 1
ATOM 2332 C C . ILE A 1 296 ? 4.842 25.178 -12.299 1.00 97.12 296 ILE A C 1
ATOM 2334 O O . ILE A 1 296 ? 4.647 23.994 -12.533 1.00 97.12 296 ILE A O 1
ATOM 2338 N N . ALA A 1 297 ? 4.400 25.756 -11.184 1.00 97.44 297 ALA A N 1
ATOM 2339 C CA . ALA A 1 297 ? 3.591 25.072 -10.176 1.00 97.44 297 ALA A CA 1
ATOM 2340 C C . ALA A 1 297 ? 2.385 25.918 -9.753 1.00 97.44 297 ALA A C 1
ATOM 2342 O O . ALA A 1 297 ? 2.305 26.388 -8.621 1.00 97.44 297 ALA A O 1
ATOM 2343 N N . THR A 1 298 ? 1.466 26.172 -10.684 1.00 96.06 298 THR A N 1
ATOM 2344 C CA . THR A 1 298 ? 0.298 27.048 -10.470 1.00 96.06 298 THR A CA 1
ATOM 2345 C C . THR A 1 298 ? -1.026 26.294 -10.368 1.00 96.06 298 THR A C 1
ATOM 2347 O O . THR A 1 298 ? -1.981 26.833 -9.806 1.00 96.06 298 THR A O 1
ATOM 2350 N N . ALA A 1 299 ? -1.097 25.067 -10.889 1.00 96.19 299 ALA A N 1
ATOM 2351 C CA . ALA A 1 299 ? -2.331 24.293 -10.967 1.00 96.19 299 ALA A CA 1
ATOM 2352 C C . ALA A 1 299 ? -2.786 23.829 -9.577 1.00 96.19 299 ALA A C 1
ATOM 2354 O O . ALA A 1 299 ? -1.990 23.322 -8.796 1.00 96.19 299 ALA A O 1
ATOM 2355 N N . THR A 1 300 ? -4.071 23.971 -9.258 1.00 94.06 300 THR A N 1
ATOM 2356 C CA . THR A 1 300 ? -4.654 23.492 -7.988 1.00 94.06 300 THR A CA 1
ATOM 2357 C C . THR A 1 300 ? -5.266 22.096 -8.102 1.00 94.06 300 THR A C 1
ATOM 2359 O O . THR A 1 300 ? -5.544 21.464 -7.087 1.00 94.06 300 THR A O 1
ATOM 2362 N N . VAL A 1 301 ? -5.447 21.603 -9.329 1.00 93.00 301 VAL A N 1
ATOM 2363 C CA . VAL A 1 301 ? -5.955 20.266 -9.657 1.00 93.00 301 VAL A CA 1
ATOM 2364 C C . VAL A 1 301 ? -5.060 19.685 -10.753 1.00 93.00 301 VAL A C 1
ATOM 2366 O O . VAL A 1 301 ? -4.756 20.408 -11.705 1.00 93.00 301 VAL A O 1
ATOM 2369 N N . PRO A 1 302 ? -4.624 18.419 -10.650 1.00 94.00 302 PRO A N 1
ATOM 2370 C CA . PRO A 1 302 ? -3.809 17.804 -11.682 1.00 94.00 302 PRO A CA 1
ATOM 2371 C C . PRO A 1 302 ? -4.656 17.373 -12.886 1.00 94.00 302 PRO A C 1
ATOM 2373 O O . PRO A 1 302 ? -5.747 16.823 -12.732 1.00 94.00 302 PRO A O 1
ATOM 2376 N N . GLY A 1 303 ? -4.125 17.570 -14.089 1.00 91.38 303 GLY A N 1
ATOM 2377 C CA . GLY A 1 303 ? -4.648 17.046 -15.344 1.00 91.38 303 GLY A CA 1
ATOM 2378 C C . GLY A 1 303 ? -3.520 16.537 -16.249 1.00 91.38 303 GLY A C 1
ATOM 2379 O O . GLY A 1 303 ? -2.411 16.280 -15.773 1.00 91.38 303 GLY A O 1
ATOM 2380 N N . PRO A 1 304 ? -3.771 16.392 -17.565 1.00 89.38 304 PRO A N 1
ATOM 2381 C CA . PRO A 1 304 ? -2.781 15.857 -18.500 1.00 89.38 304 PRO A CA 1
ATOM 2382 C C . PRO A 1 304 ? -1.458 16.634 -18.547 1.00 89.38 304 PRO A C 1
ATOM 2384 O O . PRO A 1 304 ? -0.417 16.030 -18.779 1.00 89.38 304 PRO A O 1
ATOM 2387 N N . ASN A 1 305 ? -1.470 17.951 -18.306 1.00 91.06 305 ASN A N 1
ATOM 2388 C CA . ASN A 1 305 ? -0.257 18.782 -18.312 1.00 91.06 305 ASN A CA 1
ATOM 2389 C C . ASN A 1 305 ? 0.563 18.675 -17.015 1.00 91.06 305 ASN A C 1
ATOM 2391 O O . ASN A 1 305 ? 1.715 19.110 -16.977 1.00 91.06 305 ASN A O 1
ATOM 2395 N N . GLU A 1 306 ? -0.013 18.082 -15.971 1.00 96.69 306 GLU A N 1
ATOM 2396 C CA . GLU A 1 306 ? 0.592 17.874 -14.655 1.00 96.69 306 GLU A CA 1
ATOM 2397 C C . GLU A 1 306 ? 1.081 16.423 -14.478 1.00 96.69 306 GLU A C 1
ATOM 2399 O O . GLU A 1 306 ? 1.458 16.018 -13.377 1.00 96.69 306 GLU A O 1
ATOM 2404 N N . THR A 1 307 ? 1.036 15.604 -15.536 1.00 94.31 307 THR A N 1
ATOM 2405 C CA . THR A 1 307 ? 1.344 14.167 -15.510 1.00 94.31 307 THR A CA 1
ATOM 2406 C C . THR A 1 307 ? 2.759 13.873 -16.007 1.00 94.31 307 THR A C 1
ATOM 2408 O O . THR A 1 307 ? 3.031 13.905 -17.204 1.00 94.31 307 THR A O 1
ATOM 2411 N N . PHE A 1 308 ? 3.662 13.516 -15.097 1.00 95.00 308 PHE A N 1
ATOM 2412 C CA . PHE A 1 308 ? 5.075 13.271 -15.391 1.00 95.00 308 PHE A CA 1
ATOM 2413 C C . PHE A 1 308 ? 5.430 11.796 -15.231 1.00 95.00 308 PHE A C 1
ATOM 2415 O O . PHE A 1 308 ? 4.896 11.116 -14.358 1.00 95.00 308 PHE A O 1
ATOM 2422 N N . GLN A 1 309 ? 6.378 11.309 -16.029 1.00 91.94 309 GLN A N 1
ATOM 2423 C CA . GLN A 1 309 ? 7.004 10.010 -15.793 1.00 91.94 309 GLN A CA 1
ATOM 2424 C C . GLN A 1 309 ? 8.333 10.203 -15.064 1.00 91.94 309 GLN A C 1
ATOM 2426 O O . GLN A 1 309 ? 9.178 10.980 -15.510 1.00 91.94 309 GLN A O 1
ATOM 2431 N N . ILE A 1 310 ? 8.540 9.483 -13.965 1.00 89.88 310 ILE A N 1
ATOM 2432 C CA . ILE A 1 310 ? 9.822 9.446 -13.258 1.00 89.88 310 ILE A CA 1
ATOM 2433 C C . ILE A 1 310 ? 10.587 8.211 -13.727 1.00 89.88 310 ILE A C 1
ATOM 2435 O O . ILE A 1 310 ? 10.122 7.083 -13.575 1.00 89.88 310 ILE A O 1
ATOM 2439 N N . ILE A 1 311 ? 11.772 8.434 -14.290 1.00 87.44 311 ILE A N 1
ATOM 2440 C CA . ILE A 1 311 ? 12.658 7.384 -14.799 1.00 87.44 311 ILE A CA 1
ATOM 2441 C C . ILE A 1 311 ? 13.902 7.354 -13.922 1.00 87.44 311 ILE A C 1
ATOM 2443 O O . ILE A 1 311 ? 14.547 8.384 -13.744 1.00 87.44 311 ILE A O 1
ATOM 2447 N N . ARG A 1 312 ? 14.247 6.188 -13.378 1.00 83.19 312 ARG A N 1
ATOM 2448 C CA . ARG A 1 312 ? 15.440 5.992 -12.544 1.00 83.19 312 ARG A CA 1
ATOM 2449 C C . ARG A 1 312 ? 16.529 5.296 -13.349 1.00 83.19 312 ARG A C 1
ATOM 2451 O O . ARG A 1 312 ? 16.214 4.543 -14.265 1.00 83.19 312 ARG A O 1
ATOM 2458 N N . LEU A 1 313 ? 17.788 5.549 -13.010 1.00 83.19 313 LEU A N 1
ATOM 2459 C CA . LEU A 1 313 ? 18.898 4.762 -13.533 1.00 83.19 313 LEU A CA 1
ATOM 2460 C C . LEU A 1 313 ? 18.989 3.438 -12.766 1.00 83.19 313 LEU A C 1
ATOM 2462 O O . LEU A 1 313 ? 19.151 3.433 -11.548 1.00 83.19 313 LEU A O 1
ATOM 2466 N N . ASP A 1 314 ? 18.928 2.318 -13.481 1.00 71.00 314 ASP A N 1
ATOM 2467 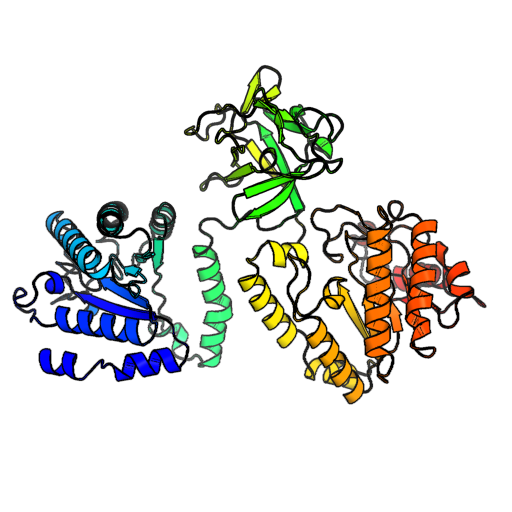C CA . ASP A 1 314 ? 18.892 0.984 -12.867 1.00 71.00 314 ASP A CA 1
ATOM 2468 C C . ASP A 1 314 ? 20.139 0.679 -12.025 1.00 71.00 314 ASP A C 1
ATOM 2470 O O . ASP A 1 314 ? 20.033 0.114 -10.935 1.00 71.00 314 ASP A O 1
ATOM 2474 N N . SER A 1 315 ? 21.318 1.108 -12.491 1.00 74.88 315 SER A N 1
ATOM 2475 C CA . SER A 1 315 ? 22.595 0.911 -11.793 1.00 74.88 315 SER A CA 1
ATOM 2476 C C . SER A 1 315 ? 22.828 1.878 -10.623 1.00 74.88 315 SER A C 1
ATOM 2478 O O . SER A 1 315 ? 23.700 1.626 -9.798 1.00 74.88 315 SER A O 1
ATOM 2480 N N . ASP A 1 316 ? 22.090 2.990 -10.555 1.00 76.81 316 ASP A N 1
ATOM 2481 C CA . ASP A 1 316 ? 22.190 4.005 -9.499 1.00 76.81 316 ASP A CA 1
ATOM 2482 C C . ASP A 1 316 ? 20.829 4.685 -9.304 1.00 76.81 316 ASP A C 1
ATOM 2484 O O . ASP A 1 316 ? 20.496 5.693 -9.931 1.00 76.81 316 ASP A O 1
ATOM 2488 N N . LYS A 1 317 ? 20.039 4.134 -8.381 1.00 75.19 317 LYS A N 1
ATOM 2489 C CA . LYS A 1 317 ? 18.669 4.587 -8.104 1.00 75.19 317 LYS A CA 1
ATOM 2490 C C . LYS A 1 317 ? 18.594 5.977 -7.467 1.00 75.19 317 LYS A C 1
ATOM 2492 O O . LYS A 1 317 ? 17.489 6.504 -7.336 1.00 75.19 317 LYS A O 1
ATOM 2497 N N . SER A 1 318 ? 19.730 6.570 -7.084 1.00 83.12 318 SER A N 1
ATOM 2498 C CA . SER A 1 318 ? 19.784 7.971 -6.665 1.00 83.12 318 SER A CA 1
ATOM 2499 C C . SER A 1 318 ? 19.683 8.929 -7.853 1.00 83.12 318 SER A C 1
ATOM 2501 O O . SER A 1 318 ? 19.400 10.104 -7.652 1.00 83.12 318 SER A O 1
ATOM 2503 N N . ARG A 1 319 ? 19.857 8.456 -9.094 1.00 90.31 319 ARG A N 1
ATOM 2504 C CA . ARG A 1 319 ? 19.745 9.276 -10.305 1.00 90.31 319 ARG A CA 1
ATOM 2505 C C . ARG A 1 319 ? 18.408 9.087 -10.994 1.00 90.31 319 ARG A C 1
ATOM 2507 O O . ARG A 1 319 ? 17.989 7.964 -11.280 1.00 90.31 319 ARG A O 1
ATOM 2514 N N . MET A 1 320 ? 17.757 10.203 -11.305 1.00 91.56 320 MET A N 1
ATOM 2515 C CA . MET A 1 320 ? 16.453 10.221 -11.958 1.00 91.56 320 MET A CA 1
ATOM 2516 C C . MET A 1 320 ? 16.377 11.248 -13.086 1.00 91.56 320 MET A C 1
ATOM 2518 O O . MET A 1 320 ? 17.089 12.252 -13.089 1.00 91.56 320 MET A O 1
ATOM 2522 N N . ARG A 1 321 ? 15.453 11.008 -14.016 1.00 93.06 321 ARG A N 1
ATOM 2523 C CA . ARG A 1 321 ? 14.942 11.977 -14.985 1.00 93.06 321 ARG A CA 1
ATOM 2524 C C . ARG A 1 321 ? 13.439 12.115 -14.813 1.00 93.06 321 ARG A C 1
ATOM 2526 O O . ARG A 1 321 ? 12.754 11.168 -14.427 1.00 93.06 321 ARG A O 1
ATOM 2533 N N . ILE A 1 322 ? 12.930 13.285 -15.170 1.00 95.12 322 ILE A N 1
ATOM 2534 C CA . ILE A 1 322 ? 11.501 13.585 -15.141 1.00 95.12 322 ILE A CA 1
ATOM 2535 C C . ILE A 1 322 ? 11.071 13.839 -16.583 1.00 95.12 322 ILE A C 1
ATOM 2537 O O . ILE A 1 322 ? 11.475 14.834 -17.186 1.00 95.12 322 ILE A O 1
ATOM 2541 N N . ARG A 1 323 ? 10.301 12.921 -17.171 1.00 94.25 323 ARG A N 1
ATOM 2542 C CA . ARG A 1 323 ? 9.702 13.107 -18.495 1.00 94.25 323 ARG A CA 1
ATOM 2543 C C . ARG A 1 323 ? 8.372 13.818 -18.337 1.00 94.25 323 ARG A C 1
ATOM 2545 O O . ARG A 1 323 ? 7.516 13.386 -17.571 1.00 94.25 323 ARG A O 1
ATOM 2552 N N . ALA A 1 324 ? 8.210 14.901 -19.069 1.00 94.62 324 ALA A N 1
ATOM 2553 C CA . ALA A 1 324 ? 7.022 15.722 -19.037 1.00 94.62 324 ALA A CA 1
ATOM 2554 C C . ALA A 1 324 ? 5.966 15.222 -20.048 1.00 94.62 324 ALA A C 1
ATOM 2556 O O . ALA A 1 324 ? 6.310 14.469 -20.966 1.00 94.62 324 ALA A O 1
ATOM 2557 N N . PRO A 1 325 ? 4.695 15.647 -19.920 1.00 89.75 325 PRO A N 1
ATOM 2558 C CA . PRO A 1 325 ? 3.605 15.200 -20.797 1.00 89.75 325 PRO A CA 1
ATOM 2559 C C . PRO A 1 325 ? 3.842 15.395 -22.304 1.00 89.75 325 PRO A C 1
ATOM 2561 O O . PRO A 1 325 ? 3.309 14.654 -23.123 1.00 89.75 325 PRO A O 1
ATOM 2564 N N . ASN A 1 326 ? 4.678 16.362 -22.692 1.00 88.12 326 ASN A N 1
ATOM 2565 C CA . ASN A 1 326 ? 5.062 16.605 -24.088 1.00 88.12 326 ASN A CA 1
ATOM 2566 C C . ASN A 1 326 ? 6.118 15.609 -24.633 1.00 88.12 326 ASN A C 1
ATOM 2568 O O . ASN A 1 326 ? 6.647 15.800 -25.730 1.00 88.12 326 ASN A O 1
ATOM 2572 N N . GLY A 1 327 ? 6.466 14.573 -23.861 1.00 89.81 327 GLY A N 1
ATOM 2573 C CA . GLY A 1 327 ? 7.425 13.524 -24.217 1.00 89.81 327 GLY A CA 1
ATOM 2574 C C . GLY A 1 327 ? 8.899 13.910 -24.053 1.00 89.81 327 GLY A C 1
ATOM 2575 O O . GLY A 1 327 ? 9.776 13.088 -24.328 1.00 89.81 327 GLY A O 1
ATOM 2576 N N . LYS A 1 328 ? 9.196 15.138 -23.613 1.00 92.50 328 LYS A N 1
ATOM 2577 C CA . LYS A 1 328 ? 10.558 15.648 -23.395 1.00 92.50 328 LYS A CA 1
ATOM 2578 C C . LYS A 1 328 ? 10.964 15.530 -21.931 1.00 92.50 328 LYS A C 1
ATOM 2580 O O . LYS A 1 328 ? 10.110 15.495 -21.047 1.00 92.50 328 LYS A O 1
ATOM 2585 N N . PHE A 1 329 ? 12.265 15.463 -21.661 1.00 95.56 329 PHE A N 1
ATOM 2586 C CA . PHE A 1 329 ? 12.755 15.515 -20.283 1.00 95.56 329 PHE A CA 1
ATOM 2587 C C . PHE A 1 329 ? 12.827 16.955 -19.779 1.00 95.56 329 PHE A C 1
ATOM 2589 O O . PHE A 1 329 ? 13.100 17.886 -20.547 1.00 95.56 329 PHE A O 1
ATOM 2596 N N . LEU A 1 330 ? 12.598 17.122 -18.477 1.00 96.94 330 LEU A N 1
ATOM 2597 C CA . LEU A 1 330 ? 12.963 18.347 -17.784 1.00 96.94 330 LEU A CA 1
ATOM 2598 C C . LEU A 1 330 ? 14.478 18.523 -17.843 1.00 96.94 330 LEU A C 1
ATOM 2600 O O . LEU A 1 330 ? 15.209 17.551 -17.677 1.00 96.94 330 LEU A O 1
ATOM 2604 N N . GLN A 1 331 ? 14.941 19.751 -18.054 1.00 96.31 331 GLN A N 1
ATOM 2605 C CA . GLN A 1 331 ? 16.351 20.109 -17.977 1.00 96.31 331 GLN A CA 1
ATOM 2606 C C . GLN A 1 331 ? 16.571 21.446 -17.286 1.00 96.31 331 GLN A C 1
ATOM 2608 O O . GLN A 1 331 ? 15.750 22.364 -17.392 1.00 96.31 331 GLN A O 1
ATOM 2613 N N . VAL A 1 332 ? 17.729 21.560 -16.642 1.00 97.12 332 VAL A N 1
ATOM 2614 C CA . VAL A 1 332 ? 18.239 22.813 -16.088 1.00 97.12 332 VAL A CA 1
ATOM 2615 C C . VAL A 1 332 ? 19.078 23.542 -17.133 1.00 97.12 332 VAL A C 1
ATOM 2617 O O . VAL A 1 332 ? 20.071 23.018 -17.633 1.00 97.12 332 VAL A O 1
ATOM 2620 N N . LYS A 1 333 ? 18.684 24.771 -17.467 1.00 94.81 333 LYS A N 1
ATOM 2621 C CA . LYS A 1 333 ? 19.412 25.657 -18.382 1.00 94.81 333 LYS A CA 1
ATOM 2622 C C . LYS A 1 333 ? 20.398 26.545 -17.613 1.00 94.81 333 LYS A C 1
ATOM 2624 O O . LYS A 1 333 ? 20.426 26.583 -16.380 1.00 94.81 333 LYS A O 1
ATOM 2629 N N . ALA A 1 334 ? 21.179 27.327 -18.361 1.00 86.56 334 ALA A N 1
ATOM 2630 C CA . ALA A 1 334 ? 21.989 28.401 -17.795 1.00 86.56 334 ALA A CA 1
ATOM 2631 C C . ALA A 1 334 ? 21.133 29.328 -16.904 1.00 86.56 334 ALA A C 1
ATOM 2633 O O . ALA A 1 334 ? 19.952 29.553 -17.175 1.00 86.56 334 ALA A O 1
ATOM 2634 N N . MET A 1 335 ? 21.735 29.843 -15.828 1.00 86.88 335 MET A N 1
ATOM 2635 C CA . MET A 1 335 ? 21.071 30.663 -14.799 1.00 86.88 335 MET A CA 1
ATOM 2636 C C . MET A 1 335 ? 19.967 29.946 -13.992 1.00 86.88 335 MET A C 1
ATOM 2638 O O . MET A 1 335 ? 19.236 30.597 -13.253 1.00 86.88 335 MET A O 1
ATOM 2642 N N . GLY A 1 336 ? 19.852 28.615 -14.088 1.00 92.88 336 GLY A N 1
ATOM 2643 C CA . GLY A 1 336 ? 18.972 27.821 -13.222 1.00 92.88 336 GLY A CA 1
ATOM 2644 C C . GLY A 1 336 ? 17.500 27.791 -13.642 1.00 92.88 336 GLY A C 1
ATOM 2645 O O . GLY A 1 336 ? 16.665 27.337 -12.865 1.00 92.88 336 GLY A O 1
ATOM 2646 N N . SER A 1 337 ? 17.147 28.245 -14.848 1.00 95.31 337 SER A N 1
ATOM 2647 C CA . SER A 1 337 ? 15.783 28.047 -15.365 1.00 95.31 337 SER A CA 1
ATOM 2648 C C . SER A 1 337 ? 15.527 26.572 -15.700 1.00 95.31 337 SER A C 1
ATOM 2650 O O . SER A 1 337 ? 16.436 25.867 -16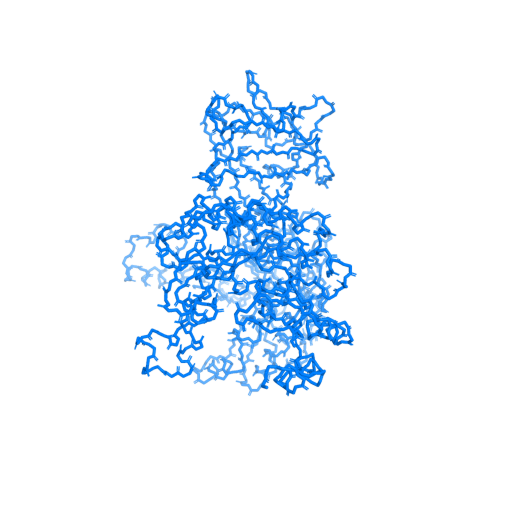.143 1.00 95.31 337 SER A O 1
ATOM 2652 N N . VAL A 1 338 ? 14.297 26.095 -15.476 1.00 97.88 338 VAL A N 1
ATOM 2653 C CA . VAL A 1 338 ? 13.905 24.696 -15.713 1.00 97.88 338 VAL A CA 1
ATOM 2654 C C . VAL A 1 338 ? 12.855 24.637 -16.816 1.00 97.88 338 VAL A C 1
ATOM 2656 O O . VAL A 1 338 ? 11.860 25.362 -16.801 1.00 97.88 338 VAL A O 1
ATOM 2659 N N . THR A 1 339 ? 13.090 23.767 -17.794 1.00 96.88 339 THR A N 1
ATOM 2660 C CA . THR A 1 339 ? 12.281 23.667 -19.021 1.00 96.88 339 THR A CA 1
ATOM 2661 C C . THR A 1 339 ? 12.074 22.213 -19.422 1.00 96.88 339 THR A C 1
ATOM 2663 O O . THR A 1 339 ? 12.900 21.366 -19.098 1.00 96.88 339 THR A O 1
ATOM 2666 N N . ALA A 1 340 ? 10.983 21.920 -20.123 1.00 95.62 340 ALA A N 1
ATOM 2667 C CA . ALA A 1 340 ? 10.596 20.591 -20.589 1.00 95.62 340 ALA A CA 1
ATOM 2668 C C . ALA A 1 340 ? 10.820 20.433 -22.103 1.00 95.62 340 ALA A C 1
ATOM 2670 O O . ALA A 1 340 ? 9.880 20.213 -22.864 1.00 95.62 340 ALA A O 1
ATOM 2671 N N . ASP A 1 341 ? 12.051 20.608 -22.571 1.00 94.00 341 ASP A N 1
ATOM 2672 C CA . ASP A 1 341 ? 12.408 20.616 -23.999 1.00 94.00 341 ASP A CA 1
ATOM 2673 C C . ASP A 1 341 ? 13.624 19.725 -24.322 1.00 94.00 341 ASP A C 1
ATOM 2675 O O . ASP A 1 341 ? 14.142 19.753 -25.439 1.00 94.00 341 ASP A O 1
ATOM 2679 N N . HIS A 1 342 ? 14.086 18.909 -23.369 1.00 92.94 342 HIS A N 1
ATOM 2680 C CA . HIS A 1 342 ? 15.254 18.053 -23.561 1.00 92.94 342 HIS A CA 1
ATOM 2681 C C . HIS A 1 342 ? 14.921 16.758 -24.325 1.00 92.94 342 HIS A C 1
ATOM 2683 O O . HIS A 1 342 ? 13.832 16.194 -24.188 1.00 92.94 342 HIS A O 1
ATOM 2689 N N . GLY A 1 343 ? 15.858 16.301 -25.166 1.00 85.44 343 GLY A N 1
ATOM 2690 C CA . GLY A 1 343 ? 15.679 15.184 -26.104 1.00 85.44 343 GLY A CA 1
ATOM 2691 C C . GLY A 1 343 ? 15.333 13.841 -25.446 1.00 85.44 343 GLY A C 1
ATOM 2692 O O . GLY A 1 343 ? 15.499 13.662 -24.250 1.00 85.44 343 GLY A O 1
ATOM 2693 N N . ALA A 1 344 ? 14.844 12.875 -26.235 1.00 63.81 344 ALA A N 1
ATOM 2694 C CA . ALA A 1 344 ? 14.324 11.597 -25.723 1.00 63.81 344 ALA A CA 1
ATOM 2695 C C . ALA A 1 344 ? 15.400 10.532 -25.407 1.00 63.81 344 ALA A C 1
ATOM 2697 O O . ALA A 1 344 ? 15.092 9.566 -24.709 1.00 63.81 344 ALA A O 1
ATOM 2698 N N . SER A 1 345 ? 16.633 10.704 -25.903 1.00 62.28 345 SER A N 1
ATOM 2699 C CA . SER A 1 345 ? 17.786 9.815 -25.687 1.00 62.28 345 SER A CA 1
ATOM 2700 C C . SER A 1 345 ? 18.977 10.638 -25.216 1.00 62.28 345 SER A C 1
ATOM 2702 O O . SER A 1 345 ? 19.364 11.589 -25.896 1.00 62.28 345 SER A O 1
ATOM 2704 N N . THR A 1 346 ? 19.538 10.290 -24.059 1.00 68.25 346 THR A N 1
ATOM 2705 C CA . THR A 1 346 ? 20.586 11.075 -23.394 1.00 68.25 346 THR A CA 1
ATOM 2706 C C . THR A 1 346 ? 21.466 10.176 -22.508 1.00 68.25 346 THR A C 1
ATOM 2708 O O . THR A 1 346 ? 21.093 9.030 -22.225 1.00 68.25 346 THR A O 1
ATOM 2711 N N . ASN A 1 347 ? 22.629 10.667 -22.064 1.00 83.50 347 ASN A N 1
ATOM 2712 C CA . ASN A 1 347 ? 23.559 9.927 -21.198 1.00 83.50 347 ASN A CA 1
ATOM 2713 C C . ASN A 1 347 ? 23.231 10.153 -19.699 1.00 83.50 347 ASN A C 1
ATOM 2715 O O . ASN A 1 347 ? 22.436 11.013 -19.354 1.00 83.50 347 ASN A O 1
ATOM 2719 N N . TRP A 1 348 ? 23.775 9.367 -18.770 1.00 90.69 348 TRP A N 1
ATOM 2720 C CA . TRP A 1 348 ? 23.510 9.553 -17.326 1.00 90.69 348 TRP A CA 1
ATOM 2721 C C . TRP A 1 348 ? 24.616 10.330 -16.590 1.00 90.69 348 TRP A C 1
ATOM 2723 O O . TRP A 1 348 ? 24.708 10.288 -15.357 1.00 90.69 348 TRP A O 1
ATOM 2733 N N . GLY A 1 349 ? 25.476 11.001 -17.358 1.00 90.31 349 GLY A N 1
ATOM 2734 C CA . GLY A 1 349 ? 26.645 11.718 -16.876 1.00 90.31 349 GLY A CA 1
ATOM 2735 C C . GLY A 1 349 ? 26.291 12.974 -16.084 1.00 90.31 349 GLY A C 1
ATOM 2736 O O . GLY A 1 349 ? 25.151 13.433 -16.059 1.00 90.31 349 GLY A O 1
ATOM 2737 N N . ASN A 1 350 ? 27.292 13.536 -15.406 1.00 92.31 350 ASN A N 1
ATOM 2738 C CA . ASN A 1 350 ? 27.138 14.797 -14.667 1.00 92.31 350 ASN A CA 1
ATOM 2739 C C . ASN A 1 350 ? 27.066 16.029 -15.587 1.00 92.31 350 ASN A C 1
ATOM 2741 O O . ASN A 1 350 ? 26.834 17.137 -15.117 1.00 92.31 350 ASN A O 1
ATOM 2745 N N . ASP A 1 351 ? 27.290 15.837 -16.883 1.00 91.56 351 ASP A N 1
ATOM 2746 C CA . ASP A 1 351 ? 27.169 16.826 -17.949 1.00 91.56 351 ASP A CA 1
ATOM 2747 C C . ASP A 1 351 ? 25.758 16.888 -18.556 1.00 91.56 351 ASP A C 1
ATOM 2749 O O . ASP A 1 351 ? 25.449 17.840 -19.273 1.00 91.56 351 ASP A O 1
ATOM 2753 N N . ASP A 1 352 ? 24.883 15.921 -18.255 1.00 94.69 352 ASP A N 1
ATOM 2754 C CA . ASP A 1 352 ? 23.513 15.901 -18.765 1.00 94.69 352 ASP A CA 1
ATOM 2755 C C . ASP A 1 352 ? 22.577 16.782 -17.912 1.00 94.69 352 ASP A C 1
ATOM 2757 O O . ASP A 1 352 ? 22.308 16.466 -16.748 1.00 94.69 352 ASP A O 1
ATOM 2761 N N . PRO A 1 353 ? 22.015 17.872 -18.473 1.00 95.38 353 PRO A N 1
ATOM 2762 C CA . PRO A 1 353 ? 21.173 18.807 -17.731 1.00 95.38 353 PRO A CA 1
ATOM 2763 C C . PRO A 1 353 ? 19.793 18.253 -17.361 1.00 95.38 353 PRO A C 1
ATOM 2765 O O . PRO A 1 353 ? 19.057 18.936 -16.647 1.00 95.38 353 PRO A O 1
ATOM 2768 N N . SER A 1 354 ? 19.423 17.066 -17.850 1.00 96.06 354 SER A N 1
ATOM 2769 C CA . SER A 1 354 ? 18.168 16.380 -17.530 1.00 96.06 354 SER A CA 1
ATOM 2770 C C . SER A 1 354 ? 18.262 15.391 -16.367 1.00 96.06 354 SER A C 1
ATOM 2772 O O . SER A 1 354 ? 17.240 14.851 -15.935 1.00 96.06 354 SER A O 1
ATOM 2774 N N . VAL A 1 355 ? 19.473 15.146 -15.855 1.00 96.38 355 VAL A N 1
ATOM 2775 C CA . VAL A 1 355 ? 19.726 14.191 -14.773 1.00 96.38 355 VAL A CA 1
ATOM 2776 C C . VAL A 1 355 ? 19.719 14.897 -13.417 1.00 96.38 355 VAL A C 1
ATOM 2778 O O . VAL A 1 355 ? 20.369 15.923 -13.208 1.00 96.38 355 VAL A O 1
ATOM 2781 N N . PHE A 1 356 ? 19.008 14.302 -12.463 1.00 96.38 356 PHE A N 1
ATOM 2782 C CA . PHE A 1 356 ? 18.925 14.769 -11.085 1.00 96.38 356 PHE A CA 1
ATOM 2783 C C . PHE A 1 356 ? 19.415 13.687 -10.129 1.00 96.38 356 PHE A C 1
ATOM 2785 O O . PHE A 1 356 ? 19.012 12.531 -10.247 1.00 96.38 356 PHE A O 1
ATOM 2792 N N . VAL A 1 357 ? 20.237 14.066 -9.154 1.00 95.44 357 VAL A N 1
ATOM 2793 C CA . VAL A 1 357 ? 20.452 13.270 -7.942 1.00 95.44 357 VAL A CA 1
ATOM 2794 C C . VAL A 1 357 ? 19.281 13.529 -7.004 1.00 95.44 357 VAL A C 1
ATOM 2796 O O . VAL A 1 357 ? 18.914 14.678 -6.762 1.00 95.44 357 VAL A O 1
ATOM 2799 N N . VAL A 1 358 ? 18.679 12.468 -6.488 1.00 92.06 358 VAL A N 1
ATOM 2800 C CA . VAL A 1 358 ? 17.428 12.514 -5.740 1.00 92.06 358 VAL A CA 1
ATOM 2801 C C . VAL A 1 358 ? 17.653 12.094 -4.303 1.00 92.06 358 VAL A C 1
ATOM 2803 O O . VAL A 1 358 ? 18.248 11.053 -4.030 1.00 92.06 358 VAL A O 1
ATOM 2806 N N . ASN A 1 359 ? 17.131 12.905 -3.390 1.00 90.00 359 ASN A N 1
ATOM 2807 C CA . ASN A 1 359 ? 17.075 12.592 -1.973 1.00 90.00 359 ASN A CA 1
ATOM 2808 C C . ASN A 1 359 ? 15.635 12.240 -1.582 1.00 90.00 359 ASN A C 1
ATOM 2810 O O . ASN A 1 359 ? 14.709 12.983 -1.915 1.00 90.00 359 ASN A O 1
ATOM 2814 N N . ASN A 1 360 ? 15.452 11.116 -0.889 1.00 87.81 360 ASN A N 1
ATOM 2815 C CA . ASN A 1 360 ? 14.164 10.714 -0.328 1.00 87.81 360 ASN A CA 1
ATOM 2816 C C . ASN A 1 360 ? 14.099 11.181 1.127 1.00 87.81 360 ASN A C 1
ATOM 2818 O O . ASN A 1 360 ? 14.893 10.739 1.953 1.00 87.81 360 ASN A O 1
ATOM 2822 N N . ILE A 1 361 ? 13.177 12.096 1.413 1.00 86.62 361 ILE A N 1
ATOM 2823 C CA . ILE A 1 361 ? 13.081 12.771 2.709 1.00 86.62 361 ILE A CA 1
ATOM 2824 C C . ILE A 1 361 ? 12.154 12.025 3.650 1.00 86.62 361 ILE A C 1
ATOM 2826 O O . ILE A 1 361 ? 12.448 11.878 4.834 1.00 86.62 361 ILE A O 1
ATOM 2830 N N . TYR A 1 362 ? 11.018 11.580 3.126 1.00 83.12 362 TYR A N 1
ATOM 2831 C CA . TYR A 1 362 ? 9.964 10.979 3.921 1.00 83.12 362 TYR A CA 1
ATOM 2832 C C . TYR A 1 362 ? 8.999 10.210 3.020 1.00 83.12 362 TYR A C 1
ATOM 2834 O O . TYR A 1 362 ? 8.739 10.618 1.887 1.00 83.12 362 TYR A O 1
ATOM 2842 N N . GLY A 1 363 ? 8.435 9.117 3.527 1.00 83.44 363 GLY A N 1
ATOM 2843 C CA . GLY A 1 363 ? 7.425 8.331 2.826 1.00 83.44 363 GLY A CA 1
ATOM 2844 C C . GLY A 1 363 ? 6.360 7.842 3.795 1.00 83.44 363 GLY A C 1
ATOM 2845 O O . GLY A 1 363 ? 6.688 7.188 4.783 1.00 83.44 363 GLY A O 1
ATOM 2846 N N . LEU A 1 364 ? 5.101 8.160 3.493 1.00 85.88 364 LEU A N 1
ATOM 2847 C CA . LEU A 1 364 ? 3.940 7.641 4.212 1.00 85.88 364 LEU A CA 1
ATOM 2848 C C . LEU A 1 364 ? 3.729 6.163 3.880 1.00 85.88 364 LEU A C 1
ATOM 2850 O O . LEU A 1 364 ? 4.019 5.724 2.767 1.00 85.88 364 LEU A O 1
ATOM 2854 N N . GLN A 1 365 ? 3.235 5.397 4.849 1.00 85.88 365 GLN A N 1
ATOM 2855 C CA . GLN A 1 365 ? 3.076 3.942 4.727 1.00 85.88 365 GLN A CA 1
ATOM 2856 C C . GLN A 1 365 ? 1.696 3.472 5.215 1.00 85.88 365 GLN A C 1
ATOM 2858 O O . GLN A 1 365 ? 1.529 2.321 5.608 1.00 85.88 365 GLN A O 1
ATOM 2863 N N . GLY A 1 366 ? 0.705 4.370 5.195 1.00 88.94 366 GLY A N 1
ATOM 2864 C CA . GLY A 1 366 ? -0.653 4.095 5.656 1.00 88.94 366 GLY A CA 1
ATOM 2865 C C . GLY A 1 366 ? -1.510 3.377 4.614 1.00 88.94 366 GLY A C 1
ATOM 2866 O O . GLY A 1 366 ? -1.073 3.075 3.499 1.00 88.94 366 GLY A O 1
ATOM 2867 N N . GLU A 1 367 ? -2.778 3.146 4.958 1.00 92.00 367 GLU A N 1
ATOM 2868 C CA . GLU A 1 367 ? -3.716 2.406 4.101 1.00 92.00 367 GLU A CA 1
ATOM 2869 C C . GLU A 1 367 ? -3.919 3.070 2.731 1.00 92.00 367 GLU A C 1
ATOM 2871 O O . GLU A 1 367 ? -4.034 2.363 1.731 1.00 92.00 367 GLU A O 1
ATOM 2876 N N . TYR A 1 368 ? -3.860 4.407 2.642 1.00 93.12 368 TYR A N 1
ATOM 2877 C CA . TYR A 1 368 ? -3.899 5.111 1.354 1.00 93.12 368 TYR A CA 1
ATOM 2878 C C . TYR A 1 368 ? -2.754 4.662 0.437 1.00 93.12 368 TYR A C 1
ATOM 2880 O O . TYR A 1 368 ? -2.975 4.349 -0.734 1.00 93.12 368 TYR A O 1
ATOM 2888 N N . GLN A 1 369 ? -1.525 4.612 0.961 1.00 90.06 369 GLN A N 1
ATOM 2889 C CA . GLN A 1 369 ? -0.344 4.231 0.189 1.00 90.06 369 GLN A CA 1
ATOM 2890 C C . GLN A 1 369 ? -0.340 2.755 -0.176 1.00 90.06 369 GLN A C 1
ATOM 2892 O O . GLN A 1 369 ? 0.082 2.421 -1.278 1.00 90.06 369 GLN A O 1
ATOM 2897 N N . ILE A 1 370 ? -0.835 1.882 0.702 1.00 86.56 370 ILE A N 1
ATOM 2898 C CA . ILE A 1 370 ? -1.009 0.461 0.385 1.00 86.56 370 ILE A CA 1
ATOM 2899 C C . ILE A 1 370 ? -2.020 0.321 -0.756 1.00 86.56 370 ILE A C 1
ATOM 2901 O O . ILE A 1 370 ? -1.698 -0.242 -1.801 1.00 86.56 370 ILE A O 1
ATOM 2905 N N . CYS A 1 371 ? -3.211 0.896 -0.595 1.00 89.38 371 CYS A N 1
ATOM 2906 C CA . CYS A 1 371 ? -4.287 0.762 -1.566 1.00 89.38 371 CYS A CA 1
ATOM 2907 C C . CYS A 1 371 ? -3.939 1.369 -2.927 1.00 89.38 371 CYS A C 1
ATOM 2909 O O . CYS A 1 371 ? -4.194 0.743 -3.950 1.00 89.38 371 CYS A O 1
ATOM 2911 N N . ASN A 1 372 ? -3.341 2.567 -2.954 1.00 87.50 372 ASN A N 1
ATOM 2912 C CA . ASN A 1 372 ? -2.947 3.210 -4.208 1.00 87.50 372 ASN A CA 1
ATOM 2913 C C . ASN A 1 372 ? -1.635 2.655 -4.774 1.00 87.50 372 ASN A C 1
ATOM 2915 O O . ASN A 1 372 ? -1.364 2.822 -5.959 1.00 87.50 372 ASN A O 1
ATOM 2919 N N . GLY A 1 373 ? -0.780 2.065 -3.933 1.00 81.00 373 GLY A N 1
ATOM 2920 C CA . GLY A 1 373 ? 0.496 1.446 -4.302 1.00 81.00 373 GLY A CA 1
ATOM 2921 C C . GLY A 1 373 ? 0.311 0.090 -4.985 1.00 81.00 373 GLY A C 1
ATOM 2922 O O . GLY A 1 373 ? 1.003 -0.230 -5.957 1.00 81.00 373 GLY A O 1
ATOM 2923 N N . TYR A 1 374 ? -0.681 -0.677 -4.548 1.00 71.81 374 TYR A N 1
ATOM 2924 C CA . TYR A 1 374 ? -1.174 -1.842 -5.271 1.00 71.81 374 TYR A CA 1
ATOM 2925 C C . TYR A 1 374 ? -2.194 -1.431 -6.346 1.00 71.81 374 TYR A C 1
ATOM 2927 O O . TYR A 1 374 ? -2.741 -0.333 -6.327 1.00 71.81 374 TYR A O 1
ATOM 2935 N N . SER A 1 375 ? -2.441 -2.293 -7.335 1.00 68.31 375 SER A N 1
ATOM 2936 C CA . SER A 1 375 ? -3.659 -2.160 -8.144 1.00 68.31 375 SER A CA 1
ATOM 2937 C C . SER A 1 375 ? -4.877 -2.455 -7.257 1.00 68.31 375 SER A C 1
ATOM 2939 O O . SER A 1 375 ? -4.751 -3.187 -6.276 1.00 68.31 375 SER A O 1
ATOM 2941 N N . ALA A 1 376 ? -6.066 -1.950 -7.604 1.00 71.25 376 ALA A N 1
ATOM 2942 C CA . ALA A 1 376 ? -7.277 -2.182 -6.803 1.00 71.25 376 ALA A CA 1
ATOM 2943 C C . ALA A 1 376 ? -7.547 -3.679 -6.527 1.00 71.25 376 ALA A C 1
ATOM 2945 O O . ALA A 1 376 ? -7.968 -4.038 -5.429 1.00 71.25 376 ALA A O 1
ATOM 2946 N N . GLY A 1 377 ? -7.250 -4.557 -7.496 1.00 73.31 377 GLY A N 1
ATOM 2947 C CA . GLY A 1 377 ? -7.350 -6.011 -7.328 1.00 73.31 377 GLY A CA 1
ATOM 2948 C C . GLY A 1 377 ? -6.380 -6.549 -6.275 1.00 73.31 377 GLY A C 1
ATOM 2949 O O . GLY A 1 377 ? -6.812 -7.183 -5.315 1.00 73.31 377 GLY A O 1
ATOM 2950 N N . ASN A 1 378 ? -5.091 -6.220 -6.397 1.00 76.94 378 ASN A N 1
ATOM 2951 C CA . ASN A 1 378 ? -4.062 -6.687 -5.464 1.00 76.94 378 ASN A CA 1
ATOM 2952 C C . ASN A 1 378 ? -4.271 -6.107 -4.055 1.00 76.94 378 ASN A C 1
ATOM 2954 O O . ASN A 1 378 ? -4.104 -6.815 -3.068 1.00 76.94 378 ASN A O 1
ATOM 2958 N N . ALA A 1 379 ? -4.678 -4.836 -3.948 1.00 83.31 379 ALA A N 1
ATOM 2959 C CA . ALA A 1 379 ? -5.012 -4.208 -2.671 1.00 83.31 379 ALA A CA 1
ATOM 2960 C C . ALA A 1 379 ? -6.179 -4.931 -1.981 1.00 83.31 379 ALA A C 1
ATOM 2962 O O . ALA A 1 379 ? -6.123 -5.184 -0.781 1.00 83.31 379 ALA A O 1
ATOM 2963 N N . THR A 1 380 ? -7.212 -5.299 -2.749 1.00 85.75 380 THR A N 1
ATOM 2964 C CA . THR A 1 380 ? -8.381 -6.032 -2.241 1.00 85.75 380 THR A CA 1
ATOM 2965 C C . THR A 1 380 ? -7.989 -7.400 -1.695 1.00 85.75 380 THR A C 1
ATOM 2967 O O . THR A 1 380 ? -8.437 -7.768 -0.613 1.00 85.75 380 THR A O 1
ATOM 2970 N N . GLU A 1 381 ? -7.157 -8.151 -2.418 1.00 84.00 381 GLU A N 1
ATOM 2971 C CA . GLU A 1 381 ? -6.677 -9.463 -1.975 1.00 84.00 381 GLU A CA 1
ATOM 2972 C C . GLU A 1 381 ? -5.867 -9.353 -0.677 1.00 84.00 381 GLU A C 1
ATOM 2974 O O . GLU A 1 381 ? -6.195 -10.008 0.311 1.00 84.00 381 GLU A O 1
ATOM 2979 N N . VAL A 1 382 ? -4.876 -8.455 -0.649 1.00 85.38 382 VAL A N 1
ATOM 2980 C CA . VAL A 1 382 ? -4.001 -8.244 0.513 1.00 85.38 382 VAL A CA 1
ATOM 2981 C C . VAL A 1 382 ? -4.795 -7.819 1.749 1.00 85.38 382 VAL A C 1
ATOM 2983 O O . VAL A 1 382 ? -4.594 -8.376 2.827 1.00 85.38 382 VAL A O 1
ATOM 2986 N N . LEU A 1 383 ? -5.699 -6.845 1.613 1.00 91.50 383 LEU A N 1
ATOM 2987 C CA . LEU A 1 383 ? -6.444 -6.319 2.758 1.00 91.50 383 LEU A CA 1
ATOM 2988 C C . LEU A 1 383 ? -7.514 -7.290 3.259 1.00 91.50 383 LEU A C 1
ATOM 2990 O O . LEU A 1 383 ? -7.699 -7.406 4.468 1.00 91.50 383 LEU A O 1
ATOM 2994 N N . ARG A 1 384 ? -8.170 -8.051 2.374 1.00 91.00 384 ARG A N 1
ATOM 2995 C CA . ARG A 1 384 ? -9.119 -9.089 2.807 1.00 91.00 384 ARG A CA 1
ATOM 2996 C C . ARG A 1 384 ? -8.429 -10.237 3.522 1.00 91.00 384 ARG A C 1
ATOM 2998 O O . ARG A 1 384 ? -8.944 -10.685 4.541 1.00 91.00 384 ARG A O 1
ATOM 3005 N N . GLU A 1 385 ? -7.279 -10.687 3.028 1.00 90.94 385 GLU A N 1
ATOM 3006 C CA . GLU A 1 385 ? -6.488 -11.695 3.736 1.00 90.94 385 GLU A CA 1
ATOM 3007 C C . GLU A 1 385 ? -6.066 -11.180 5.116 1.00 90.94 385 GLU A C 1
ATOM 3009 O O . GLU A 1 385 ? -6.271 -11.865 6.117 1.00 90.94 385 GLU A O 1
ATOM 3014 N N . HIS A 1 386 ? -5.572 -9.939 5.194 1.00 92.62 386 HIS A N 1
ATOM 3015 C CA . HIS A 1 386 ? -5.230 -9.295 6.462 1.00 92.62 386 HIS A CA 1
ATOM 3016 C C . HIS A 1 386 ? -6.418 -9.256 7.438 1.00 92.62 386 HIS A C 1
ATOM 3018 O O . HIS A 1 386 ? -6.299 -9.742 8.559 1.00 92.62 386 HIS A O 1
ATOM 3024 N N . TRP A 1 387 ? -7.583 -8.743 7.031 1.00 95.81 387 TRP A N 1
ATOM 3025 C CA . TRP A 1 387 ? -8.756 -8.668 7.912 1.00 95.81 387 TRP A CA 1
ATOM 3026 C C . TRP A 1 387 ? -9.289 -10.039 8.346 1.00 95.81 387 TRP A C 1
ATOM 3028 O O . TRP A 1 387 ? -9.846 -10.149 9.435 1.00 95.81 387 TRP A O 1
ATOM 3038 N N . ASN A 1 388 ? -9.113 -11.081 7.530 1.00 91.44 388 ASN A N 1
ATOM 3039 C CA . ASN A 1 388 ? -9.561 -12.437 7.855 1.00 91.44 388 ASN A CA 1
ATOM 3040 C C . ASN A 1 388 ? -8.616 -13.189 8.804 1.00 91.44 388 ASN A C 1
ATOM 3042 O O . ASN A 1 388 ? -9.013 -14.225 9.338 1.00 91.44 388 ASN A O 1
ATOM 3046 N N . THR A 1 389 ? -7.380 -12.715 8.989 1.00 92.75 389 THR A N 1
ATOM 3047 C CA . THR A 1 389 ? -6.325 -13.479 9.678 1.00 92.75 389 THR A CA 1
ATOM 3048 C C . THR A 1 389 ? -5.615 -12.720 10.792 1.00 92.75 389 THR A C 1
ATOM 3050 O O . THR A 1 389 ? -5.036 -13.357 11.666 1.00 92.75 389 THR A O 1
ATOM 3053 N N . PHE A 1 390 ? -5.642 -11.385 10.786 1.00 95.88 390 PHE A N 1
ATOM 3054 C CA . PHE A 1 390 ? -4.863 -10.579 11.725 1.00 95.88 390 PHE A CA 1
ATOM 3055 C C . PHE A 1 390 ? -5.507 -10.464 13.107 1.00 95.88 390 PHE A C 1
ATOM 3057 O O . PHE A 1 390 ? -4.808 -10.589 14.104 1.00 95.88 390 PHE A O 1
ATOM 3064 N N . ILE A 1 391 ? -6.824 -10.232 13.157 1.00 97.81 391 ILE A N 1
ATOM 3065 C CA . ILE A 1 391 ? -7.630 -10.303 14.380 1.00 97.81 391 ILE A CA 1
ATOM 3066 C C . ILE A 1 391 ? -8.795 -11.244 14.109 1.00 97.81 391 ILE A C 1
ATOM 3068 O O . ILE A 1 391 ? -9.630 -10.989 13.240 1.00 97.81 391 ILE A O 1
ATOM 3072 N N . VAL A 1 392 ? -8.848 -12.329 14.866 1.00 98.00 392 VAL A N 1
ATOM 3073 C CA . VAL A 1 392 ? -9.837 -13.395 14.744 1.00 98.00 392 VAL A CA 1
ATOM 3074 C C . VAL A 1 392 ? -10.549 -13.622 16.078 1.00 98.00 392 VAL A C 1
ATOM 3076 O O . VAL A 1 392 ? -10.272 -12.982 17.092 1.00 98.00 392 VAL A O 1
ATOM 3079 N N . GLU A 1 393 ? -11.506 -14.547 16.099 1.00 98.50 393 GLU A N 1
ATOM 3080 C CA . GLU A 1 393 ? -12.284 -14.839 17.305 1.00 98.50 393 GLU A CA 1
ATOM 3081 C C . GLU A 1 393 ? -11.411 -15.234 18.511 1.00 98.50 393 GLU A C 1
ATOM 3083 O O . GLU A 1 393 ? -11.693 -14.830 19.644 1.00 98.50 393 GLU A O 1
ATOM 3088 N N . ASP A 1 394 ? -10.353 -16.015 18.276 1.00 98.38 394 ASP A N 1
ATOM 3089 C CA . ASP A 1 394 ? -9.459 -16.484 19.337 1.00 98.38 394 ASP A CA 1
ATOM 3090 C C . ASP A 1 394 ? -8.745 -15.328 20.057 1.00 98.38 394 ASP A C 1
ATOM 3092 O O . ASP A 1 394 ? -8.471 -15.444 21.254 1.00 98.38 394 ASP A O 1
ATOM 3096 N N . ASP A 1 395 ? -8.540 -14.182 19.400 1.00 98.56 395 ASP A N 1
ATOM 3097 C CA . ASP A 1 395 ? -7.982 -12.986 20.036 1.00 98.56 395 ASP A CA 1
ATOM 3098 C C . ASP A 1 395 ? -8.962 -12.380 21.048 1.00 98.56 395 ASP A C 1
ATOM 3100 O O . ASP A 1 395 ? -8.575 -12.036 22.164 1.00 98.56 395 ASP A O 1
ATOM 3104 N N . PHE A 1 396 ? -10.260 -12.325 20.730 1.00 98.75 396 PHE A N 1
ATOM 3105 C CA . PHE A 1 396 ? -11.286 -11.870 21.679 1.00 98.75 396 PHE A CA 1
ATOM 3106 C C . PHE A 1 396 ? -11.422 -12.829 22.865 1.00 98.75 396 PHE A C 1
ATOM 3108 O O . PHE A 1 396 ? -11.554 -12.396 24.014 1.00 98.75 396 PHE A O 1
ATOM 3115 N N . LYS A 1 397 ? -11.321 -14.137 22.616 1.00 98.38 397 LYS A N 1
ATOM 3116 C CA . LYS A 1 397 ? -11.265 -15.138 23.685 1.00 98.38 397 LYS A CA 1
ATOM 3117 C C . LYS A 1 397 ? -10.043 -14.929 24.578 1.00 98.38 397 LYS A C 1
ATOM 3119 O O . LYS A 1 397 ? -10.168 -15.008 25.803 1.00 98.38 397 LYS A O 1
ATOM 3124 N N . PHE A 1 398 ? -8.878 -14.668 23.988 1.00 98.06 398 PHE A N 1
ATOM 3125 C CA . PHE A 1 398 ? -7.645 -14.387 24.716 1.00 98.06 398 PHE A CA 1
ATOM 3126 C C . PHE A 1 398 ? -7.777 -13.122 25.573 1.00 98.06 398 PHE A C 1
ATOM 3128 O O . PHE A 1 398 ? -7.493 -13.177 26.769 1.00 98.06 398 PHE A O 1
ATOM 3135 N N . ILE A 1 399 ? -8.269 -12.018 25.003 1.00 97.88 399 ILE A N 1
ATOM 3136 C CA . ILE A 1 399 ? -8.505 -10.743 25.702 1.00 97.88 399 ILE A CA 1
ATOM 3137 C C . ILE A 1 399 ? -9.393 -10.970 26.933 1.00 97.88 399 ILE A C 1
ATOM 3139 O O . ILE A 1 399 ? -8.993 -10.639 28.051 1.00 97.88 399 ILE A O 1
ATOM 3143 N N . SER A 1 400 ? -10.540 -11.629 26.748 1.00 98.00 400 SER A N 1
ATOM 3144 C CA . SER A 1 400 ? -11.484 -11.934 27.833 1.00 98.00 400 SER A CA 1
ATOM 3145 C C . SER A 1 400 ? -10.868 -12.842 28.905 1.00 98.00 400 SER A C 1
ATOM 3147 O O . SER A 1 400 ? -10.959 -12.561 30.101 1.00 98.00 400 SER A O 1
ATOM 3149 N N . SER A 1 401 ? -10.147 -13.894 28.497 1.00 97.88 401 SER A N 1
ATOM 3150 C CA . SER A 1 401 ? -9.512 -14.849 29.423 1.00 97.88 401 SER A CA 1
ATOM 3151 C C . SER A 1 401 ? -8.394 -14.228 30.268 1.00 97.88 401 SER A C 1
ATOM 3153 O O . SER A 1 401 ? -8.078 -14.750 31.335 1.00 97.88 401 SER A O 1
ATOM 3155 N N . ASN A 1 402 ? -7.809 -13.114 29.818 1.00 97.88 402 ASN A N 1
ATOM 3156 C CA . ASN A 1 402 ? -6.799 -12.353 30.557 1.00 97.88 402 ASN A CA 1
ATOM 3157 C C . ASN A 1 402 ? -7.398 -11.213 31.404 1.00 97.88 402 ASN A C 1
ATOM 3159 O O . ASN A 1 402 ? -6.657 -10.401 31.956 1.00 97.88 402 ASN A O 1
ATOM 3163 N N . GLY A 1 403 ? -8.727 -11.146 31.535 1.00 97.25 403 GLY A N 1
ATOM 3164 C CA . GLY A 1 403 ? -9.413 -10.169 32.383 1.00 97.25 403 GLY A CA 1
ATOM 3165 C C . GLY A 1 403 ? -9.526 -8.765 31.783 1.00 97.25 403 GLY A C 1
ATOM 3166 O O . GLY A 1 403 ? -9.946 -7.844 32.483 1.00 97.25 403 GLY A O 1
ATOM 3167 N N . LEU A 1 404 ? -9.182 -8.589 30.503 1.00 97.62 404 LEU A N 1
ATOM 3168 C CA . LEU A 1 404 ? -9.467 -7.361 29.766 1.00 97.62 404 LEU A CA 1
ATOM 3169 C C . LEU A 1 404 ? -10.943 -7.357 29.349 1.00 97.62 404 LEU A C 1
ATOM 3171 O O . LEU A 1 404 ? -11.490 -8.379 28.940 1.00 97.62 404 LEU A O 1
ATOM 3175 N N . ASN A 1 405 ? -11.595 -6.203 29.460 1.00 97.50 405 ASN A N 1
ATOM 3176 C CA . ASN A 1 405 ? -13.050 -6.079 29.325 1.00 97.50 405 ASN A CA 1
ATOM 3177 C C . ASN A 1 405 ? -13.496 -5.143 28.194 1.00 97.50 405 ASN A C 1
ATOM 3179 O O . ASN A 1 405 ? -14.696 -5.006 27.961 1.00 97.50 405 ASN A O 1
ATOM 3183 N N . ALA A 1 406 ? -12.562 -4.504 27.489 1.00 97.88 406 ALA A N 1
ATOM 3184 C CA . ALA A 1 406 ? -12.867 -3.633 26.366 1.00 97.88 406 ALA A CA 1
ATOM 3185 C C . ALA A 1 406 ? -11.744 -3.618 25.323 1.00 97.88 406 ALA A C 1
ATOM 3187 O O . ALA A 1 406 ? -10.582 -3.869 25.642 1.00 97.88 406 ALA A O 1
ATOM 3188 N N . VAL A 1 407 ? -12.102 -3.281 24.085 1.00 98.50 407 VAL A N 1
ATOM 3189 C CA . VAL A 1 407 ? -11.184 -3.030 22.969 1.00 98.50 407 VAL A CA 1
ATOM 3190 C C . VAL A 1 407 ? -11.522 -1.701 22.296 1.00 98.50 407 VAL A C 1
ATOM 3192 O O . VAL A 1 407 ? -12.693 -1.344 22.161 1.00 98.50 407 VAL A O 1
ATOM 3195 N N . ARG A 1 408 ? -10.498 -0.968 21.851 1.00 98.69 408 ARG A N 1
ATOM 3196 C CA . ARG A 1 408 ? -10.629 0.230 21.008 1.00 98.69 408 ARG A CA 1
ATOM 3197 C C . ARG A 1 408 ? -10.289 -0.162 19.577 1.00 98.69 408 ARG A C 1
ATOM 3199 O O . ARG A 1 408 ? -9.176 -0.618 19.338 1.00 98.69 408 ARG A O 1
ATOM 3206 N N . ILE A 1 409 ? -11.240 -0.021 18.654 1.00 98.75 409 ILE A N 1
ATOM 3207 C CA . ILE A 1 409 ? -11.106 -0.452 17.257 1.00 98.75 409 ILE A CA 1
ATOM 3208 C C . ILE A 1 409 ? -11.075 0.786 16.349 1.00 98.75 409 ILE A C 1
ATOM 3210 O O . ILE A 1 409 ? -12.124 1.400 16.132 1.00 98.75 409 ILE A O 1
ATOM 3214 N N . PRO A 1 410 ? -9.893 1.154 15.822 1.00 98.69 410 PRO A N 1
ATOM 3215 C CA . PRO A 1 410 ? -9.741 2.224 14.843 1.00 98.69 410 PRO A CA 1
ATOM 3216 C C . PRO A 1 410 ? -10.391 1.863 13.505 1.00 98.69 410 PRO A C 1
ATOM 3218 O O . PRO A 1 410 ? -10.177 0.770 12.982 1.00 98.69 410 PRO A O 1
ATOM 3221 N N . VAL A 1 411 ? -11.140 2.796 12.920 1.00 98.75 411 VAL A N 1
ATOM 3222 C CA . VAL A 1 411 ? -11.741 2.660 11.587 1.00 98.75 411 VAL A CA 1
ATOM 3223 C C . VAL A 1 411 ? -11.535 3.916 10.751 1.00 98.75 411 VAL A C 1
ATOM 3225 O O . VAL A 1 411 ? -11.527 5.034 11.264 1.00 98.75 411 VAL A O 1
ATOM 3228 N N . GLY A 1 412 ? -11.386 3.745 9.440 1.00 98.44 412 GLY A N 1
ATOM 3229 C CA . GLY A 1 412 ? -11.332 4.858 8.498 1.00 98.44 412 GLY A CA 1
ATOM 3230 C C . GLY A 1 412 ? -12.704 5.253 7.969 1.00 98.44 412 GLY A C 1
ATOM 3231 O O . GLY A 1 412 ? -13.603 4.423 7.864 1.00 98.44 412 GLY A O 1
ATOM 3232 N N . TRP A 1 413 ? -12.864 6.518 7.577 1.00 98.56 413 TRP A N 1
ATOM 3233 C CA . TRP A 1 413 ? -14.125 7.062 7.056 1.00 98.56 413 TRP A CA 1
ATOM 3234 C C . TRP A 1 413 ? -14.716 6.275 5.874 1.00 98.56 413 TRP A C 1
ATOM 3236 O O . TRP A 1 413 ? -15.935 6.261 5.688 1.00 98.56 413 TRP A O 1
ATOM 3246 N N . TRP A 1 414 ? -13.868 5.615 5.078 1.00 98.06 414 TRP A N 1
ATOM 3247 C CA . TRP A 1 414 ? -14.279 4.826 3.915 1.00 98.06 414 TRP A CA 1
ATOM 3248 C C . TRP A 1 414 ? -15.164 3.631 4.285 1.00 98.06 414 TRP A C 1
ATOM 3250 O O . TRP A 1 414 ? -15.960 3.201 3.452 1.00 98.06 414 TRP A O 1
ATOM 3260 N N . ILE A 1 415 ? -15.119 3.166 5.541 1.00 98.31 415 ILE A N 1
ATOM 3261 C CA . ILE A 1 415 ? -15.935 2.051 6.049 1.00 98.31 415 ILE A CA 1
ATOM 3262 C C . ILE A 1 415 ? -17.443 2.270 5.853 1.00 98.31 4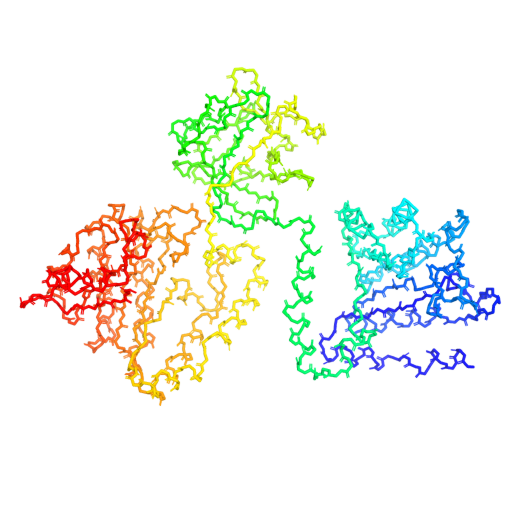15 ILE A C 1
ATOM 3264 O O . ILE A 1 415 ? -18.193 1.317 5.658 1.00 98.31 415 ILE A O 1
ATOM 3268 N N . ALA A 1 416 ? -17.907 3.527 5.857 1.00 98.31 416 ALA A N 1
ATOM 3269 C CA . ALA A 1 416 ? -19.320 3.860 5.662 1.00 98.31 416 ALA A CA 1
ATOM 3270 C C . ALA A 1 416 ? -19.806 3.655 4.216 1.00 98.31 416 ALA A C 1
ATOM 3272 O O . ALA A 1 416 ? -21.001 3.745 3.947 1.00 98.31 416 ALA A O 1
ATOM 3273 N N . SER A 1 417 ? -18.886 3.419 3.279 1.00 98.06 417 SER A N 1
ATOM 3274 C CA . SER A 1 417 ? -19.172 3.182 1.860 1.00 98.06 417 SER A CA 1
ATOM 3275 C C . SER A 1 417 ? -18.960 1.722 1.444 1.00 98.06 417 SER A C 1
ATOM 3277 O O . SER A 1 417 ? -19.048 1.402 0.258 1.00 98.06 417 SER A O 1
ATOM 3279 N N . ASP A 1 418 ? -18.704 0.818 2.393 1.00 96.50 418 ASP A N 1
ATOM 3280 C CA . ASP A 1 418 ? -18.577 -0.608 2.098 1.00 96.50 418 ASP A CA 1
ATOM 3281 C C . ASP A 1 418 ? -19.864 -1.188 1.471 1.00 96.50 418 ASP A C 1
ATOM 3283 O O . ASP A 1 418 ? -20.976 -0.793 1.837 1.00 96.50 418 ASP A O 1
ATOM 3287 N N . PRO A 1 419 ? -19.746 -2.138 0.518 1.00 95.12 419 PRO A N 1
ATOM 3288 C CA . PRO A 1 419 ? -18.515 -2.802 0.069 1.00 95.12 419 PRO A CA 1
ATOM 3289 C C . PRO A 1 419 ? -17.752 -2.059 -1.047 1.00 95.12 419 PRO A C 1
ATOM 3291 O O . PRO A 1 419 ? -16.800 -2.614 -1.590 1.00 95.12 419 PRO A O 1
ATOM 3294 N N . ASN A 1 420 ? -18.169 -0.844 -1.419 1.00 95.38 420 ASN A N 1
ATOM 3295 C CA . ASN A 1 420 ? -17.615 -0.090 -2.548 1.00 95.38 420 ASN A CA 1
ATOM 3296 C C . ASN A 1 420 ? -17.092 1.289 -2.100 1.00 95.38 420 ASN A C 1
ATOM 3298 O O . ASN A 1 420 ? -17.659 2.316 -2.494 1.00 95.38 420 ASN A O 1
ATOM 3302 N N . PRO A 1 421 ? -16.042 1.344 -1.261 1.00 96.56 421 PRO A N 1
ATOM 3303 C CA . PRO A 1 421 ? -15.486 2.613 -0.824 1.00 96.56 421 PRO A CA 1
ATOM 3304 C C . PRO A 1 421 ? -14.880 3.417 -1.986 1.00 96.56 421 PRO A C 1
ATOM 3306 O O . PRO A 1 421 ? -14.529 2.853 -3.027 1.00 96.56 421 PRO A O 1
ATOM 3309 N N . PRO A 1 422 ? -14.736 4.746 -1.836 1.00 94.44 422 PRO A N 1
ATOM 3310 C CA . PRO A 1 422 ? -14.071 5.565 -2.841 1.00 94.44 422 PRO A CA 1
ATOM 3311 C C . PRO A 1 422 ? -12.606 5.159 -3.031 1.00 94.44 422 PRO A C 1
ATOM 3313 O O . PRO A 1 422 ? -11.890 4.903 -2.062 1.00 94.44 422 PRO A O 1
ATOM 3316 N N . ALA A 1 423 ? -12.142 5.179 -4.282 1.00 91.25 423 ALA A N 1
ATOM 3317 C CA . ALA A 1 423 ? -10.748 4.908 -4.609 1.00 91.25 423 ALA A CA 1
ATOM 3318 C C . ALA A 1 423 ? -9.794 5.869 -3.858 1.00 91.25 423 ALA A C 1
ATOM 3320 O O . ALA A 1 423 ? -10.106 7.056 -3.712 1.00 91.25 423 ALA A O 1
ATOM 3321 N N . PRO A 1 424 ? -8.617 5.395 -3.412 1.00 92.00 424 PRO A N 1
ATOM 3322 C CA . PRO A 1 424 ? -8.051 4.074 -3.691 1.00 92.00 424 PRO A CA 1
ATOM 3323 C C . PRO A 1 424 ? -8.504 2.967 -2.727 1.00 92.00 424 PRO A C 1
ATOM 3325 O O . PRO A 1 424 ? -8.149 1.819 -2.963 1.00 92.00 424 PRO A O 1
ATOM 3328 N N . PHE A 1 425 ? -9.252 3.283 -1.665 1.00 95.62 425 PHE A N 1
ATOM 3329 C CA . PHE A 1 425 ? -9.630 2.316 -0.630 1.00 95.62 425 PHE A CA 1
ATOM 3330 C C . PHE A 1 425 ? -10.426 1.133 -1.199 1.00 95.62 425 PHE A C 1
ATOM 3332 O O . PHE A 1 425 ? -11.093 1.247 -2.228 1.00 95.62 425 PHE A O 1
ATOM 3339 N N . VAL A 1 426 ? -10.367 -0.007 -0.508 1.00 95.06 426 VAL A N 1
ATOM 3340 C CA . VAL A 1 426 ? -11.022 -1.261 -0.918 1.00 95.06 426 VAL A CA 1
ATOM 3341 C C . VAL A 1 426 ? -11.983 -1.754 0.160 1.00 95.06 426 VAL A C 1
ATOM 3343 O O . VAL A 1 426 ? -11.804 -1.460 1.340 1.00 95.06 426 VAL A O 1
ATOM 3346 N N . GLY A 1 427 ? -13.021 -2.490 -0.244 1.00 95.00 427 GLY A N 1
ATOM 3347 C CA . GLY A 1 427 ? -14.092 -2.908 0.662 1.00 95.00 427 GLY A CA 1
ATOM 3348 C C . GLY A 1 427 ? -13.831 -4.218 1.408 1.00 95.00 427 GLY A C 1
ATOM 3349 O O . GLY A 1 427 ? -13.269 -5.170 0.847 1.00 95.00 427 GLY A O 1
ATOM 3350 N N . GLY A 1 428 ? -14.325 -4.291 2.648 1.00 95.12 428 GLY A N 1
ATOM 3351 C CA . GLY A 1 428 ? -14.259 -5.475 3.516 1.00 95.12 428 GLY A CA 1
ATOM 3352 C C . GLY A 1 428 ? -14.079 -5.154 5.005 1.00 95.12 428 GLY A C 1
ATOM 3353 O O . GLY A 1 428 ? -14.391 -5.996 5.850 1.00 95.12 428 GLY A O 1
ATOM 3354 N N . SER A 1 429 ? -13.645 -3.938 5.344 1.00 96.56 429 SER A N 1
ATOM 3355 C CA . SER A 1 429 ? -13.404 -3.521 6.730 1.00 96.56 429 SER A CA 1
ATOM 3356 C C . SER A 1 429 ? -14.684 -3.476 7.572 1.00 96.56 429 SER A C 1
ATOM 3358 O O . SER A 1 429 ? -14.643 -3.785 8.764 1.00 96.56 429 SER A O 1
ATOM 3360 N N . LEU A 1 430 ? -15.847 -3.188 6.972 1.00 98.50 430 LEU A N 1
ATOM 3361 C CA . LEU A 1 430 ? -17.127 -3.208 7.683 1.00 98.50 430 LEU A CA 1
ATOM 3362 C C . LEU A 1 430 ? -17.500 -4.618 8.151 1.00 98.50 430 LEU A C 1
ATOM 3364 O O . LEU A 1 430 ? -17.968 -4.787 9.276 1.00 98.50 430 LEU A O 1
ATOM 3368 N N . GLN A 1 431 ? -17.251 -5.634 7.320 1.00 98.19 431 GLN A N 1
ATOM 3369 C CA . GLN A 1 431 ? -17.495 -7.029 7.690 1.00 98.19 431 GLN A CA 1
ATOM 3370 C C . GLN A 1 431 ? -16.558 -7.480 8.819 1.00 98.19 431 GLN A C 1
ATOM 3372 O O . GLN A 1 431 ? -16.980 -8.222 9.708 1.00 98.19 431 GLN A O 1
ATOM 3377 N N . ALA A 1 432 ? -15.305 -7.019 8.811 1.00 98.44 432 ALA A N 1
ATOM 3378 C CA . ALA A 1 432 ? -14.364 -7.282 9.895 1.00 98.44 432 ALA A CA 1
ATOM 3379 C C . ALA A 1 432 ? -14.856 -6.676 11.221 1.00 98.44 432 ALA A C 1
ATOM 3381 O O . ALA A 1 432 ? -14.875 -7.362 12.244 1.00 98.44 432 ALA A O 1
ATOM 3382 N N . LEU A 1 433 ? -15.350 -5.431 11.195 1.00 98.75 433 LEU A N 1
ATOM 3383 C CA . LEU A 1 433 ? -15.939 -4.793 12.374 1.00 98.75 433 LEU A CA 1
ATOM 3384 C C . LEU A 1 433 ? -17.209 -5.518 12.852 1.00 98.75 433 LEU A C 1
ATOM 3386 O O . LEU A 1 433 ? -17.370 -5.740 14.050 1.00 98.75 433 LEU A O 1
ATOM 3390 N N . ASP A 1 434 ? -18.080 -5.957 11.941 1.00 98.75 434 ASP A N 1
ATOM 3391 C CA . ASP A 1 434 ? -19.261 -6.757 12.293 1.00 98.75 434 ASP A CA 1
ATOM 3392 C C . ASP A 1 434 ? -18.891 -8.060 13.010 1.00 98.75 434 ASP A C 1
ATOM 3394 O O . ASP A 1 434 ? -19.565 -8.475 13.955 1.00 98.75 434 ASP A O 1
ATOM 3398 N N . ASN A 1 435 ? -17.830 -8.729 12.556 1.00 98.69 435 ASN A N 1
ATOM 3399 C CA . ASN A 1 435 ? -17.327 -9.936 13.200 1.00 98.69 435 ASN A CA 1
ATOM 3400 C C . ASN A 1 435 ? -16.767 -9.628 14.593 1.00 98.69 435 ASN A C 1
ATOM 3402 O O . ASN A 1 435 ? -17.105 -10.340 15.539 1.00 98.69 435 ASN A O 1
ATOM 3406 N N . ALA A 1 436 ? -16.020 -8.531 14.745 1.00 98.81 436 ALA A N 1
ATOM 3407 C CA . ALA A 1 436 ? -15.533 -8.073 16.042 1.00 98.81 436 ALA A CA 1
ATOM 3408 C C . ALA A 1 436 ? -16.678 -7.849 17.043 1.00 98.81 436 ALA A C 1
ATOM 3410 O O . ALA A 1 436 ? -16.588 -8.318 18.175 1.00 98.81 436 ALA A O 1
ATOM 3411 N N . PHE A 1 437 ? -17.791 -7.228 16.630 1.00 98.88 437 PHE A N 1
ATOM 3412 C CA . PHE A 1 437 ? -18.975 -7.076 17.487 1.00 98.88 437 PHE A CA 1
ATOM 3413 C C . PHE A 1 437 ? -19.585 -8.420 17.907 1.00 98.88 437 PHE A C 1
ATOM 3415 O O . PHE A 1 437 ? -19.894 -8.602 19.083 1.00 98.88 437 PHE A O 1
ATOM 3422 N N . LYS A 1 438 ? -19.693 -9.397 16.996 1.00 98.75 438 LYS A N 1
ATOM 3423 C CA . LYS A 1 438 ? -20.185 -10.746 17.341 1.00 98.75 438 LYS A CA 1
ATOM 3424 C C . LYS A 1 438 ? -19.285 -11.444 18.361 1.00 98.75 438 LYS A C 1
ATOM 3426 O O . LYS A 1 438 ? -19.777 -12.079 19.293 1.00 98.75 438 LYS A O 1
ATOM 3431 N N . TRP A 1 439 ? -17.967 -11.354 18.184 1.00 98.81 439 TRP A N 1
ATOM 3432 C CA . TRP A 1 439 ? -17.008 -11.947 19.116 1.00 98.81 439 TRP A CA 1
ATOM 3433 C C . TRP A 1 439 ? -17.037 -11.231 20.467 1.00 98.81 439 TRP A C 1
ATOM 3435 O O . TRP A 1 439 ? -17.043 -11.881 21.510 1.00 98.81 439 TRP A O 1
ATOM 3445 N N . ALA A 1 440 ? -17.142 -9.904 20.462 1.00 98.81 440 ALA A N 1
ATOM 3446 C CA . ALA A 1 440 ? -17.245 -9.106 21.672 1.00 98.81 440 ALA A CA 1
ATOM 3447 C C . ALA A 1 440 ? -18.489 -9.457 22.499 1.00 98.81 440 ALA A C 1
ATOM 3449 O O . ALA A 1 440 ? -18.374 -9.638 23.711 1.00 98.81 440 ALA A O 1
ATOM 3450 N N . GLU A 1 441 ? -19.644 -9.652 21.857 1.00 98.62 441 GLU A N 1
ATOM 3451 C CA . GLU A 1 441 ? -20.873 -10.082 22.539 1.00 98.62 441 GLU A CA 1
ATOM 3452 C C . GLU A 1 441 ? -20.710 -11.475 23.159 1.00 98.62 441 GLU A C 1
ATOM 3454 O O . GLU A 1 441 ? -21.104 -11.704 24.303 1.00 98.62 441 GLU A O 1
ATOM 3459 N N . LYS A 1 442 ? -20.065 -12.401 22.436 1.00 98.62 442 LYS A N 1
ATOM 3460 C CA . LYS A 1 442 ? -19.800 -13.766 22.912 1.00 98.62 442 LYS A CA 1
ATOM 3461 C C . LYS A 1 442 ? -18.887 -13.802 24.140 1.00 98.62 442 LYS A C 1
ATOM 3463 O O . LYS A 1 442 ? -19.096 -14.633 25.023 1.00 98.62 442 LYS A O 1
ATOM 3468 N N . TYR A 1 443 ? -17.879 -12.933 24.190 1.00 98.62 443 TYR A N 1
ATOM 3469 C CA . TYR A 1 443 ? -16.853 -12.930 25.240 1.00 98.62 443 TYR A CA 1
ATOM 3470 C C . TYR A 1 443 ? -17.011 -11.801 26.269 1.00 98.62 443 TYR A C 1
ATOM 3472 O O . TYR A 1 443 ? -16.114 -11.601 27.091 1.00 98.62 443 TYR A O 1
ATOM 3480 N N . ASN A 1 444 ? -18.157 -11.107 26.260 1.00 98.00 444 ASN A N 1
ATOM 3481 C CA . ASN A 1 444 ? -18.493 -10.003 27.163 1.00 98.00 444 ASN A CA 1
ATOM 3482 C C . ASN A 1 444 ? -17.431 -8.885 27.172 1.00 98.00 444 ASN A C 1
ATOM 3484 O O . ASN A 1 444 ? -16.988 -8.426 28.225 1.00 98.00 444 ASN A O 1
ATOM 3488 N N . ILE A 1 445 ? -17.010 -8.474 25.977 1.00 98.75 445 ILE A N 1
ATOM 3489 C CA . ILE A 1 445 ? -16.067 -7.379 25.742 1.00 98.75 445 ILE A CA 1
ATOM 3490 C C . ILE A 1 445 ? -16.845 -6.157 25.236 1.00 98.75 445 ILE A C 1
ATOM 3492 O O . ILE A 1 445 ? -17.714 -6.275 24.370 1.00 98.75 445 ILE A O 1
ATOM 3496 N N . GLY A 1 446 ? -16.534 -4.976 25.769 1.00 98.75 446 GLY A N 1
ATOM 3497 C CA . GLY A 1 446 ? -16.997 -3.696 25.235 1.00 98.75 446 GLY A CA 1
ATOM 3498 C C . GLY A 1 446 ? -16.142 -3.225 24.053 1.00 98.75 446 GLY A C 1
ATOM 3499 O O . GLY A 1 446 ? -14.930 -3.401 24.041 1.00 98.75 446 GLY A O 1
ATOM 3500 N N . ILE A 1 447 ? -16.752 -2.588 23.063 1.00 98.88 447 ILE A N 1
ATOM 3501 C CA . ILE A 1 447 ? -16.087 -2.001 21.900 1.00 98.88 447 ILE A CA 1
ATOM 3502 C C . ILE A 1 447 ? -16.209 -0.482 21.965 1.00 98.88 447 ILE A C 1
ATOM 3504 O O . ILE A 1 447 ? -17.309 0.071 22.048 1.00 98.88 447 ILE A O 1
ATOM 3508 N N . ILE A 1 448 ? -15.060 0.183 21.878 1.00 98.88 448 ILE A N 1
ATOM 3509 C CA . ILE A 1 448 ? -14.935 1.596 21.537 1.00 98.88 448 ILE A CA 1
ATOM 3510 C C . ILE A 1 448 ? -14.665 1.668 20.034 1.00 98.88 448 ILE A C 1
ATOM 3512 O O . ILE A 1 448 ? -13.603 1.240 19.581 1.00 98.88 448 ILE A O 1
ATOM 3516 N N . VAL A 1 449 ? -15.620 2.180 19.257 1.00 98.88 449 VAL A N 1
ATOM 3517 C CA . VAL A 1 449 ? -15.416 2.426 17.821 1.00 98.88 449 VAL A CA 1
ATOM 3518 C C . VAL A 1 449 ? -14.747 3.785 17.663 1.00 98.88 449 VAL A C 1
ATOM 3520 O O . VAL A 1 449 ? -15.337 4.796 18.035 1.00 98.88 449 VAL A O 1
ATOM 3523 N N . ASP A 1 450 ? -13.533 3.810 17.123 1.00 98.88 450 ASP A N 1
ATOM 3524 C CA . ASP A 1 450 ? -12.728 5.022 16.967 1.00 98.88 450 ASP A CA 1
ATOM 3525 C C . ASP A 1 450 ? -12.654 5.450 15.502 1.00 98.88 450 ASP A C 1
ATOM 3527 O O . ASP A 1 450 ? -12.051 4.752 14.685 1.00 98.88 450 ASP A O 1
ATOM 3531 N N . LEU A 1 451 ? -13.251 6.599 15.156 1.00 98.88 451 LEU A N 1
ATOM 3532 C CA . LEU A 1 451 ? -13.056 7.186 13.833 1.00 98.88 451 LEU A CA 1
ATOM 3533 C C . LEU A 1 451 ? -11.632 7.746 13.717 1.00 98.88 451 LEU A C 1
ATOM 3535 O O . LEU A 1 451 ? -11.339 8.897 14.046 1.00 98.88 451 LEU A O 1
ATOM 3539 N N . HIS A 1 452 ? -10.750 6.905 13.193 1.00 98.75 452 HIS A N 1
ATOM 3540 C CA . HIS A 1 452 ? -9.313 7.111 13.221 1.00 98.75 452 HIS A CA 1
ATOM 3541 C C . HIS A 1 452 ? -8.792 7.966 12.066 1.00 98.75 452 HIS A C 1
ATOM 3543 O O . HIS A 1 452 ? -7.798 8.678 12.196 1.00 98.75 452 HIS A O 1
ATOM 3549 N N . ALA A 1 453 ? -9.478 7.917 10.925 1.00 98.50 453 ALA A N 1
ATOM 3550 C CA . ALA A 1 453 ? -9.116 8.659 9.726 1.00 98.50 453 ALA A CA 1
ATOM 3551 C C . ALA A 1 453 ? -10.343 9.361 9.148 1.00 98.50 453 ALA A C 1
ATOM 3553 O O . ALA A 1 453 ? -11.321 8.702 8.787 1.00 98.50 453 ALA A O 1
ATOM 3554 N N . ALA A 1 454 ? -10.274 10.685 9.008 1.00 98.25 454 ALA A N 1
ATOM 3555 C CA . ALA A 1 454 ? -11.313 11.483 8.364 1.00 98.25 454 ALA A CA 1
ATOM 3556 C C . ALA A 1 454 ? -10.948 11.862 6.911 1.00 98.25 454 ALA A C 1
ATOM 3558 O O . ALA A 1 454 ? -9.765 11.864 6.551 1.00 98.25 454 ALA A O 1
ATOM 3559 N N . PRO A 1 455 ? -11.933 12.206 6.053 1.00 96.94 455 PRO A N 1
ATOM 3560 C CA . PRO A 1 455 ? -11.671 12.635 4.681 1.00 96.94 455 PRO A CA 1
ATOM 3561 C C . PRO A 1 455 ? -10.694 13.817 4.637 1.00 96.94 455 PRO A C 1
ATOM 3563 O O . PRO A 1 455 ? -10.916 14.848 5.276 1.00 96.94 455 PRO A O 1
ATOM 3566 N N . GLY A 1 456 ? -9.606 13.660 3.880 1.00 93.88 456 GLY A N 1
ATOM 3567 C CA . GLY A 1 456 ? -8.558 14.675 3.748 1.00 93.88 456 GLY A CA 1
ATOM 3568 C C . GLY A 1 456 ? -7.506 14.689 4.864 1.00 93.88 456 GLY A C 1
ATOM 3569 O O . GLY A 1 456 ? -6.615 15.532 4.801 1.00 93.88 456 GLY A O 1
ATOM 3570 N N . SER A 1 457 ? -7.569 13.763 5.830 1.00 97.62 457 SER A N 1
ATOM 3571 C CA . SER A 1 457 ? -6.697 13.672 7.013 1.00 97.62 457 SER A CA 1
ATOM 3572 C C . SER A 1 457 ? -6.793 14.874 7.958 1.00 97.62 457 SER A C 1
ATOM 3574 O O . SER A 1 457 ? -6.675 16.036 7.569 1.00 97.62 457 SER A O 1
ATOM 3576 N N . GLN A 1 458 ? -6.969 14.572 9.241 1.00 98.12 458 GLN A N 1
ATOM 3577 C CA . GLN A 1 458 ? -7.029 15.541 10.334 1.00 98.12 458 GLN A CA 1
ATOM 3578 C C . GLN A 1 458 ? -5.664 15.868 10.952 1.00 98.12 458 GLN A C 1
ATOM 3580 O O . GLN A 1 458 ? -5.590 16.740 11.818 1.00 98.12 458 GLN A O 1
ATOM 3585 N N . ASN A 1 459 ? -4.592 15.172 10.549 1.00 96.62 459 ASN A N 1
ATOM 3586 C CA . ASN A 1 459 ? -3.293 15.308 11.214 1.00 96.62 459 ASN A CA 1
ATOM 3587 C C . ASN A 1 459 ? -2.043 15.051 10.362 1.00 96.62 459 ASN A C 1
ATOM 3589 O O . ASN A 1 459 ? -0.949 15.082 10.913 1.00 96.62 459 ASN A O 1
ATOM 3593 N N . ARG A 1 460 ? -2.167 14.880 9.035 1.00 94.25 460 ARG A N 1
ATOM 3594 C CA . ARG A 1 460 ? -1.047 14.696 8.079 1.00 94.25 460 ARG A CA 1
ATOM 3595 C C . ARG A 1 460 ? -0.348 13.336 8.146 1.00 94.25 460 ARG A C 1
ATOM 3597 O O . ARG A 1 460 ? 0.490 13.058 7.294 1.00 94.25 460 ARG A O 1
ATOM 3604 N N . LEU A 1 461 ? -0.656 12.505 9.130 1.00 93.19 461 LEU A N 1
ATOM 3605 C CA . LEU A 1 461 ? 0.069 11.264 9.370 1.00 93.19 461 LEU A CA 1
ATOM 3606 C C . LEU A 1 461 ? -0.533 10.086 8.594 1.00 93.19 461 LEU A C 1
ATOM 3608 O O . LEU A 1 461 ? -1.657 10.126 8.089 1.00 93.19 461 LEU A O 1
ATOM 3612 N N . ASP A 1 462 ? 0.246 9.020 8.488 1.00 92.06 462 ASP A N 1
ATOM 3613 C CA . ASP A 1 462 ? -0.133 7.772 7.829 1.00 92.06 462 ASP A CA 1
ATOM 3614 C C . ASP A 1 462 ? -1.339 7.098 8.496 1.00 92.06 462 ASP A C 1
ATOM 3616 O O . ASP A 1 462 ? -2.229 6.613 7.796 1.00 92.06 462 ASP A O 1
ATOM 3620 N N . HIS A 1 463 ? -1.429 7.146 9.828 1.00 94.00 463 HIS A N 1
ATOM 3621 C CA . HIS A 1 463 ? -2.544 6.562 10.582 1.00 94.00 463 HIS A CA 1
ATOM 3622 C C . HIS A 1 463 ? -3.907 7.239 10.333 1.00 94.00 463 HIS A C 1
ATOM 3624 O O . HIS A 1 463 ? -4.942 6.636 10.586 1.00 94.00 463 HIS A O 1
ATOM 3630 N N . SER A 1 464 ? -3.938 8.450 9.763 1.00 97.06 464 SER A N 1
ATOM 3631 C CA . SER A 1 464 ? -5.168 9.129 9.335 1.00 97.06 464 SER A CA 1
ATOM 3632 C C . SER A 1 464 ? -5.389 9.008 7.825 1.00 97.06 464 SER A C 1
ATOM 3634 O O . SER A 1 464 ? -6.173 9.759 7.240 1.00 97.06 464 SER A O 1
ATOM 3636 N N . ALA A 1 465 ? -4.672 8.073 7.191 1.00 95.12 465 ALA A N 1
ATOM 3637 C CA . ALA A 1 465 ? -4.652 7.842 5.755 1.00 95.12 465 ALA A CA 1
ATOM 3638 C C . ALA A 1 465 ? -4.367 9.120 4.950 1.00 95.12 465 ALA A C 1
ATOM 3640 O O . ALA A 1 465 ? -4.948 9.331 3.881 1.00 95.12 465 ALA A O 1
ATOM 3641 N N . SER A 1 466 ? -3.475 9.986 5.456 1.00 94.25 466 SER A N 1
ATOM 3642 C CA . SER A 1 466 ? -3.017 11.130 4.672 1.00 94.25 466 SER A CA 1
ATOM 3643 C C . SER A 1 466 ? -2.415 10.639 3.360 1.00 94.25 466 SER A C 1
ATOM 3645 O O . SER A 1 466 ? -1.626 9.693 3.323 1.00 94.25 466 SER A O 1
ATOM 3647 N N . ARG A 1 467 ? -2.785 11.298 2.264 1.00 91.81 467 ARG A N 1
ATOM 3648 C CA . ARG A 1 467 ? -2.237 10.986 0.948 1.00 91.81 467 ARG A CA 1
ATOM 3649 C C . ARG A 1 467 ? -0.772 11.395 0.834 1.00 91.81 467 ARG A C 1
ATOM 3651 O O . ARG A 1 467 ? 0.028 10.639 0.299 1.00 91.81 467 ARG A O 1
ATOM 3658 N N . ASP A 1 468 ? -0.435 12.601 1.297 1.00 91.56 468 ASP A N 1
ATOM 3659 C CA . ASP A 1 468 ? 0.875 13.214 1.040 1.00 91.56 468 ASP A CA 1
ATOM 3660 C C . ASP A 1 468 ? 1.485 14.017 2.200 1.00 91.56 468 ASP A C 1
ATOM 3662 O O . ASP A 1 468 ? 2.473 14.736 2.020 1.00 91.56 468 ASP A O 1
ATOM 3666 N N . GLY A 1 469 ? 0.882 13.947 3.386 1.00 91.94 469 GLY A N 1
ATOM 3667 C CA . GLY A 1 469 ? 1.218 14.821 4.508 1.00 91.94 469 GLY A CA 1
ATOM 3668 C C . GLY A 1 469 ? 0.423 16.127 4.503 1.00 91.94 469 GLY A C 1
ATOM 3669 O O . GLY A 1 469 ? 0.713 17.055 5.265 1.00 91.94 469 GLY A O 1
ATOM 3670 N N . SER A 1 470 ? -0.564 16.255 3.617 1.00 91.38 470 SER A N 1
ATOM 3671 C CA . SER A 1 470 ? -1.565 17.311 3.662 1.00 91.38 470 SER A CA 1
ATOM 3672 C C . SER A 1 470 ? -2.589 17.044 4.761 1.00 91.38 470 SER A C 1
ATOM 3674 O O . SER A 1 470 ? -2.949 15.899 5.043 1.00 91.38 470 SER A O 1
ATOM 3676 N N . LEU A 1 471 ? -3.061 18.142 5.344 1.00 94.12 471 LEU A N 1
ATOM 3677 C CA . LEU A 1 471 ? -4.227 18.207 6.211 1.00 94.12 471 LEU A CA 1
ATOM 3678 C C . LEU A 1 471 ? -5.267 19.033 5.467 1.00 94.12 471 LEU A C 1
ATOM 3680 O O . LEU A 1 471 ? -5.089 20.234 5.271 1.00 94.12 471 LEU A O 1
ATOM 3684 N N . GLU A 1 472 ? -6.307 18.365 4.988 1.00 93.19 472 GLU A N 1
ATOM 3685 C CA . GLU A 1 472 ? -7.407 18.979 4.239 1.00 93.19 472 GLU A CA 1
ATOM 3686 C C . GLU A 1 472 ? -8.739 18.843 4.991 1.00 93.19 472 GLU A C 1
ATOM 3688 O O . GLU A 1 472 ? -9.732 19.497 4.649 1.00 93.19 472 GLU A O 1
ATOM 3693 N N . TRP A 1 473 ? -8.778 18.036 6.054 1.00 96.75 473 TRP A N 1
ATOM 3694 C CA . TRP A 1 473 ? -9.921 17.994 6.954 1.00 96.75 473 TRP A CA 1
ATOM 3695 C C . TRP A 1 473 ? -10.129 19.359 7.630 1.00 96.75 473 TRP A C 1
ATOM 3697 O O . TRP A 1 473 ? -9.180 20.013 8.050 1.00 96.75 473 TRP A O 1
ATOM 3707 N N . GLY A 1 474 ? -11.377 19.828 7.690 1.00 90.31 474 GLY A N 1
ATOM 3708 C CA . GLY A 1 474 ? -11.715 21.156 8.222 1.00 90.31 474 GLY A CA 1
ATOM 3709 C C . GLY A 1 474 ? -11.505 22.332 7.258 1.00 90.31 474 GLY A C 1
ATOM 3710 O O . GLY A 1 474 ? -12.001 23.420 7.534 1.00 90.31 474 GLY A O 1
ATOM 3711 N N . THR A 1 475 ? -10.875 22.130 6.094 1.00 88.75 475 THR A N 1
ATOM 3712 C CA . THR A 1 475 ? -10.736 23.188 5.066 1.00 88.75 475 THR A CA 1
ATOM 3713 C C . THR A 1 475 ? -12.006 23.402 4.235 1.00 88.75 475 THR A C 1
ATOM 3715 O O . THR A 1 475 ? -12.164 24.435 3.586 1.00 88.75 475 THR A O 1
ATOM 3718 N N . SER A 1 476 ? -12.940 22.444 4.265 1.00 88.44 476 SER A N 1
ATOM 3719 C CA . SER A 1 476 ? -14.237 22.530 3.595 1.00 88.44 476 SER A CA 1
ATOM 3720 C C . SER A 1 476 ? -15.362 22.003 4.487 1.00 88.44 476 SER A C 1
ATOM 3722 O O . SER A 1 476 ? -15.188 21.047 5.248 1.00 88.44 476 SER A O 1
ATOM 3724 N N . ALA A 1 477 ? -16.554 22.590 4.350 1.00 92.94 477 ALA A N 1
ATOM 3725 C CA . ALA A 1 477 ? -17.751 22.101 5.035 1.00 92.94 477 ALA A CA 1
ATOM 3726 C C . ALA A 1 477 ? -18.142 20.676 4.595 1.00 92.94 477 ALA A C 1
ATOM 3728 O O . ALA A 1 477 ? -18.752 19.944 5.370 1.00 92.94 477 ALA A O 1
ATOM 3729 N N . ALA A 1 478 ? -17.764 20.271 3.375 1.00 93.44 478 ALA A N 1
ATOM 3730 C CA . ALA A 1 478 ? -18.044 18.944 2.837 1.00 93.44 478 ALA A CA 1
ATOM 3731 C C . ALA A 1 478 ? -17.304 17.840 3.610 1.00 93.44 478 ALA A C 1
ATOM 3733 O O . ALA A 1 478 ? -17.939 16.867 4.010 1.00 93.44 478 ALA A O 1
ATOM 3734 N N . ASN A 1 479 ? -16.008 18.023 3.902 1.00 94.00 479 ASN A N 1
ATOM 3735 C CA . ASN A 1 479 ? -15.233 17.045 4.679 1.00 94.00 479 ASN A CA 1
ATOM 3736 C C . ASN A 1 479 ? -15.818 16.870 6.088 1.00 94.00 479 ASN A C 1
ATOM 3738 O O . ASN A 1 479 ? -15.980 15.745 6.558 1.00 94.00 479 ASN A O 1
ATOM 3742 N N . ILE A 1 480 ? -16.209 17.970 6.743 1.00 97.00 480 ILE A N 1
ATOM 3743 C CA . ILE A 1 480 ? -16.852 17.930 8.066 1.00 97.00 480 ILE A CA 1
ATOM 3744 C C . ILE A 1 480 ? -18.194 17.191 8.005 1.00 97.00 480 ILE A C 1
ATOM 3746 O O . ILE A 1 480 ? -18.412 16.260 8.779 1.00 97.00 480 ILE A O 1
ATOM 3750 N N . ALA A 1 481 ? -19.070 17.547 7.061 1.00 97.75 481 ALA A N 1
ATOM 3751 C CA . ALA A 1 481 ? -20.378 16.910 6.911 1.00 97.75 481 ALA A CA 1
ATOM 3752 C C . ALA A 1 481 ? -20.265 15.407 6.607 1.00 97.75 481 ALA A C 1
ATOM 3754 O O . ALA A 1 481 ? -21.001 14.606 7.181 1.00 97.75 481 ALA A O 1
ATOM 3755 N N . GLN A 1 482 ? -19.314 15.013 5.756 1.00 97.88 482 GLN A N 1
ATOM 3756 C CA . GLN A 1 482 ? -19.034 13.607 5.474 1.00 97.88 482 GLN A CA 1
ATOM 3757 C C . GLN A 1 482 ? -18.557 12.868 6.730 1.00 97.88 482 GLN A C 1
ATOM 3759 O O . GLN A 1 482 ? -19.023 11.765 6.997 1.00 97.88 482 GLN A O 1
ATOM 3764 N N . THR A 1 483 ? -17.689 13.489 7.533 1.00 98.69 483 THR A N 1
ATOM 3765 C CA . THR A 1 483 ? -17.199 12.906 8.793 1.00 98.69 483 THR A CA 1
ATOM 3766 C C . THR A 1 483 ? -18.350 12.687 9.787 1.00 98.69 483 THR A C 1
ATOM 3768 O O . THR A 1 483 ? -18.481 11.601 10.344 1.00 98.69 483 THR A O 1
ATOM 3771 N N . VAL A 1 484 ? -19.257 13.664 9.940 1.00 98.88 484 VAL A N 1
ATOM 3772 C CA . VAL A 1 484 ? -20.480 13.508 10.757 1.00 98.88 484 VAL A CA 1
ATOM 3773 C C . VAL A 1 484 ? -21.368 12.381 10.215 1.00 98.88 484 VAL A C 1
ATOM 3775 O O . VAL A 1 484 ? -21.918 11.605 10.993 1.00 98.88 484 VAL A O 1
ATOM 3778 N N . GLY A 1 485 ? -21.484 12.251 8.889 1.00 98.88 485 GLY A N 1
ATOM 3779 C CA . GLY A 1 485 ? -22.228 11.166 8.246 1.00 98.88 485 GLY A CA 1
ATOM 3780 C C . GLY A 1 485 ? -21.676 9.772 8.559 1.00 98.88 485 GLY A C 1
ATOM 3781 O O . GLY A 1 485 ? -22.454 8.841 8.761 1.00 98.88 485 GLY A O 1
ATOM 3782 N N . VAL A 1 486 ? -20.352 9.625 8.674 1.00 98.88 486 VAL A N 1
ATOM 3783 C CA . VAL A 1 486 ? -19.720 8.366 9.110 1.00 98.88 486 VAL A CA 1
ATOM 3784 C C . VAL A 1 486 ? -20.084 8.042 10.559 1.00 98.88 486 VAL A C 1
ATOM 3786 O O . VAL A 1 486 ? -20.433 6.901 10.856 1.00 98.88 486 VAL A O 1
ATOM 3789 N N . ILE A 1 487 ? -20.063 9.034 11.455 1.00 98.94 487 ILE A N 1
ATOM 3790 C CA . ILE A 1 487 ? -20.475 8.842 12.853 1.00 98.94 487 ILE A CA 1
ATOM 3791 C C . ILE A 1 487 ? -21.953 8.444 12.947 1.00 98.94 487 ILE A C 1
ATOM 3793 O O . ILE A 1 487 ? -22.282 7.516 13.684 1.00 98.94 487 ILE A O 1
ATOM 3797 N N . ASP A 1 488 ? -22.836 9.089 12.176 1.00 98.88 488 ASP A N 1
ATOM 3798 C CA . ASP A 1 488 ? -24.259 8.726 12.100 1.00 98.88 488 ASP A CA 1
ATOM 3799 C C . ASP A 1 488 ? -24.437 7.264 11.659 1.00 98.88 488 ASP A C 1
ATOM 3801 O O . ASP A 1 488 ? -25.159 6.504 12.305 1.00 98.88 488 ASP A O 1
ATOM 3805 N N . PHE A 1 489 ? -23.708 6.845 10.618 1.00 98.88 489 PHE A N 1
ATOM 3806 C CA . PHE A 1 489 ? -23.710 5.472 10.117 1.00 98.88 489 PHE A CA 1
ATOM 3807 C C . PHE A 1 489 ? -23.255 4.455 11.176 1.00 98.88 489 PHE A C 1
ATOM 3809 O O . PHE A 1 489 ? -23.965 3.479 11.434 1.00 98.88 489 PHE A O 1
ATOM 3816 N N . LEU A 1 490 ? -22.100 4.682 11.812 1.00 98.88 490 LEU A N 1
ATOM 3817 C CA . LEU A 1 490 ? -21.545 3.777 12.825 1.00 98.88 490 LEU A CA 1
ATOM 3818 C C . LEU A 1 490 ? -22.464 3.682 14.051 1.00 98.88 490 LEU A C 1
ATOM 3820 O O . LEU A 1 490 ? -22.743 2.582 14.532 1.00 98.88 490 LEU A O 1
ATOM 3824 N N . ALA A 1 491 ? -22.991 4.817 14.517 1.00 98.88 491 ALA A N 1
ATOM 3825 C CA . ALA A 1 491 ? -23.928 4.855 15.632 1.00 98.88 491 ALA A CA 1
ATOM 3826 C C . ALA A 1 491 ? -25.226 4.108 15.310 1.00 98.88 491 ALA A C 1
ATOM 3828 O O . ALA A 1 491 ? -25.648 3.257 16.089 1.00 98.88 491 ALA A O 1
ATOM 3829 N N . SER A 1 492 ? -25.829 4.368 14.147 1.00 98.75 492 SER A N 1
ATOM 3830 C CA . SER A 1 492 ? -27.048 3.690 13.692 1.00 98.75 492 SER A CA 1
ATOM 3831 C C . SER A 1 492 ? -26.876 2.172 13.636 1.00 98.75 492 SER A C 1
ATOM 3833 O O . SER A 1 492 ? -27.734 1.418 14.104 1.00 98.75 492 SER A O 1
ATOM 3835 N N . ARG A 1 493 ? -25.734 1.719 13.104 1.00 98.69 493 ARG A N 1
ATOM 3836 C CA . ARG A 1 493 ? -25.436 0.301 12.904 1.00 98.69 493 ARG A CA 1
ATOM 3837 C C . ARG A 1 493 ? -25.282 -0.466 14.215 1.00 98.69 493 ARG A C 1
ATOM 3839 O O . ARG A 1 493 ? -25.847 -1.551 14.344 1.00 98.69 493 ARG A O 1
ATOM 3846 N N . TYR A 1 494 ? -24.538 0.086 15.174 1.00 98.75 494 TYR A N 1
ATOM 3847 C CA . TYR A 1 494 ? -24.134 -0.644 16.380 1.00 98.75 494 TYR A CA 1
ATOM 3848 C C . TYR A 1 494 ? -24.914 -0.270 17.644 1.00 98.75 494 TYR A C 1
ATOM 3850 O O . TYR A 1 494 ? -24.748 -0.935 18.662 1.00 98.75 494 TYR A O 1
ATOM 3858 N N . ALA A 1 495 ? -25.813 0.723 17.603 1.00 98.12 495 ALA A N 1
ATOM 3859 C CA . ALA A 1 495 ? -26.557 1.203 18.778 1.00 98.12 495 ALA A CA 1
ATOM 3860 C C . ALA A 1 495 ? -27.330 0.127 19.560 1.00 98.12 495 ALA A C 1
ATOM 3862 O O . ALA A 1 495 ? -27.635 0.333 20.734 1.00 98.12 495 ALA A O 1
ATOM 3863 N N . LYS A 1 496 ? -27.681 -0.995 18.918 1.00 97.50 496 LYS A N 1
ATOM 3864 C CA . LYS A 1 496 ? -28.412 -2.109 19.544 1.00 97.50 496 LYS A CA 1
ATOM 3865 C C . LYS A 1 496 ? -27.511 -3.208 20.107 1.00 97.50 496 LYS A C 1
ATOM 3867 O O . LYS A 1 496 ? -28.030 -4.089 20.787 1.00 97.50 496 LYS A O 1
ATOM 3872 N N . SER A 1 497 ? -26.214 -3.192 19.806 1.00 98.31 497 SER A N 1
ATOM 3873 C CA . SER A 1 497 ? -25.285 -4.186 20.339 1.00 98.31 497 SER A CA 1
ATOM 3874 C C . SER A 1 497 ? -25.018 -3.911 21.814 1.00 98.31 497 SER A C 1
ATOM 3876 O O . SER A 1 497 ? -24.694 -2.784 22.191 1.00 98.31 497 SER A O 1
ATOM 3878 N N . SER A 1 498 ? -25.096 -4.950 22.647 1.00 97.19 498 SER A N 1
ATOM 3879 C CA . SER A 1 498 ? -24.715 -4.858 24.063 1.00 97.19 498 SER A CA 1
ATOM 3880 C C . SER A 1 498 ? -23.220 -4.615 24.260 1.00 97.19 498 SER A C 1
ATOM 3882 O O . SER A 1 498 ? -22.808 -4.204 25.341 1.00 97.19 498 SER A O 1
ATOM 3884 N N . SER A 1 499 ? -22.414 -4.860 23.225 1.00 98.56 499 SER A N 1
ATOM 3885 C CA . SER A 1 499 ? -20.978 -4.613 23.238 1.00 98.56 499 SER A CA 1
ATOM 3886 C C . SER A 1 499 ? -20.604 -3.202 22.793 1.00 98.56 499 SER A C 1
ATOM 3888 O O . SER A 1 499 ? -19.431 -2.867 22.884 1.00 98.56 499 SER A O 1
ATOM 3890 N N . LEU A 1 500 ? -21.525 -2.336 22.348 1.00 98.81 500 LEU A N 1
ATOM 3891 C CA . LEU A 1 500 ? -21.166 -0.942 22.053 1.00 98.81 500 LEU A CA 1
ATOM 3892 C C . LEU A 1 500 ? -20.934 -0.158 23.356 1.00 98.81 500 LEU A C 1
ATOM 3894 O O . LEU A 1 500 ? -21.882 0.294 23.996 1.00 98.81 500 LEU A O 1
ATOM 3898 N N . LEU A 1 501 ? -19.665 0.045 23.720 1.00 98.56 501 LEU A N 1
ATOM 3899 C CA . LEU A 1 501 ? -19.269 0.795 24.913 1.00 98.56 501 LEU A CA 1
ATOM 3900 C C . LEU A 1 501 ? -19.203 2.301 24.637 1.00 98.56 501 LEU A C 1
ATOM 3902 O O . LEU A 1 501 ? -19.731 3.105 25.410 1.00 98.56 501 LEU A O 1
ATOM 3906 N N . ALA A 1 502 ? -18.549 2.690 23.540 1.00 98.81 502 ALA A N 1
ATOM 3907 C CA . ALA A 1 502 ? -18.373 4.091 23.182 1.00 98.81 502 ALA A CA 1
ATOM 3908 C C . ALA A 1 502 ? -18.141 4.301 21.681 1.00 98.81 502 ALA A C 1
ATOM 3910 O O . ALA A 1 502 ? -17.764 3.377 20.958 1.00 98.81 502 ALA A O 1
ATOM 3911 N N . ILE A 1 503 ? -18.325 5.543 21.234 1.00 98.88 503 ILE A N 1
ATOM 3912 C CA . ILE A 1 503 ? -17.892 6.017 19.915 1.00 98.88 503 ILE A CA 1
ATOM 3913 C C . ILE A 1 503 ? -16.959 7.206 20.121 1.00 98.88 503 ILE A C 1
ATOM 3915 O O . ILE A 1 503 ? -17.365 8.212 20.707 1.00 98.88 503 ILE A O 1
ATOM 3919 N N . GLU A 1 504 ? -15.726 7.096 19.639 1.00 98.88 504 GLU A N 1
ATOM 3920 C CA . GLU A 1 504 ? -14.781 8.205 19.565 1.00 98.88 504 GLU A CA 1
ATOM 3921 C C . GLU A 1 504 ? -14.938 8.939 18.239 1.00 98.88 504 GLU A C 1
ATOM 3923 O O . GLU A 1 504 ? -14.900 8.351 17.156 1.00 98.88 504 GLU A O 1
ATOM 3928 N N . LEU A 1 505 ? -15.201 10.242 18.350 1.00 98.88 505 LEU A N 1
ATOM 3929 C CA . LEU A 1 505 ? -15.687 11.044 17.237 1.00 98.88 505 LEU A CA 1
ATOM 3930 C C . LEU A 1 505 ? -14.601 11.335 16.204 1.00 98.88 505 LEU A C 1
ATOM 3932 O O . LEU A 1 505 ? -14.921 11.455 15.026 1.00 98.88 505 LEU A O 1
ATOM 3936 N N . LEU A 1 506 ? -13.351 11.516 16.625 1.00 98.69 506 LEU A N 1
ATOM 3937 C CA . LEU A 1 506 ? -12.219 11.729 15.729 1.00 98.69 506 LEU A CA 1
ATOM 3938 C C . LEU A 1 506 ? -10.910 11.592 16.501 1.00 98.69 506 LEU A C 1
ATOM 3940 O O . LEU A 1 506 ? -10.70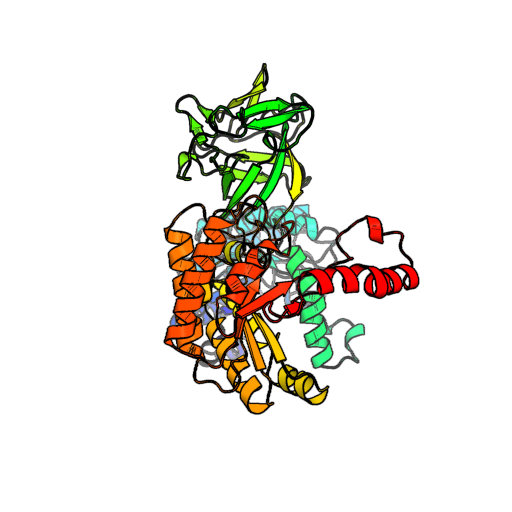6 12.317 17.471 1.00 98.69 506 LEU A O 1
ATOM 3944 N N . ASN A 1 507 ? -10.012 10.738 16.026 1.00 98.62 507 ASN A N 1
ATOM 3945 C CA . ASN A 1 507 ? -8.696 10.554 16.629 1.00 98.62 507 ASN A CA 1
ATOM 3946 C C . ASN A 1 507 ? -7.721 11.697 16.300 1.00 98.62 507 ASN A C 1
ATOM 3948 O O . ASN A 1 507 ? -7.514 12.015 15.127 1.00 98.62 507 ASN A O 1
ATOM 3952 N N . GLU A 1 508 ? -7.040 12.234 17.315 1.00 97.56 508 GLU A N 1
ATOM 3953 C CA . GLU A 1 508 ? -5.813 13.045 17.192 1.00 97.56 508 GLU A CA 1
ATOM 3954 C C . GLU A 1 508 ? -5.820 14.145 16.104 1.00 97.56 508 GLU A C 1
ATOM 3956 O O . GLU A 1 508 ? -4.909 14.193 15.272 1.00 97.56 508 GLU A O 1
ATOM 3961 N N . PRO A 1 509 ? -6.806 15.057 16.062 1.00 98.19 509 PRO A N 1
ATOM 3962 C CA . PRO A 1 509 ? -6.730 16.240 15.202 1.00 98.19 509 PRO A CA 1
ATOM 3963 C C . PRO A 1 509 ? -5.505 17.110 15.546 1.00 98.19 509 PRO A C 1
ATOM 3965 O O . PRO A 1 509 ? -5.189 17.308 16.715 1.00 98.19 509 PRO A O 1
ATOM 3968 N N . LEU A 1 510 ? -4.800 17.658 14.553 1.00 97.81 510 LEU A N 1
ATOM 3969 C CA . LEU A 1 510 ? -3.526 18.364 14.776 1.00 97.81 510 LEU A CA 1
ATOM 3970 C C . LEU A 1 510 ? -3.699 19.858 15.101 1.00 97.81 510 LEU A C 1
ATOM 3972 O O . LEU A 1 510 ? -4.329 20.591 14.342 1.00 97.81 510 LEU A O 1
ATOM 3976 N N . ALA A 1 511 ? -3.073 20.346 16.177 1.00 96.44 511 ALA A N 1
ATOM 3977 C CA . ALA A 1 511 ? -2.940 21.778 16.454 1.00 96.44 511 ALA A CA 1
ATOM 3978 C C . ALA A 1 511 ? -1.688 22.395 15.783 1.00 96.44 511 ALA A C 1
ATOM 3980 O O . ALA A 1 511 ? -0.677 21.711 15.626 1.00 96.44 511 ALA A O 1
ATOM 3981 N N . PRO A 1 512 ? -1.706 23.699 15.433 1.00 95.19 512 PRO A N 1
ATOM 3982 C CA . PRO A 1 512 ? -2.861 24.599 15.437 1.00 95.19 512 PRO A CA 1
ATOM 3983 C C . PRO A 1 512 ? -3.736 24.472 14.175 1.00 95.19 512 PRO A C 1
ATOM 3985 O O . PRO A 1 512 ? -4.766 25.138 14.101 1.00 95.19 512 PRO A O 1
ATOM 3988 N N . ASP A 1 513 ? -3.328 23.641 13.209 1.00 94.88 513 ASP A N 1
ATOM 3989 C CA . ASP A 1 513 ? -3.900 23.561 11.858 1.00 94.88 513 ASP A CA 1
ATOM 3990 C C . ASP A 1 513 ? -5.394 23.222 11.829 1.00 94.88 513 ASP A C 1
ATOM 3992 O O . ASP A 1 513 ? -6.119 23.745 10.986 1.00 94.88 513 ASP A O 1
ATOM 3996 N N . VAL A 1 514 ? -5.866 22.382 12.753 1.00 97.25 514 VAL A N 1
ATOM 3997 C CA . VAL A 1 514 ? -7.292 22.184 13.028 1.00 97.25 514 VAL A CA 1
ATOM 3998 C C . VAL A 1 514 ? -7.748 23.226 14.053 1.00 97.25 514 VAL A C 1
ATOM 4000 O O . VAL A 1 514 ? -7.384 23.100 15.225 1.00 97.25 514 VAL A O 1
ATOM 4003 N N . PRO A 1 515 ? -8.571 24.229 13.692 1.00 96.19 515 PRO A N 1
ATOM 4004 C CA . PRO A 1 515 ? -8.998 25.260 14.637 1.00 96.19 515 PRO A CA 1
ATOM 4005 C C . PRO A 1 515 ? -9.954 24.713 15.707 1.00 96.19 515 PRO A C 1
ATOM 4007 O O . PRO A 1 515 ? -10.857 23.932 15.397 1.00 96.19 515 PRO A O 1
ATOM 4010 N N . VAL A 1 516 ? -9.817 25.193 16.950 1.00 96.81 516 VAL A N 1
ATOM 4011 C CA . VAL A 1 516 ? -10.658 24.783 18.097 1.00 96.81 516 VAL A CA 1
ATOM 4012 C C . VAL A 1 516 ? -12.149 24.969 17.810 1.00 96.81 516 VAL A C 1
ATOM 4014 O O . VAL A 1 516 ? -12.932 24.061 18.079 1.00 96.81 516 VAL A O 1
ATOM 4017 N N . ASP A 1 517 ? -12.549 26.091 17.208 1.00 95.94 517 ASP A N 1
ATOM 4018 C CA . ASP A 1 517 ? -13.960 26.374 16.904 1.00 95.94 517 ASP A CA 1
ATOM 4019 C C . ASP A 1 517 ? -14.539 25.403 15.866 1.00 95.94 517 ASP A C 1
ATOM 4021 O O . ASP A 1 517 ? -15.683 24.958 15.981 1.00 95.94 517 ASP A O 1
ATOM 4025 N N . THR A 1 518 ? -13.733 25.031 14.863 1.00 96.44 518 THR A N 1
ATOM 4026 C CA . THR A 1 518 ? -14.140 24.067 13.828 1.00 96.44 518 THR A CA 1
ATOM 4027 C C . THR A 1 518 ? -14.332 22.684 14.439 1.00 96.44 518 THR A C 1
ATOM 4029 O O . THR A 1 518 ? -15.355 22.040 14.203 1.00 96.44 518 THR A O 1
ATOM 4032 N N . LEU A 1 519 ? -13.382 22.253 15.272 1.00 97.88 519 LEU A N 1
ATOM 4033 C CA . LEU A 1 519 ? -13.444 20.960 15.945 1.00 97.88 519 LEU A CA 1
ATOM 4034 C C . LEU A 1 519 ? -14.560 20.904 16.999 1.00 97.88 519 LEU A C 1
ATOM 4036 O O . LEU A 1 519 ? -15.268 19.907 17.084 1.00 97.88 519 LEU A O 1
ATOM 4040 N N . THR A 1 520 ? -14.786 21.992 17.739 1.00 97.50 520 THR A N 1
ATOM 4041 C CA . THR A 1 520 ? -15.887 22.112 18.709 1.00 97.50 520 THR A CA 1
ATOM 4042 C C . THR A 1 520 ? -17.238 21.928 18.032 1.00 97.50 520 THR A C 1
ATOM 4044 O O . THR A 1 520 ? -18.061 21.139 18.497 1.00 97.50 520 THR A O 1
ATOM 4047 N N . LYS A 1 521 ? -17.457 22.617 16.905 1.00 96.62 521 LYS A N 1
ATOM 4048 C CA . LYS A 1 521 ? -18.688 22.474 16.126 1.00 96.62 521 LYS A CA 1
ATOM 4049 C C . LYS A 1 521 ? -18.861 21.044 15.614 1.00 96.62 521 LYS A C 1
ATOM 4051 O O . LYS A 1 521 ? -19.935 20.471 15.771 1.00 96.62 521 LYS A O 1
ATOM 4056 N N . TYR A 1 522 ? -17.798 20.453 15.065 1.00 98.50 522 TYR A N 1
ATOM 4057 C CA . TYR A 1 522 ? -17.815 19.055 14.638 1.00 98.50 522 TYR A CA 1
ATOM 4058 C C . TYR A 1 522 ? -18.198 18.109 15.785 1.00 98.50 522 TYR A C 1
ATOM 4060 O O . TYR A 1 522 ? -19.083 17.274 15.610 1.00 98.50 522 TYR A O 1
ATOM 4068 N N . TYR A 1 523 ? -17.592 18.258 16.966 1.00 98.69 523 TYR A N 1
ATOM 4069 C CA . TYR A 1 523 ? -17.904 17.415 18.118 1.00 98.69 523 TYR A CA 1
ATOM 4070 C C . TYR A 1 523 ? -19.357 17.538 18.568 1.00 98.69 523 TYR A C 1
ATOM 4072 O O . TYR A 1 523 ? -19.967 16.525 18.895 1.00 98.69 523 TYR A O 1
ATOM 4080 N N . GLN A 1 524 ? -19.944 18.734 18.536 1.00 98.56 524 GLN A N 1
ATOM 4081 C CA . GLN A 1 524 ? -21.366 18.915 18.842 1.00 98.56 524 GLN A CA 1
ATOM 4082 C C . GLN A 1 524 ? -22.268 18.240 17.797 1.00 98.56 524 GLN A C 1
ATOM 4084 O O . GLN A 1 524 ? -23.198 17.516 18.159 1.00 98.56 524 GLN A O 1
ATOM 4089 N N . ASP A 1 525 ? -21.979 18.428 16.508 1.00 98.62 525 ASP A N 1
ATOM 4090 C CA . ASP A 1 525 ? -22.761 17.843 15.414 1.00 98.62 525 ASP A CA 1
ATOM 4091 C C . ASP A 1 525 ? -22.678 16.304 15.420 1.00 98.62 525 ASP A C 1
ATOM 4093 O O . ASP A 1 525 ? -23.696 15.614 15.311 1.00 98.62 525 ASP A O 1
ATOM 4097 N N . ALA A 1 526 ? -21.480 15.752 15.619 1.00 98.81 526 ALA A N 1
ATOM 4098 C CA . ALA A 1 526 ? -21.247 14.315 15.680 1.00 98.81 526 ALA A CA 1
ATOM 4099 C C . ALA A 1 526 ? -21.779 13.685 16.984 1.00 98.81 526 ALA A C 1
ATOM 4101 O O . ALA A 1 526 ? -22.354 12.597 16.945 1.00 98.81 526 ALA A O 1
ATOM 4102 N N . TYR A 1 527 ? -21.708 14.385 18.123 1.00 98.88 527 TYR A N 1
ATOM 4103 C CA . TYR A 1 527 ? -22.388 13.975 19.358 1.00 98.88 527 TYR A CA 1
ATOM 4104 C C . TYR A 1 527 ? -23.897 13.830 19.139 1.00 98.88 527 TYR A C 1
ATOM 4106 O O . TYR A 1 527 ? -24.491 12.810 19.500 1.00 98.88 527 TYR A O 1
ATOM 4114 N N . ASN A 1 528 ? -24.518 14.824 18.496 1.00 98.81 528 ASN A N 1
ATOM 4115 C CA . ASN A 1 528 ? -25.938 14.776 18.167 1.00 98.81 528 ASN A CA 1
ATOM 4116 C C . ASN A 1 528 ? -26.258 13.599 17.236 1.00 98.81 528 ASN A C 1
ATOM 4118 O O . ASN A 1 528 ? -27.287 12.953 17.421 1.00 98.81 528 ASN A O 1
ATOM 4122 N N . ALA A 1 529 ? -25.376 13.274 16.282 1.00 98.81 529 ALA A N 1
ATOM 4123 C CA . ALA A 1 529 ? -25.526 12.101 15.421 1.00 98.81 529 ALA A CA 1
ATOM 4124 C C . ALA A 1 529 ? -25.535 10.783 16.217 1.00 98.81 529 ALA A C 1
ATOM 4126 O O . ALA A 1 529 ? -26.421 9.958 15.999 1.00 98.81 529 ALA A O 1
ATOM 4127 N N . VAL A 1 530 ? -24.643 10.609 17.202 1.00 98.88 530 VAL A N 1
ATOM 4128 C CA . VAL A 1 530 ? -24.665 9.427 18.088 1.00 98.88 530 VAL A CA 1
ATOM 4129 C C . VAL A 1 530 ? -25.958 9.368 18.908 1.00 98.88 530 VAL A C 1
ATOM 4131 O O . VAL A 1 530 ? -26.611 8.323 19.003 1.00 98.88 530 VAL A O 1
ATOM 4134 N N . ARG A 1 531 ? -26.369 10.505 19.482 1.00 98.62 531 ARG A N 1
ATOM 4135 C CA . ARG A 1 531 ? -27.532 10.587 20.380 1.00 98.62 531 ARG A CA 1
ATOM 4136 C C . ARG A 1 531 ? -28.880 10.370 19.696 1.00 98.62 531 ARG A C 1
ATOM 4138 O O . ARG A 1 531 ? -29.846 10.079 20.397 1.00 98.62 531 ARG A O 1
ATOM 4145 N N . LYS A 1 532 ? -28.955 10.405 18.360 1.00 98.62 532 LYS A N 1
ATOM 4146 C CA . LYS A 1 532 ? -30.143 9.942 17.614 1.00 98.62 532 LYS A CA 1
ATOM 4147 C C . LYS A 1 532 ? -30.470 8.470 17.878 1.00 98.62 532 LYS A C 1
ATOM 4149 O O . LYS A 1 532 ? -31.637 8.095 17.799 1.00 98.62 532 LYS A O 1
ATOM 4154 N N . TYR A 1 533 ? -29.459 7.646 18.165 1.00 98.75 533 TYR A N 1
ATOM 4155 C CA . TYR A 1 533 ? -29.601 6.189 18.195 1.00 98.75 533 TYR A CA 1
ATOM 4156 C C . TYR A 1 533 ? -29.373 5.575 19.579 1.00 98.75 533 TYR A C 1
ATOM 4158 O O . TYR A 1 533 ? -29.969 4.543 19.882 1.00 98.75 533 TYR A O 1
ATOM 4166 N N . THR A 1 534 ? -28.544 6.184 20.436 1.00 97.81 534 THR A N 1
ATOM 4167 C CA . THR A 1 534 ? -28.270 5.639 21.776 1.00 97.81 534 THR A CA 1
ATOM 4168 C C . THR A 1 534 ? -27.939 6.704 22.825 1.00 97.81 534 THR A C 1
ATOM 4170 O O . THR A 1 534 ? -27.176 7.645 22.588 1.00 97.81 534 THR A O 1
ATOM 4173 N N . LEU A 1 535 ? -28.495 6.518 24.027 1.00 96.81 535 LEU A N 1
ATOM 4174 C CA . LEU A 1 535 ? -28.143 7.259 25.246 1.00 96.81 535 LEU A CA 1
ATOM 4175 C C . LEU A 1 535 ? -27.166 6.487 26.148 1.00 96.81 535 LEU A C 1
ATOM 4177 O O . LEU A 1 535 ? -26.691 7.049 27.128 1.00 96.81 535 LEU A O 1
ATOM 4181 N N . GLN A 1 536 ? -26.898 5.210 25.848 1.00 96.00 536 GLN A N 1
ATOM 4182 C CA . GLN A 1 536 ? -26.095 4.330 26.706 1.00 96.00 536 GLN A CA 1
ATOM 4183 C C . GLN A 1 536 ? -24.603 4.412 26.383 1.00 96.00 536 GLN A C 1
ATOM 4185 O O . GLN A 1 536 ? -23.787 4.432 27.298 1.00 96.00 536 GLN A O 1
ATOM 4190 N N . ALA A 1 537 ? -24.249 4.489 25.096 1.00 97.94 537 ALA A N 1
ATOM 4191 C CA . ALA A 1 537 ? -22.851 4.565 24.689 1.00 97.94 537 ALA A CA 1
ATOM 4192 C C . ALA A 1 537 ? -22.225 5.903 25.113 1.00 97.94 537 ALA A C 1
ATOM 4194 O O . ALA A 1 537 ? -22.828 6.976 24.942 1.00 97.94 537 ALA A O 1
ATOM 4195 N N . TYR A 1 538 ? -20.994 5.845 25.618 1.00 98.62 538 TYR A N 1
ATOM 4196 C CA . TYR A 1 538 ? -20.184 7.041 25.826 1.00 98.62 538 TYR A CA 1
ATOM 4197 C C . TYR A 1 538 ? -19.805 7.675 24.480 1.00 98.62 538 TYR A C 1
ATOM 4199 O O . TYR A 1 538 ? -19.677 6.986 23.466 1.00 98.62 538 TYR A O 1
ATOM 4207 N N . VAL A 1 539 ? -19.631 8.996 24.461 1.00 98.75 539 VAL A N 1
ATOM 4208 C CA . VAL A 1 539 ? -19.155 9.729 23.280 1.00 98.75 539 VAL A CA 1
ATOM 4209 C C . VAL A 1 539 ? -17.808 10.345 23.610 1.00 98.75 539 VAL A C 1
ATOM 4211 O O . VAL A 1 539 ? -17.714 11.192 24.493 1.00 98.75 539 VAL A O 1
ATOM 4214 N N . ILE A 1 540 ? -16.763 9.897 22.929 1.00 98.75 540 ILE A N 1
ATOM 4215 C CA . ILE A 1 540 ? -15.386 10.267 23.244 1.00 98.75 540 ILE A CA 1
ATOM 4216 C C . ILE A 1 540 ? -14.927 11.391 22.303 1.00 98.75 540 ILE A C 1
ATOM 4218 O O . ILE A 1 540 ? -15.103 11.316 21.085 1.00 98.75 540 ILE A O 1
ATOM 4222 N N . LEU A 1 541 ? -14.361 12.447 22.885 1.00 98.38 541 LEU A N 1
ATOM 4223 C CA . LEU A 1 541 ? -13.790 13.608 22.208 1.00 98.38 541 LEU A CA 1
ATOM 4224 C C . LEU A 1 541 ? -12.273 13.585 22.432 1.00 98.38 541 LEU A C 1
ATOM 4226 O O . LEU A 1 541 ? -11.816 13.769 23.561 1.00 98.38 541 LEU A O 1
ATOM 4230 N N . SER A 1 542 ? -11.498 13.377 21.370 1.00 97.44 542 SER A N 1
ATOM 4231 C CA . SER A 1 542 ? -10.033 13.379 21.444 1.00 97.44 542 SER A CA 1
ATOM 4232 C C . SER A 1 542 ? -9.490 14.800 21.625 1.00 97.44 542 SER A C 1
ATOM 4234 O O . SER A 1 542 ? -10.012 15.761 21.042 1.00 97.44 542 SER A O 1
ATOM 4236 N N . THR A 1 543 ? -8.442 14.968 22.430 1.00 96.12 543 THR A N 1
ATOM 4237 C CA . THR A 1 543 ? -7.689 16.227 22.450 1.00 96.12 543 THR A CA 1
ATOM 4238 C C . THR A 1 543 ? -6.915 16.418 21.146 1.00 96.12 543 THR A C 1
ATOM 4240 O O . THR A 1 543 ? -6.639 15.473 20.404 1.00 96.12 543 THR A O 1
ATOM 4243 N N . ARG A 1 544 ? -6.566 17.670 20.825 1.00 96.50 544 ARG A N 1
ATOM 4244 C CA . ARG A 1 544 ? -5.711 17.927 19.664 1.00 96.50 544 ARG A CA 1
ATOM 4245 C C . ARG A 1 544 ? -4.272 17.527 19.967 1.00 96.50 544 ARG A C 1
ATOM 4247 O O . ARG A 1 544 ? -3.740 17.874 21.021 1.00 96.50 544 ARG A O 1
ATOM 4254 N N . MET A 1 545 ? -3.602 16.901 19.001 1.00 94.19 545 MET A N 1
ATOM 4255 C CA . MET A 1 545 ? -2.153 16.715 19.062 1.00 94.19 545 MET A CA 1
ATOM 4256 C C . MET A 1 545 ? -1.471 18.074 19.189 1.00 94.19 545 MET A C 1
ATOM 4258 O O . MET A 1 545 ? -1.772 18.986 18.417 1.00 94.19 545 MET A O 1
ATOM 4262 N N . SER A 1 546 ? -0.541 18.196 20.137 1.00 90.75 546 SER A N 1
ATOM 4263 C CA . SER A 1 546 ? 0.197 19.438 20.421 1.00 90.75 546 SER A CA 1
ATOM 4264 C C . SER A 1 546 ? -0.677 20.631 20.855 1.00 90.75 546 SER A C 1
ATOM 4266 O O . SER A 1 546 ? -0.174 21.753 20.913 1.00 90.75 546 SER A O 1
ATOM 4268 N N . GLY A 1 547 ? -1.969 20.417 21.137 1.00 93.19 547 GLY A N 1
ATOM 4269 C CA . GLY A 1 547 ? -2.885 21.427 21.676 1.00 93.19 547 GLY A CA 1
ATOM 4270 C C . GLY A 1 547 ? -2.910 21.441 23.205 1.00 93.19 547 GLY A C 1
ATOM 4271 O O . GLY A 1 547 ? -2.315 20.581 23.857 1.00 93.19 547 GLY A O 1
ATOM 4272 N N . ASP A 1 548 ? -3.617 22.412 23.787 1.00 93.56 548 ASP A N 1
ATOM 4273 C CA . ASP A 1 548 ? -3.880 22.406 25.228 1.00 93.56 548 ASP A CA 1
ATOM 4274 C C . ASP A 1 548 ? -4.923 21.309 25.539 1.00 93.56 548 ASP A C 1
ATOM 4276 O O . ASP A 1 548 ? -6.022 21.317 24.972 1.00 93.56 548 ASP A O 1
ATOM 4280 N N . PRO A 1 549 ? -4.622 20.344 26.430 1.00 90.75 549 PRO A N 1
ATOM 4281 C CA . PRO A 1 549 ? -5.521 19.225 26.716 1.00 90.75 549 PRO A CA 1
ATOM 4282 C C . PRO A 1 549 ? -6.835 19.653 27.393 1.00 90.75 549 PRO A C 1
ATOM 4284 O O . PRO A 1 549 ? -7.758 18.849 27.511 1.00 90.75 549 PRO A O 1
ATOM 4287 N N . THR A 1 550 ? -6.949 20.908 27.838 1.00 93.25 550 THR A N 1
ATOM 4288 C CA . THR A 1 550 ? -8.139 21.449 28.503 1.00 93.25 550 THR A CA 1
ATOM 4289 C C . THR A 1 550 ? -9.144 22.113 27.555 1.00 93.25 550 THR A C 1
ATOM 4291 O O . THR A 1 550 ? -10.268 22.399 27.979 1.00 93.25 550 THR A O 1
ATOM 4294 N N . GLU A 1 551 ? -8.792 22.296 26.273 1.00 94.88 551 GLU A N 1
ATOM 4295 C CA . GLU A 1 551 ? -9.578 23.029 25.259 1.00 94.88 551 GLU A CA 1
ATOM 4296 C C . GLU A 1 551 ? -11.044 22.581 25.168 1.00 94.88 551 GLU A C 1
ATOM 4298 O O . GLU A 1 551 ? -11.942 23.407 24.995 1.00 94.88 551 GLU A O 1
ATOM 4303 N N . PHE A 1 552 ? -11.304 21.281 25.331 1.00 95.25 552 PHE A N 1
ATOM 4304 C CA . PHE A 1 552 ? -12.633 20.692 25.136 1.00 95.25 552 PHE A CA 1
ATOM 4305 C C . PHE A 1 552 ? -13.359 20.324 26.438 1.00 95.25 552 PHE A C 1
ATOM 4307 O O . PHE A 1 552 ? -14.497 19.857 26.375 1.00 95.25 552 PHE A O 1
ATOM 4314 N N . LEU A 1 553 ? -12.777 20.581 27.621 1.00 93.62 553 LEU A N 1
ATOM 4315 C CA . LEU A 1 553 ? -13.395 20.217 28.908 1.00 93.62 553 LEU A CA 1
ATOM 4316 C C . LEU A 1 553 ? -14.752 20.891 29.109 1.00 93.62 553 LEU A C 1
ATOM 4318 O O . LEU A 1 553 ? -15.700 20.242 29.546 1.00 93.62 553 LEU A O 1
ATOM 4322 N N . SER A 1 554 ? -14.862 22.177 28.765 1.00 92.12 554 SER A N 1
ATOM 4323 C CA . SER A 1 554 ? -16.119 22.928 28.877 1.00 92.12 554 SER A CA 1
ATOM 4324 C C . SER A 1 554 ? -17.209 22.332 27.978 1.00 92.12 554 SER A C 1
ATOM 4326 O O . SER A 1 554 ? -18.323 22.068 28.432 1.00 92.12 554 SER A O 1
ATOM 4328 N N . VAL A 1 555 ? -16.861 22.034 26.720 1.00 93.19 555 VAL A N 1
ATOM 4329 C CA . VAL A 1 555 ? -17.784 21.441 25.743 1.00 93.19 555 VAL A CA 1
ATOM 4330 C C . VAL A 1 555 ? -18.240 20.068 26.221 1.00 93.19 555 VAL A C 1
ATOM 4332 O O . VAL A 1 555 ? -19.438 19.845 26.367 1.00 93.19 555 VAL A O 1
ATOM 4335 N N . ALA A 1 556 ? -17.310 19.172 26.542 1.00 94.75 556 ALA A N 1
ATOM 4336 C CA . ALA A 1 556 ? -17.631 17.833 27.019 1.00 94.75 556 ALA A CA 1
ATOM 4337 C C . ALA A 1 556 ? -18.429 17.845 28.337 1.00 94.75 556 ALA A C 1
ATOM 4339 O O . ALA A 1 556 ? -19.356 17.055 28.482 1.00 94.75 556 ALA A O 1
ATOM 4340 N N . SER A 1 557 ? -18.172 18.785 29.259 1.00 93.38 557 SER A N 1
ATOM 4341 C CA . SER A 1 557 ? -18.967 18.920 30.498 1.00 93.38 557 SER A CA 1
ATOM 4342 C C . SER A 1 557 ? -20.442 19.243 30.236 1.00 93.38 557 SER A C 1
ATOM 4344 O O . SER A 1 557 ? -21.297 18.926 31.059 1.00 93.38 557 SER A O 1
ATOM 4346 N N . SER A 1 558 ? -20.755 19.871 29.098 1.00 93.88 558 SER A N 1
ATOM 4347 C CA . SER A 1 558 ? -22.133 20.195 28.704 1.00 93.88 558 SER A CA 1
ATOM 4348 C C . SER A 1 558 ? -22.868 19.042 28.008 1.00 93.88 558 SER A C 1
ATOM 4350 O O . SER A 1 558 ? -24.074 19.131 27.777 1.00 93.88 558 SER A O 1
ATOM 4352 N N . LEU A 1 559 ? -22.164 17.955 27.678 1.00 95.50 559 LEU A N 1
ATOM 4353 C CA . LEU A 1 559 ? -22.669 16.848 26.873 1.00 95.50 559 LEU A CA 1
ATOM 4354 C C . LEU A 1 559 ? -22.806 15.582 27.731 1.00 95.50 559 LEU A C 1
ATOM 4356 O O . LEU A 1 559 ? -21.828 15.006 28.202 1.00 95.50 559 LEU A O 1
ATOM 4360 N N . PHE A 1 560 ? -24.039 15.103 27.917 1.00 95.31 560 PHE A N 1
ATOM 4361 C CA . PHE A 1 560 ? -24.301 13.897 28.709 1.00 95.31 560 PHE A CA 1
ATOM 4362 C C . PHE A 1 560 ? -23.556 12.676 28.146 1.00 95.31 560 PHE A C 1
ATOM 4364 O O . PHE A 1 560 ? -23.669 12.365 26.953 1.00 95.31 560 PHE A O 1
ATOM 4371 N N . GLY A 1 561 ? -22.823 11.969 29.009 1.00 95.69 561 GLY A N 1
ATOM 4372 C CA . GLY A 1 561 ? -22.044 10.785 28.641 1.00 95.69 561 GLY A CA 1
ATOM 4373 C C . GLY A 1 561 ? -20.848 11.079 27.730 1.00 95.69 561 GLY A C 1
ATOM 4374 O O . GLY A 1 561 ? -20.393 10.163 27.047 1.00 95.69 561 GLY A O 1
ATOM 4375 N N . ALA A 1 562 ? -20.377 12.329 27.667 1.00 97.06 562 ALA A N 1
ATOM 4376 C CA . ALA A 1 562 ? -19.146 12.667 26.966 1.00 97.06 562 ALA A CA 1
ATOM 4377 C C . ALA A 1 562 ? -17.900 12.349 27.808 1.00 97.06 562 ALA A C 1
ATOM 4379 O O . ALA A 1 562 ? -17.918 12.427 29.040 1.00 97.06 562 ALA A O 1
ATOM 4380 N N . VAL A 1 563 ? -16.821 11.993 27.119 1.00 96.75 563 VAL A N 1
ATOM 4381 C CA . VAL A 1 563 ? -15.532 11.584 27.687 1.00 96.75 563 VAL A CA 1
ATOM 4382 C C . VAL A 1 563 ? -14.426 12.288 26.905 1.00 96.75 563 VAL A C 1
ATOM 4384 O O . VAL A 1 563 ? -14.546 12.440 25.692 1.00 96.75 563 VAL A O 1
ATOM 4387 N N . ILE A 1 564 ? -13.364 12.723 27.575 1.00 96.31 564 ILE A N 1
ATOM 4388 C CA . ILE A 1 564 ? -12.175 13.278 26.918 1.00 96.31 564 ILE A CA 1
ATOM 4389 C C . ILE A 1 564 ? -11.129 12.180 26.764 1.00 96.31 564 ILE A C 1
ATOM 4391 O O . ILE A 1 564 ? -10.784 11.538 27.755 1.00 96.31 564 ILE A O 1
ATOM 4395 N N . ASP A 1 565 ? -10.623 11.990 25.546 1.00 96.81 565 ASP A N 1
ATOM 4396 C CA . ASP A 1 565 ? -9.472 11.122 25.284 1.00 96.81 565 ASP A CA 1
ATOM 4397 C C . ASP A 1 565 ? -8.174 11.929 25.255 1.00 96.81 565 ASP A C 1
ATOM 4399 O O . ASP A 1 565 ? -8.087 12.971 24.599 1.00 96.81 565 ASP A O 1
ATOM 4403 N N . VAL A 1 566 ? -7.169 11.445 25.980 1.00 94.44 566 VAL A N 1
ATOM 4404 C CA . VAL A 1 566 ? -5.812 11.988 26.016 1.00 94.44 566 VAL A CA 1
ATOM 4405 C C . VAL A 1 566 ? -4.802 10.905 25.670 1.00 94.44 566 VAL A C 1
ATOM 4407 O O . VAL A 1 566 ? -4.852 9.790 26.189 1.00 94.44 566 VAL A O 1
ATOM 4410 N N . HIS A 1 567 ? -3.830 11.258 24.833 1.00 93.06 567 HIS A N 1
ATOM 4411 C CA . HIS A 1 567 ? -2.760 10.354 24.430 1.00 93.06 567 HIS A CA 1
ATOM 4412 C C . HIS A 1 567 ? -1.416 10.827 24.977 1.00 93.06 567 HIS A C 1
ATOM 4414 O O . HIS A 1 567 ? -1.019 11.977 24.774 1.00 93.06 567 HIS A O 1
ATOM 4420 N N . TYR A 1 568 ? -0.691 9.934 25.650 1.00 89.31 568 TYR A N 1
ATOM 4421 C CA . TYR A 1 568 ? 0.580 10.268 26.287 1.00 89.31 568 TYR A CA 1
ATOM 4422 C C . TYR A 1 568 ? 1.683 9.308 25.878 1.00 89.31 568 TYR A C 1
ATOM 4424 O O . TYR A 1 568 ? 1.773 8.216 26.408 1.00 89.31 568 TYR A O 1
ATOM 4432 N N . TYR A 1 569 ? 2.603 9.760 25.031 1.00 87.62 569 TYR A N 1
ATOM 4433 C CA . TYR A 1 569 ? 3.777 8.969 24.670 1.00 87.62 569 TYR A CA 1
ATOM 4434 C C . TYR A 1 569 ? 5.048 9.565 25.264 1.00 87.62 569 TYR A C 1
ATOM 4436 O O . TYR A 1 569 ? 5.253 10.781 25.235 1.00 87.62 569 TYR A O 1
ATOM 4444 N N . ASN A 1 570 ? 5.944 8.704 25.745 1.00 86.69 570 ASN A N 1
ATOM 4445 C CA . ASN A 1 570 ? 7.333 9.088 26.018 1.00 86.69 570 ASN A CA 1
ATOM 4446 C C . ASN A 1 570 ? 8.253 8.768 24.826 1.00 86.69 570 ASN A C 1
ATOM 4448 O O . ASN A 1 570 ? 9.254 9.445 24.629 1.00 86.69 570 ASN A O 1
ATOM 4452 N N . LEU A 1 571 ? 7.888 7.788 23.991 1.00 81.50 571 LEU A N 1
ATOM 4453 C CA . LEU A 1 571 ? 8.741 7.256 22.921 1.00 81.50 571 LEU A CA 1
ATOM 4454 C C . LEU A 1 571 ? 9.120 8.282 21.836 1.00 81.50 571 LEU A C 1
ATOM 4456 O O . LEU A 1 571 ? 10.166 8.154 21.214 1.00 81.50 571 LEU A O 1
ATOM 4460 N N . TYR A 1 572 ? 8.284 9.295 21.600 1.00 81.69 572 TYR A N 1
ATOM 4461 C CA . TYR A 1 572 ? 8.460 10.248 20.494 1.00 81.69 572 TYR A CA 1
ATOM 4462 C C . TYR A 1 572 ? 9.117 11.570 20.905 1.00 81.69 572 TYR A C 1
ATOM 4464 O O . TYR A 1 572 ? 9.086 12.539 20.148 1.00 81.69 572 TYR A O 1
ATOM 4472 N N . ASN A 1 573 ? 9.686 11.643 22.109 1.00 83.31 573 ASN A N 1
ATOM 4473 C CA . ASN A 1 573 ? 10.349 12.844 22.600 1.00 83.31 573 ASN A CA 1
ATOM 4474 C C . ASN A 1 573 ? 11.793 12.522 22.996 1.00 83.31 573 ASN A C 1
ATOM 4476 O O . ASN A 1 573 ? 12.035 11.739 23.912 1.00 83.31 573 ASN A O 1
ATOM 4480 N N . SER A 1 574 ? 12.743 13.194 22.340 1.00 88.50 574 SER A N 1
ATOM 4481 C CA . SER A 1 574 ? 14.181 12.958 22.506 1.00 88.50 574 SER A CA 1
ATOM 4482 C C . SER A 1 574 ? 14.709 13.241 23.914 1.00 88.50 574 SER A C 1
ATOM 4484 O O . SER A 1 574 ? 15.798 12.800 24.278 1.00 88.50 574 SER A O 1
ATOM 4486 N N . MET A 1 575 ? 13.932 13.932 24.756 1.00 85.88 575 MET A N 1
ATOM 4487 C CA . MET A 1 575 ? 14.223 14.046 26.185 1.00 85.88 575 MET A CA 1
ATOM 4488 C C . MET A 1 575 ? 14.349 12.669 26.856 1.00 85.88 575 MET A C 1
ATOM 4490 O O . MET A 1 575 ? 15.169 12.520 27.762 1.00 85.88 575 MET A O 1
ATOM 4494 N N . PHE A 1 576 ? 13.570 11.676 26.417 1.00 88.19 576 PHE A N 1
ATOM 4495 C CA . PHE A 1 576 ? 13.549 10.336 27.006 1.00 88.19 576 PHE A CA 1
ATOM 4496 C C . PHE A 1 576 ? 14.617 9.393 26.436 1.00 88.19 576 PHE A C 1
ATOM 4498 O O . PHE A 1 576 ? 14.846 8.344 27.036 1.00 88.19 576 PHE A O 1
ATOM 4505 N N . ASP A 1 577 ? 15.324 9.770 25.362 1.00 89.06 577 ASP A N 1
ATOM 4506 C CA . ASP A 1 577 ? 16.357 8.930 24.726 1.00 89.06 577 ASP A CA 1
ATOM 4507 C C . ASP A 1 577 ? 17.481 8.548 25.701 1.00 89.06 577 ASP A C 1
ATOM 4509 O O . ASP A 1 577 ? 18.076 7.478 25.601 1.00 89.06 577 ASP A O 1
ATOM 4513 N N . ASN A 1 578 ? 17.757 9.424 26.672 1.00 89.56 578 ASN A N 1
ATOM 4514 C CA . ASN A 1 578 ? 18.803 9.233 27.677 1.00 89.56 578 ASN A CA 1
ATOM 4515 C C . ASN A 1 578 ? 18.254 8.837 29.059 1.00 89.56 578 ASN A C 1
ATOM 4517 O O . ASN A 1 578 ? 19.011 8.823 30.032 1.00 89.56 578 ASN A O 1
ATOM 4521 N N . TYR A 1 579 ? 16.951 8.557 29.179 1.00 88.00 579 TYR A N 1
ATOM 4522 C CA . TYR A 1 579 ? 16.352 8.157 30.451 1.00 88.00 579 TYR A CA 1
ATOM 4523 C C . TYR A 1 579 ? 16.596 6.672 30.716 1.00 88.00 579 TYR A C 1
ATOM 4525 O O . TYR A 1 579 ? 16.352 5.814 29.869 1.00 88.00 579 TYR A O 1
ATOM 4533 N N . THR A 1 580 ? 16.987 6.337 31.943 1.00 90.31 580 THR A N 1
ATOM 4534 C CA . THR A 1 580 ? 16.928 4.954 32.422 1.00 90.31 580 THR A CA 1
ATOM 4535 C C . THR A 1 580 ? 15.473 4.488 32.547 1.00 90.31 580 THR A C 1
ATOM 4537 O O . THR A 1 580 ? 14.533 5.288 32.593 1.00 90.31 580 THR A O 1
ATOM 4540 N N . VAL A 1 581 ? 15.271 3.173 32.662 1.00 87.62 581 VAL A N 1
ATOM 4541 C CA . VAL A 1 581 ? 13.945 2.589 32.936 1.00 87.62 581 VAL A CA 1
ATOM 4542 C C . VAL A 1 581 ? 13.323 3.199 34.197 1.00 87.62 581 VAL A C 1
ATOM 4544 O O . VAL A 1 581 ? 12.151 3.567 34.197 1.00 87.62 581 VAL A O 1
ATOM 4547 N N . GLU A 1 582 ? 14.112 3.374 35.259 1.00 92.06 582 GLU A N 1
ATOM 4548 C CA . GLU A 1 582 ? 13.640 3.974 36.510 1.00 92.06 582 GLU A CA 1
ATOM 4549 C C . GLU A 1 582 ? 13.245 5.446 36.335 1.00 92.06 582 GLU A C 1
ATOM 4551 O O . GLU A 1 582 ? 12.204 5.866 36.837 1.00 92.06 582 GLU A O 1
ATOM 4556 N N . GLN A 1 583 ? 14.022 6.228 35.577 1.00 90.69 583 GLN A N 1
ATOM 4557 C CA . GLN A 1 583 ? 13.675 7.618 35.269 1.00 90.69 583 GLN A CA 1
ATOM 4558 C C . GLN A 1 583 ? 12.374 7.712 34.464 1.00 90.69 583 GLN A C 1
ATOM 4560 O O . GLN A 1 583 ? 11.538 8.562 34.765 1.00 90.69 583 GLN A O 1
ATOM 4565 N N . ASN A 1 584 ? 12.158 6.808 33.504 1.00 88.25 584 ASN A N 1
ATOM 4566 C CA . ASN A 1 584 ? 10.896 6.715 32.769 1.00 88.25 584 ASN A CA 1
ATOM 4567 C C . ASN A 1 584 ? 9.712 6.385 33.693 1.00 88.25 584 ASN A C 1
ATOM 4569 O O . ASN A 1 584 ? 8.700 7.085 33.664 1.00 88.25 584 ASN A O 1
ATOM 4573 N N . ILE A 1 585 ? 9.844 5.378 34.564 1.00 89.00 585 ILE A N 1
ATOM 4574 C CA . ILE A 1 585 ? 8.801 5.015 35.540 1.00 89.00 585 ILE A CA 1
ATOM 4575 C C . ILE A 1 585 ? 8.493 6.191 36.474 1.00 89.00 585 ILE A C 1
ATOM 4577 O O . ILE A 1 585 ? 7.327 6.491 36.737 1.00 89.00 585 ILE A O 1
ATOM 4581 N N . ASN A 1 586 ? 9.525 6.879 36.964 1.00 91.25 586 ASN A N 1
ATOM 4582 C CA . ASN A 1 586 ? 9.360 8.036 37.838 1.00 91.25 586 ASN A CA 1
ATOM 4583 C C . ASN A 1 586 ? 8.677 9.201 37.114 1.00 91.25 586 ASN A C 1
ATOM 4585 O O . ASN A 1 586 ? 7.818 9.851 37.707 1.00 91.25 586 ASN A O 1
ATOM 4589 N N . PHE A 1 587 ? 8.981 9.431 35.835 1.00 90.00 587 PHE A N 1
ATOM 4590 C CA . PHE A 1 587 ? 8.285 10.435 35.031 1.00 90.00 587 PHE A CA 1
ATOM 4591 C C . PHE A 1 587 ? 6.799 10.100 34.868 1.00 90.00 587 PHE A C 1
ATOM 4593 O O . PHE A 1 587 ? 5.946 10.965 35.053 1.00 90.00 587 PHE A O 1
ATOM 4600 N N . VAL A 1 588 ? 6.456 8.840 34.587 1.00 88.88 588 VAL A N 1
ATOM 4601 C CA . VAL A 1 588 ? 5.048 8.414 34.519 1.00 88.88 588 VAL A CA 1
ATOM 4602 C C . VAL A 1 588 ? 4.349 8.663 35.859 1.00 88.88 588 VAL A C 1
ATOM 4604 O O . VAL A 1 588 ? 3.293 9.291 35.903 1.00 88.88 588 VAL A O 1
ATOM 4607 N N . ARG A 1 589 ? 4.963 8.251 36.974 1.00 87.94 589 ARG A N 1
ATOM 4608 C CA . ARG A 1 589 ? 4.372 8.413 38.312 1.00 87.94 589 ARG A CA 1
ATOM 4609 C C . ARG A 1 589 ? 4.195 9.869 38.727 1.00 87.94 589 ARG A C 1
ATOM 4611 O O . ARG A 1 589 ? 3.180 10.186 39.340 1.00 87.94 589 ARG A O 1
ATOM 4618 N N . ASN A 1 590 ? 5.154 10.733 38.413 1.00 88.25 590 ASN A N 1
ATOM 4619 C CA . ASN A 1 590 ? 5.190 12.094 38.947 1.00 88.25 590 ASN A CA 1
ATOM 4620 C C . ASN A 1 590 ? 4.609 13.122 37.970 1.00 88.25 590 ASN A C 1
ATOM 4622 O O . ASN A 1 590 ? 3.834 13.985 38.374 1.00 88.25 590 ASN A O 1
ATOM 4626 N N . ASN A 1 591 ? 4.965 13.027 36.689 1.00 89.62 591 ASN A N 1
ATOM 4627 C CA . ASN A 1 591 ? 4.603 14.009 35.672 1.00 89.62 591 ASN A CA 1
ATOM 4628 C C . ASN A 1 591 ? 3.302 13.622 34.965 1.00 89.62 591 ASN A C 1
ATOM 4630 O O . ASN A 1 591 ? 2.360 14.407 34.991 1.00 89.62 591 ASN A O 1
ATOM 4634 N N . ARG A 1 592 ? 3.187 12.397 34.427 1.00 89.00 592 ARG A N 1
ATOM 4635 C CA . ARG A 1 592 ? 1.956 11.977 33.721 1.00 89.00 592 ARG A CA 1
ATOM 4636 C C . ARG A 1 592 ? 0.740 11.935 34.639 1.00 89.00 592 ARG A C 1
ATOM 4638 O O . ARG A 1 592 ? -0.339 12.348 34.229 1.00 89.00 592 ARG A O 1
ATOM 4645 N N . SER A 1 593 ? 0.912 11.531 35.897 1.00 85.25 593 SER A N 1
ATOM 4646 C CA . SER A 1 593 ? -0.158 11.640 36.899 1.00 85.25 593 SER A CA 1
ATOM 4647 C C . SER A 1 593 ? -0.641 13.084 37.073 1.00 85.25 593 SER A C 1
ATOM 4649 O O . SER A 1 593 ? -1.841 13.324 37.181 1.00 85.25 593 SER A O 1
ATOM 4651 N N . SER A 1 594 ? 0.275 14.060 37.077 1.00 86.38 594 SER A N 1
ATOM 4652 C CA . SER A 1 594 ? -0.085 15.479 37.148 1.00 86.38 594 SER A CA 1
ATOM 4653 C C . SER A 1 594 ? -0.803 15.940 35.879 1.00 86.38 594 SER A C 1
ATOM 4655 O O . SER A 1 594 ? -1.822 16.618 35.992 1.00 86.38 594 SER A O 1
ATOM 4657 N N . ASP A 1 595 ? -0.322 15.541 34.697 1.00 87.88 595 ASP A N 1
ATOM 4658 C CA . ASP A 1 595 ? -0.956 15.848 33.408 1.00 87.88 595 ASP A CA 1
ATOM 4659 C C . ASP A 1 595 ? -2.404 15.322 33.379 1.00 87.88 595 ASP A C 1
ATOM 4661 O O . ASP A 1 595 ? -3.338 16.072 33.098 1.00 87.88 595 ASP A O 1
ATOM 4665 N N . ILE A 1 596 ? -2.631 14.069 33.785 1.00 88.38 596 ILE A N 1
ATOM 4666 C CA . ILE A 1 596 ? -3.970 13.458 33.866 1.00 88.38 596 ILE A CA 1
ATOM 4667 C C . ILE A 1 596 ? -4.873 14.200 34.863 1.00 88.38 596 ILE A C 1
ATOM 4669 O O . ILE A 1 596 ? -6.058 14.410 34.591 1.00 88.38 596 ILE A O 1
ATOM 4673 N N . ASN A 1 597 ? -4.336 14.663 35.994 1.00 87.50 597 ASN A N 1
ATOM 4674 C CA . ASN A 1 597 ? -5.102 15.443 36.972 1.00 87.50 597 ASN A CA 1
ATOM 4675 C C . ASN A 1 597 ? -5.570 16.802 36.422 1.00 87.50 597 ASN A C 1
ATOM 4677 O O . ASN A 1 597 ? -6.535 17.372 36.936 1.00 87.50 597 ASN A O 1
ATOM 4681 N N . THR A 1 598 ? -4.929 17.339 35.376 1.00 87.25 598 THR A N 1
ATOM 4682 C CA . THR A 1 598 ? -5.381 18.598 34.759 1.00 87.25 598 THR A CA 1
ATOM 4683 C C . THR A 1 598 ? -6.729 18.449 34.057 1.00 87.25 598 THR A C 1
ATOM 4685 O O . THR A 1 598 ? -7.546 19.373 34.127 1.00 87.25 598 THR A O 1
ATOM 4688 N N . VAL A 1 599 ? -6.979 17.274 33.471 1.00 87.56 599 VAL A N 1
ATOM 4689 C CA . VAL A 1 599 ? -8.214 16.922 32.753 1.00 87.56 599 VAL A CA 1
ATOM 4690 C C . VAL A 1 599 ? -9.202 16.117 33.604 1.00 87.56 599 VAL A C 1
ATOM 4692 O O . VAL A 1 599 ? -10.362 16.003 33.237 1.00 87.56 599 VAL A O 1
ATOM 4695 N N . THR A 1 600 ? -8.783 15.634 34.780 1.00 83.88 600 THR A N 1
ATOM 4696 C CA . THR A 1 600 ? -9.591 14.785 35.678 1.00 83.88 600 THR A CA 1
ATOM 4697 C C . THR A 1 600 ? -9.899 15.508 36.997 1.00 83.88 600 THR A C 1
ATOM 4699 O O . THR A 1 600 ? -9.325 15.213 38.044 1.00 83.88 600 THR A O 1
ATOM 4702 N N . LYS A 1 601 ? -10.790 16.505 36.956 1.00 75.81 601 LYS A N 1
ATOM 4703 C CA . LYS A 1 601 ? -11.219 17.312 38.121 1.00 75.81 601 LYS A CA 1
ATOM 4704 C C . LYS A 1 601 ? -12.634 16.936 38.595 1.00 75.81 601 LYS A C 1
ATOM 4706 O O . LYS A 1 601 ? -13.362 16.200 37.940 1.00 75.81 601 LYS A O 1
ATOM 4711 N N . GLN A 1 602 ? -13.068 17.437 39.752 1.00 65.06 602 GLN A N 1
ATOM 4712 C CA . GLN A 1 602 ? -14.487 17.337 40.123 1.00 65.06 602 GLN A CA 1
ATOM 4713 C C . GLN A 1 602 ? -15.338 18.197 39.170 1.00 65.06 602 GLN A C 1
ATOM 4715 O O . GLN A 1 602 ? -14.963 19.331 38.879 1.00 65.06 602 GLN A O 1
ATOM 4720 N N . ASN A 1 603 ? -16.485 17.672 38.722 1.00 69.50 603 ASN A N 1
ATOM 4721 C CA . ASN A 1 603 ? -17.432 18.322 37.796 1.00 69.50 603 ASN A CA 1
ATOM 4722 C C . ASN A 1 603 ? -16.920 18.570 36.360 1.00 69.50 603 ASN A C 1
ATOM 4724 O O . ASN A 1 603 ? -17.455 19.438 35.673 1.00 69.50 603 ASN A O 1
ATOM 4728 N N . VAL A 1 604 ? -15.915 17.820 35.901 1.00 74.81 604 VAL A N 1
ATOM 4729 C CA . VAL A 1 604 ? -15.490 17.772 34.484 1.00 74.81 604 VAL A CA 1
ATOM 4730 C C . VAL A 1 604 ? -15.827 16.378 33.907 1.00 74.81 604 VAL A C 1
ATOM 4732 O O . VAL A 1 604 ? -16.163 15.488 34.698 1.00 74.81 604 VAL A O 1
ATOM 4735 N N . PRO A 1 605 ? -15.840 16.158 32.573 1.00 80.06 605 PRO A N 1
ATOM 4736 C CA . PRO A 1 605 ? -16.203 14.859 31.993 1.00 80.06 605 PRO A CA 1
ATOM 4737 C C . PRO A 1 605 ? -15.248 13.748 32.444 1.00 80.06 605 PRO A C 1
ATOM 4739 O O . PRO A 1 605 ? -14.163 14.007 32.964 1.00 80.06 605 PRO A O 1
ATOM 4742 N N . LEU A 1 606 ? -15.641 12.494 32.208 1.00 89.38 606 LEU A N 1
ATOM 4743 C CA . LEU A 1 606 ? -14.728 11.367 32.393 1.00 89.38 606 LEU A CA 1
ATOM 4744 C C . LEU A 1 606 ? -13.514 11.522 31.463 1.00 89.38 606 LEU A C 1
ATOM 4746 O O . LEU A 1 606 ? -13.651 12.001 30.336 1.00 89.38 606 LEU A O 1
ATOM 4750 N N . THR A 1 607 ? -12.353 11.067 31.924 1.00 89.00 607 THR A N 1
ATOM 4751 C CA . THR A 1 607 ? -11.124 11.005 31.126 1.00 89.00 607 THR A CA 1
ATOM 4752 C C . THR A 1 607 ? -10.843 9.558 30.749 1.00 89.00 607 THR A C 1
ATOM 4754 O O . THR A 1 607 ? -10.897 8.665 31.596 1.00 89.00 607 THR A O 1
ATOM 4757 N N . PHE A 1 608 ? -10.499 9.341 29.489 1.00 90.69 608 PHE A N 1
ATOM 4758 C CA . PHE A 1 608 ? -9.996 8.091 28.945 1.00 90.69 608 PHE A CA 1
ATOM 4759 C C . PHE A 1 608 ? -8.553 8.321 28.484 1.00 90.69 608 PHE A C 1
ATOM 4761 O O . PHE A 1 608 ? -8.260 9.331 27.857 1.00 90.69 608 PHE A O 1
ATOM 4768 N N . VAL A 1 609 ? -7.635 7.424 28.850 1.00 89.56 609 VAL A N 1
ATOM 4769 C CA . VAL A 1 609 ? -6.280 7.414 28.279 1.00 89.56 609 VAL A CA 1
ATOM 4770 C C . VAL A 1 609 ? -6.288 6.371 27.171 1.00 89.56 609 VAL A C 1
ATOM 4772 O O . VAL A 1 609 ? -6.032 5.194 27.425 1.00 89.56 609 VAL A O 1
ATOM 4775 N N . GLY A 1 610 ? -6.665 6.782 25.963 1.00 78.44 610 GLY A N 1
ATOM 4776 C CA . GLY A 1 610 ? -6.873 5.886 24.830 1.00 78.44 610 GLY A CA 1
ATOM 4777 C C . GLY A 1 610 ? -5.588 5.335 24.235 1.00 78.44 610 GLY A C 1
ATOM 4778 O O . GLY A 1 610 ? -5.618 4.268 23.616 1.00 78.44 610 GLY A O 1
ATOM 4779 N N . ARG A 1 611 ? -4.457 6.023 24.458 1.00 80.88 611 ARG A N 1
ATOM 4780 C CA . ARG A 1 611 ? -3.107 5.606 24.045 1.00 80.88 611 ARG A CA 1
ATOM 4781 C C . ARG A 1 611 ? -2.045 6.063 25.048 1.00 80.88 611 ARG A C 1
ATOM 4783 O O . ARG A 1 611 ? -2.096 7.202 25.522 1.00 80.88 611 ARG A O 1
ATOM 4790 N N . TYR A 1 612 ? -1.085 5.192 25.361 1.00 82.12 612 TYR A N 1
ATOM 4791 C CA . TYR A 1 612 ? -0.016 5.447 26.335 1.00 82.12 612 TYR A CA 1
ATOM 4792 C C . TYR A 1 612 ? 1.288 4.710 26.014 1.00 82.12 612 TYR A C 1
ATOM 4794 O O . TYR A 1 612 ? 1.225 3.706 25.268 1.00 82.12 612 TYR A O 1
#

Radius of gyration: 31.34 Å; chains: 1; bounding box: 60×78×80 Å

Organism: Oryza sativa subsp. indica (NCBI:txid39946)

Sequence (612 aa):
MSFEHWSTYILENDFKFISSNGLNAVRIPVGWWIASDPNPPAPFVGGSLEALDNAFRWAEKYNLGVIVDLHAAPGSQNPWEHSGSRDGSQTWGTTDETIIQTVQVIDFLASRYAKSPSLLAVELLNEPLAPKVSAGMLKKYYQDAYNAVRKYTSDAYVIMSNPINADYSNEILQFAGGFFGAVFDVHYYNMFNGSFDNTTAEWNIQFVRNDRSAELRSVTKQNGPLTYDGTQLQFKSVTNNMYLAAENGGGSAIVANREKASGWETFKLWRINETTFNLRVFNNQFVSIGGNGAVIATATVPGPNETFQIIRLDSDKSRMRIRAPNGKFLQVKAMGSVTADHGASTNWGNDDPSVFVVNNIYGLQGEYQICNGYSAGNATEVLREHWNTFIVEDDFKFISSNGLNAVRIPVGWWIASDPNPPAPFVGGSLQALDNAFKWAEKYNIGIIVDLHAAPGSQNRLDHSASRDGSLEWGTSAANIAQTVGVIDFLASRYAKSSSLLAIELLNEPLAPDVPVDTLTKYYQDAYNAVRKYTLQAYVILSTRMSGDPTEFLSVASSLFGAVIDVHYYNLYNSMFDNYTVEQNINFVRNNRSSDINTVTKQNVPLTFVGRY

Foldseek 3Di:
DVVVCLVPPDDLVVLVVCLVVVHAEDEDEDELQQLVPCDGDPPDHHDVVVSVVRVLVSCLVSNHAYEYEHQAFVQFLFQDPSNPHPHRTRCQLVDVVRLVSLLVSLLSVLQVCQPRPRHAAYESYPAREPDVDPPVSLLVSLVSSVVSNVVRHPHHAYEYEQHPPDPCSVVVLLSQVVDRRYHYHYDDDPPPDVVCVPPDPVVVVVCCVPPVVVVVVVSVPLPVAVLFQQWKKWWAQLQPRFIWFAVVQAQWFTWGDHNDDDQRRIWTWGDPDRFKTWTATNVRFTWFADPVQTIHGRHNDDDLRRIWGWAADSVDRQKIWIATSVRATWFADPPTTIGRHHDNDDDQDSNGRRMTRMDGDDGADALQSLLSSDDLVVSQVVVQVCLPPVDALVNLVVCLVVVHAEDEDEDELQQLVPCDGDPSDHHDVVVSVVRVLVSCLVSNHAYAYEHQAFVQGQQLHRSNVHSRSGRCQLVDPVSLVSLLVSLLSVLQVCLPRPRHAAYESYPARAPPVRPLVSLLVSLVSSLVSNVVRHPRHAYEYEDHDVDDQCSCQVSQLVRRRYEYEDEDDPVPDCVCVPPDPVRVVVCCVPPVVVVVPVQDDPSTHHYDHNYD

InterPro domains:
  IPR001547 Glycoside hydrolase, family 5 [PF00150] (5-225)
  IPR001547 Glycoside hydrolase, family 5 [PF00150] (385-605)
  IPR008999 Actin-crosslinking [SSF50405] (231-348)
  IPR010431 Fascin [PTHR10551] (229-611)
  IPR017853 Glycoside hydrolase superfamily [SSF51445] (4-214)
  IPR017853 Glycoside hydrolase superfamily [SSF51445] (360-610)
  IPR018087 Glycoside hydrolase, family 5, conserved site [PS00659] (120-129)
  IPR018087 Glycoside hydrolase, family 5, conserved site [PS00659] (501-510)
  IPR057232 Domain of unknown function DUF7910 [PF25490] (229-359)